Protein 4WBY (pdb70)

Organism: Aquifex aeolicus (strain VF5) (NCBI:txid224324)

Structure (mmCIF, N/CA/C/O backbone):
data_4WBY
#
_entry.id   4WBY
#
_cell.length_a   54.510
_cell.length_b   67.740
_cell.length_c   127.500
_cell.angle_alpha   90.000
_cell.angle_beta   90.000
_cell.angle_gamma   90.000
#
_symmetry.space_group_name_H-M   'P 21 21 21'
#
loop_
_entity.id
_entity.type
_entity.pdbx_description
1 polymer 'Poly A polymerase'
2 non-polymer 'SULFATE ION'
3 non-polymer GLYCEROL
4 water water
#
loop_
_atom_site.group_PDB
_atom_site.id
_atom_site.type_symbol
_atom_site.label_atom_id
_atom_site.label_alt_id
_atom_site.label_comp_id
_atom_site.label_asym_id
_atom_site.label_entity_id
_atom_site.label_seq_id
_atom_site.pdbx_PDB_ins_code
_atom_site.Cartn_x
_atom_site.Cartn_y
_atom_site.Cartn_z
_atom_site.occupancy
_atom_site.B_iso_or_equiv
_atom_site.auth_seq_id
_atom_site.auth_comp_id
_atom_site.auth_asym_id
_atom_site.auth_atom_id
_atom_site.pdbx_PDB_model_num
ATOM 1 N N . ARG A 1 1 ? 3.753 69.097 64.726 1.00 19.79 -13 ARG A N 1
ATOM 2 C CA . ARG A 1 1 ? 2.379 68.697 65.008 1.00 17.51 -13 ARG A CA 1
ATOM 3 C C . ARG A 1 1 ? 2.114 68.731 66.504 1.00 17.07 -13 ARG A C 1
ATOM 4 O O . ARG A 1 1 ? 3.028 68.526 67.305 1.00 17.25 -13 ARG A O 1
ATOM 12 N N . LYS A 1 2 ? 0.864 68.990 66.874 1.00 18.14 -12 LYS A N 1
ATOM 13 C CA . LYS A 1 2 ? 0.467 68.942 68.277 1.00 18.61 -12 LYS A CA 1
ATOM 14 C C . LYS A 1 2 ? -0.674 67.962 68.512 1.00 18.91 -12 LYS A C 1
ATOM 15 O O . LYS A 1 2 ? -1.522 67.743 67.650 1.00 19.23 -12 LYS A O 1
ATOM 21 N N . ILE A 1 3 ? -0.705 67.378 69.698 1.00 21.72 -11 ILE A N 1
ATOM 22 C CA . ILE A 1 3 ? -1.901 66.658 70.104 1.00 28.59 -11 ILE A CA 1
ATOM 23 C C . ILE A 1 3 ? -2.457 67.256 71.379 1.00 27.88 -11 ILE A C 1
ATOM 24 O O . ILE A 1 3 ? -1.759 67.967 72.092 1.00 31.23 -11 ILE A O 1
ATOM 29 N N . LYS A 1 4 ? -3.720 66.968 71.661 1.00 30.68 -10 LYS A N 1
ATOM 30 C CA . LYS A 1 4 ? -4.251 67.264 72.978 1.00 30.68 -10 LYS A CA 1
ATOM 31 C C . LYS A 1 4 ? -3.842 66.134 73.909 1.00 29.58 -10 LYS A C 1
ATOM 32 O O . LYS A 1 4 ? -3.892 64.955 73.554 1.00 29.84 -10 LYS A O 1
ATOM 38 N N . VAL A 1 5 ? -3.408 66.511 75.098 1.00 25.48 -9 VAL A N 1
ATOM 39 C CA . VAL A 1 5 ? -3.062 65.542 76.118 1.00 20.48 -9 VAL A CA 1
ATOM 40 C C . VAL A 1 5 ? -4.369 64.927 76.638 1.00 19.17 -9 VAL A C 1
ATOM 41 O O . VAL A 1 5 ? -5.353 65.642 76.832 1.00 20.95 -9 VAL A O 1
ATOM 45 N N . PRO A 1 6 ? -4.401 63.597 76.833 1.00 16.78 -8 PRO A N 1
ATOM 46 C CA . PRO A 1 6 ? -5.627 62.984 77.357 1.00 17.46 -8 PRO A CA 1
ATOM 47 C C . PRO A 1 6 ? -6.119 63.655 78.631 1.00 15.19 -8 PRO A C 1
ATOM 48 O O . PRO A 1 6 ? -5.307 64.073 79.459 1.00 16.74 -8 PRO A O 1
ATOM 52 N N . GLU A 1 7 ? -7.437 63.764 78.767 1.00 18.30 -7 GLU A N 1
ATOM 53 C CA . GLU A 1 7 ? -8.022 64.502 79.878 1.00 19.30 -7 GLU A CA 1
ATOM 54 C C . GLU A 1 7 ? -7.576 63.965 81.234 1.00 17.57 -7 GLU A C 1
ATOM 55 O O . GLU A 1 7 ? -7.437 64.736 82.178 1.00 19.95 -7 GLU A O 1
ATOM 61 N N . ASN A 1 8 ? -7.339 62.657 81.345 1.00 17.49 -6 ASN A N 1
ATOM 62 C CA . ASN A 1 8 ? -6.981 62.117 82.655 1.00 18.81 -6 ASN A CA 1
ATOM 63 C C . ASN A 1 8 ? -5.534 62.418 83.059 1.00 17.33 -6 ASN A C 1
ATOM 64 O O . ASN A 1 8 ? -5.179 62.266 84.220 1.00 21.32 -6 ASN A O 1
ATOM 69 N N . ILE A 1 9 ? -4.719 62.869 82.104 1.00 15.23 -5 ILE A N 1
ATOM 70 C CA . ILE A 1 9 ? -3.304 63.177 82.328 1.00 16.15 -5 ILE A CA 1
ATOM 71 C C . ILE A 1 9 ? -3.034 64.689 82.297 1.00 14.90 -5 ILE A C 1
ATOM 72 O O . ILE A 1 9 ? -2.008 65.152 82.774 1.00 15.17 -5 ILE A O 1
ATOM 77 N N . GLU A 1 10 ? -3.978 65.453 81.757 1.00 14.29 -4 GLU A N 1
ATOM 78 C CA . GLU A 1 10 ? -3.783 66.877 81.488 1.00 15.86 -4 GLU A CA 1
ATOM 79 C C . GLU A 1 10 ? -3.339 67.693 82.707 1.00 15.61 -4 GLU A C 1
ATOM 80 O O . GLU A 1 10 ? -2.376 68.456 82.621 1.00 15.76 -4 GLU A O 1
ATOM 86 N N . GLU A 1 11 ? -4.011 67.539 83.844 1.00 16.45 -3 GLU A N 1
ATOM 87 C CA . GLU A 1 11 ? -3.662 68.353 85.014 1.00 17.72 -3 GLU A CA 1
ATOM 88 C C . GLU A 1 11 ? -2.222 68.123 85.464 1.00 15.91 -3 GLU A C 1
ATOM 89 O O . GLU A 1 11 ? -1.477 69.075 85.714 1.00 17.75 -3 GLU A O 1
ATOM 95 N N . ILE A 1 12 ? -1.814 66.862 85.541 1.00 15.28 -2 ILE A N 1
ATOM 96 C CA . ILE A 1 12 ? -0.456 66.543 85.956 1.00 15.95 -2 ILE A CA 1
ATOM 97 C C . ILE A 1 12 ? 0.560 66.954 84.885 1.00 15.43 -2 ILE A C 1
ATOM 98 O O . ILE A 1 12 ? 1.623 67.478 85.210 1.00 14.77 -2 ILE A O 1
ATOM 103 N N . ALA A 1 13 ? 0.238 66.730 83.612 1.00 13.94 -1 ALA A N 1
ATOM 104 C CA . ALA A 1 13 ? 1.142 67.138 82.536 1.00 14.79 -1 ALA A CA 1
ATOM 105 C C . ALA A 1 13 ? 1.426 68.649 82.590 1.00 15.15 -1 ALA A C 1
ATOM 106 O O . ALA A 1 13 ? 2.583 69.083 82.492 1.00 14.61 -1 ALA A O 1
ATOM 108 N N . ARG A 1 14 ? 0.372 69.449 82.756 1.00 14.72 0 ARG A N 1
ATOM 109 C CA . ARG A 1 14 ? 0.531 70.896 82.879 1.00 14.84 0 ARG A CA 1
ATOM 110 C C . ARG A 1 14 ? 1.441 71.243 84.052 1.00 14.92 0 ARG A C 1
ATOM 111 O O . ARG A 1 14 ? 2.354 72.069 83.929 1.00 14.98 0 ARG A O 1
ATOM 119 N N . GLU A 1 15 ? 1.179 70.614 85.196 1.00 14.97 1 GLU A N 1
ATOM 120 C CA . GLU A 1 15 ? 1.928 70.907 86.409 1.00 14.74 1 GLU A CA 1
ATOM 121 C C . GLU A 1 15 ? 3.395 70.505 86.280 1.00 13.63 1 GLU A C 1
ATOM 122 O O . GLU A 1 15 ? 4.280 71.218 86.748 1.00 15.65 1 GLU A O 1
ATOM 128 N N . VAL A 1 16 ? 3.659 69.358 85.657 1.00 13.90 2 VAL A N 1
ATOM 129 C CA . VAL A 1 16 ? 5.041 68.942 85.449 1.00 14.29 2 VAL A CA 1
ATOM 130 C C . VAL A 1 16 ? 5.811 69.988 84.621 1.00 13.14 2 VAL A C 1
ATOM 131 O O . VAL A 1 16 ? 6.945 70.325 84.955 1.00 15.29 2 VAL A O 1
ATOM 135 N N . GLY A 1 17 ? 5.191 70.527 83.571 1.00 13.92 3 GLY A N 1
ATOM 136 C CA . GLY A 1 17 ? 5.823 71.577 82.784 1.00 14.78 3 GLY A CA 1
ATOM 137 C C . GLY A 1 17 ? 6.073 72.848 83.585 1.00 15.45 3 GLY A C 1
ATOM 138 O O . GLY A 1 17 ? 7.091 73.527 83.395 1.00 17.07 3 GLY A O 1
ATOM 139 N N . GLN A 1 18 ? 5.137 73.191 84.470 1.00 15.84 4 GLN A N 1
ATOM 140 C CA . GLN A 1 18 ? 5.289 74.375 85.313 1.00 16.34 4 GLN A CA 1
ATOM 141 C C . GLN A 1 18 ? 6.456 74.202 86.276 1.00 17.14 4 GLN A C 1
ATOM 142 O O . GLN A 1 18 ? 7.300 75.095 86.421 1.00 18.17 4 GLN A O 1
ATOM 148 N N . ILE A 1 19 ? 6.512 73.052 86.938 1.00 16.23 5 ILE A N 1
ATOM 149 C CA . ILE A 1 19 ? 7.598 72.784 87.868 1.00 17.80 5 ILE A CA 1
ATOM 150 C C . ILE A 1 19 ? 8.929 72.735 87.120 1.00 17.23 5 ILE A C 1
ATOM 151 O O . ILE A 1 19 ? 9.930 73.263 87.599 1.00 19.38 5 ILE A O 1
ATOM 156 N N . ALA A 1 20 ? 8.939 72.116 85.940 1.00 17.82 6 ALA A N 1
ATOM 157 C CA . ALA A 1 20 ? 10.162 72.073 85.142 1.00 18.13 6 ALA A CA 1
ATOM 158 C C . ALA A 1 20 ? 10.688 73.484 84.875 1.00 19.08 6 ALA A C 1
ATOM 159 O O . ALA A 1 20 ? 11.881 73.757 85.063 1.00 20.03 6 ALA A O 1
ATOM 161 N N . LYS A 1 21 ? 9.803 74.386 84.459 1.00 19.86 7 LYS A N 1
ATOM 162 C CA . LYS A 1 21 ? 10.214 75.765 84.212 1.00 21.38 7 LYS A CA 1
ATOM 163 C C . LYS A 1 21 ? 10.772 76.417 85.476 1.00 22.34 7 LYS A C 1
ATOM 164 O O . LYS A 1 21 ? 11.790 77.112 85.417 1.00 24.73 7 LYS A O 1
ATOM 170 N N . GLU A 1 22 ? 10.114 76.192 86.616 1.00 20.29 8 GLU A N 1
ATOM 171 C CA . GLU A 1 22 ? 10.582 76.765 87.881 1.00 22.09 8 GLU A CA 1
ATOM 172 C C . GLU A 1 22 ? 12.004 76.308 88.206 1.00 21.63 8 GLU A C 1
ATOM 173 O O . GLU A 1 22 ? 12.788 77.054 88.803 1.00 24.22 8 GLU A O 1
ATOM 179 N N . MET A 1 23 ? 12.330 75.084 87.798 1.00 23.14 9 MET A N 1
ATOM 180 C CA . MET A 1 23 ? 13.643 74.496 88.049 1.00 24.69 9 MET A CA 1
ATOM 181 C C . MET A 1 23 ? 14.651 74.724 86.926 1.00 26.88 9 MET A C 1
ATOM 182 O O . MET A 1 23 ? 15.802 74.286 87.017 1.00 28.79 9 MET A O 1
ATOM 187 N N . GLY A 1 24 ? 14.215 75.388 85.863 1.00 25.83 10 GLY A N 1
ATOM 188 C CA . GLY A 1 24 ? 15.070 75.616 84.710 1.00 27.00 10 GLY A CA 1
ATOM 189 C C . GLY A 1 24 ? 15.315 74.365 83.882 1.00 27.36 10 GLY A C 1
ATOM 190 O O . GLY A 1 24 ? 16.344 74.248 83.211 1.00 31.16 10 GLY A O 1
ATOM 191 N N . LEU A 1 25 ? 14.365 73.432 83.923 1.00 24.55 11 LEU A N 1
ATOM 192 C CA . LEU A 1 25 ? 14.483 72.164 83.204 1.00 24.43 11 LEU A CA 1
ATOM 193 C C . LEU A 1 25 ? 13.422 72.036 82.126 1.00 20.88 11 LEU A C 1
ATOM 194 O O . LEU A 1 25 ? 12.544 72.884 82.014 1.00 21.16 11 LEU A O 1
ATOM 199 N N . ARG A 1 26 ? 13.499 70.964 81.343 1.00 21.53 12 ARG A N 1
ATOM 200 C CA . ARG A 1 26 ? 12.438 70.621 80.397 1.00 19.38 12 ARG A CA 1
ATOM 201 C C . ARG A 1 26 ? 11.980 69.197 80.632 1.00 16.27 12 ARG A C 1
ATOM 202 O O . ARG A 1 26 ? 12.771 68.347 81.046 1.00 18.24 12 ARG A O 1
ATOM 210 N N . ALA A 1 27 ? 10.703 68.941 80.369 1.00 15.03 13 ALA A N 1
ATOM 211 C CA . ALA A 1 27 ? 10.122 67.626 80.603 1.00 14.96 13 ALA A CA 1
ATOM 212 C C . ALA A 1 27 ? 9.217 67.208 79.457 1.00 13.63 13 ALA A C 1
ATOM 213 O O . ALA A 1 27 ? 8.593 68.053 78.794 1.00 15.05 13 ALA A O 1
ATOM 215 N N . TYR A 1 28 ? 9.116 65.897 79.265 1.00 13.77 14 TYR A N 1
ATOM 216 C CA . TYR A 1 28 ? 8.418 65.305 78.129 1.00 13.89 14 TYR A CA 1
ATOM 217 C C . TYR A 1 28 ? 7.766 63.994 78.525 1.00 12.89 14 TYR A C 1
ATOM 218 O O . TYR A 1 28 ? 8.341 63.222 79.276 1.00 14.84 14 TYR A O 1
ATOM 227 N N . ILE A 1 29 ? 6.572 63.731 78.010 1.00 13.12 15 ILE A N 1
ATOM 228 C CA . ILE A 1 29 ? 6.010 62.383 78.077 1.00 12.44 15 ILE A CA 1
ATOM 229 C C . ILE A 1 29 ? 6.696 61.583 76.975 1.00 12.12 15 ILE A C 1
ATOM 230 O O . ILE A 1 29 ? 6.879 62.102 75.878 1.00 13.89 15 ILE A O 1
ATOM 235 N N . VAL A 1 30 ? 7.114 60.347 77.256 1.00 12.56 16 VAL A N 1
ATOM 236 C CA . VAL A 1 30 ? 7.938 59.607 76.287 1.00 12.91 16 VAL A CA 1
ATOM 237 C C . VAL A 1 30 ? 7.544 58.145 76.088 1.00 14.83 16 VAL A C 1
ATOM 238 O O . VAL A 1 30 ? 7.007 57.504 76.989 1.00 19.35 16 VAL A O 1
ATOM 245 N N . GLY A 1 31 ? 7.813 57.640 74.885 1.00 13.98 17 GLY A N 1
ATOM 246 C CA . GLY A 1 31 ? 7.938 56.216 74.643 1.00 14.50 17 GLY A CA 1
ATOM 247 C C . GLY A 1 31 ? 6.656 55.478 74.346 1.00 13.44 17 GLY A C 1
ATOM 248 O O . GLY A 1 31 ? 5.801 55.968 73.607 1.00 14.45 17 GLY A O 1
ATOM 249 N N . GLY A 1 32 ? 6.519 54.300 74.943 1.00 14.75 18 GLY A N 1
ATOM 250 C CA . GLY A 1 32 ? 5.343 53.469 74.739 1.00 14.20 18 GLY A CA 1
ATOM 251 C C . GLY A 1 32 ? 4.057 54.188 75.110 1.00 13.25 18 GLY A C 1
ATOM 252 O O . GLY A 1 32 ? 3.016 53.962 74.505 1.00 14.70 18 GLY A O 1
ATOM 253 N N . VAL A 1 33 ? 4.122 55.068 76.106 1.00 13.75 19 VAL A N 1
ATOM 254 C CA . VAL A 1 33 ? 2.929 55.811 76.510 1.00 14.57 19 VAL A CA 1
ATOM 255 C C . VAL A 1 33 ? 2.464 56.749 75.387 1.00 13.65 19 VAL A C 1
ATOM 256 O O . VAL A 1 33 ? 1.266 56.902 75.143 1.00 14.50 19 VAL A O 1
ATOM 260 N N . VAL A 1 34 ? 3.415 57.345 74.675 1.00 12.78 20 VAL A N 1
ATOM 261 C CA . VAL A 1 34 ? 3.067 58.225 73.566 1.00 11.99 20 VAL A CA 1
ATOM 262 C C . VAL A 1 34 ? 2.475 57.404 72.427 1.00 11.67 20 VAL A C 1
ATOM 263 O O . VAL A 1 34 ? 1.472 57.797 71.832 1.00 12.81 20 VAL A O 1
ATOM 267 N N . ARG A 1 35 ? 3.086 56.257 72.138 1.00 11.51 21 ARG A N 1
ATOM 268 C CA . ARG A 1 35 ? 2.511 55.304 71.191 1.00 11.98 21 ARG A CA 1
ATOM 269 C C . ARG A 1 35 ? 1.057 54.996 71.556 1.00 12.00 21 ARG A C 1
ATOM 270 O O . ARG A 1 35 ? 0.157 55.078 70.711 1.00 13.40 21 ARG A O 1
ATOM 278 N N . ASP A 1 36 ? 0.814 54.650 72.817 1.00 12.03 22 ASP A N 1
ATOM 279 C CA . ASP A 1 36 ? -0.525 54.232 73.205 1.00 13.35 22 ASP A CA 1
ATOM 280 C C . ASP A 1 36 ? -1.534 55.386 73.152 1.00 12.52 22 ASP A C 1
ATOM 281 O O . ASP A 1 36 ? -2.696 55.177 72.811 1.00 14.54 22 ASP A O 1
ATOM 286 N N . ILE A 1 37 ? -1.097 56.604 73.460 1.00 12.84 23 ILE A N 1
ATOM 287 C CA . ILE A 1 37 ? -1.965 57.763 73.285 1.00 13.90 23 ILE A CA 1
ATOM 288 C C . ILE A 1 37 ? -2.334 57.925 71.808 1.00 13.29 23 ILE A C 1
ATOM 289 O O . ILE A 1 37 ? -3.498 58.152 71.466 1.00 15.81 23 ILE A O 1
ATOM 294 N N . LEU A 1 38 ? -1.350 57.784 70.926 1.00 13.21 24 LEU A N 1
ATOM 295 C CA . LEU A 1 38 ? -1.624 57.870 69.484 1.00 13.25 24 LEU A CA 1
ATOM 296 C C . LEU A 1 38 ? -2.506 56.723 68.994 1.00 13.31 24 LEU A C 1
ATOM 297 O O . LEU A 1 38 ? -3.204 56.874 67.995 1.00 16.76 24 LEU A O 1
ATOM 302 N N . LEU A 1 39 ? -2.481 55.588 69.689 1.00 12.96 25 LEU A N 1
ATOM 303 C CA . LEU A 1 39 ? -3.343 54.469 69.324 1.00 13.50 25 LEU A CA 1
ATOM 304 C C . LEU A 1 39 ? -4.717 54.565 69.996 1.00 13.55 25 LEU A C 1
ATOM 305 O O . LEU A 1 39 ? -5.517 53.635 69.908 1.00 16.09 25 LEU A O 1
ATOM 310 N N . GLY A 1 40 ? -4.999 55.682 70.661 1.00 14.28 26 GLY A N 1
ATOM 311 C CA . GLY A 1 40 ? -6.328 55.902 71.205 1.00 15.22 26 GLY A CA 1
ATOM 312 C C . GLY A 1 40 ? -6.654 55.091 72.444 1.00 16.42 26 GLY A C 1
ATOM 313 O O . GLY A 1 40 ? -7.827 54.869 72.758 1.00 17.17 26 GLY A O 1
ATOM 314 N N . LYS A 1 41 ? -5.622 54.665 73.163 1.00 14.97 27 LYS A N 1
ATOM 315 C CA . LYS A 1 41 ? -5.807 53.852 74.357 1.00 14.83 27 LYS A CA 1
ATOM 316 C C . LYS A 1 41 ? -5.874 54.714 75.605 1.00 17.31 27 LYS A C 1
ATOM 317 O O . LYS A 1 41 ? -5.218 55.755 75.691 1.00 23.39 27 LYS A O 1
ATOM 323 N N . GLU A 1 42 ? -6.678 54.278 76.568 1.00 19.08 28 GLU A N 1
ATOM 324 C CA . GLU A 1 42 ? -6.689 54.881 77.891 1.00 22.84 28 GLU A CA 1
ATOM 325 C C . GLU A 1 42 ? -5.383 54.556 78.600 1.00 21.34 28 GLU A C 1
ATOM 326 O O . GLU A 1 42 ? -5.011 53.392 78.712 1.00 24.36 28 GLU A O 1
ATOM 332 N N . VAL A 1 43 ? -4.668 55.578 79.056 1.00 19.21 29 VAL A N 1
ATOM 333 C CA . VAL A 1 43 ? -3.376 55.357 79.695 1.00 19.46 29 VAL A CA 1
ATOM 334 C C . VAL A 1 43 ? -3.353 55.876 81.135 1.00 18.06 29 VAL A C 1
ATOM 335 O O . VAL A 1 43 ? -3.730 57.019 81.407 1.00 21.44 29 VAL A O 1
ATOM 339 N N . TRP A 1 44 ? -2.920 55.023 82.059 1.00 18.16 30 TRP A N 1
ATOM 340 C CA . TRP A 1 44 ? -2.828 55.418 83.461 1.00 17.85 30 TRP A CA 1
ATOM 341 C C . TRP A 1 44 ? -1.412 55.367 83.996 1.00 19.67 30 TRP A C 1
ATOM 342 O O . TRP A 1 44 ? -1.156 55.817 85.113 1.00 23.88 30 TRP A O 1
ATOM 353 N N . ASP A 1 45 ? -0.505 54.819 83.195 1.00 18.91 31 ASP A N 1
ATOM 354 C CA . ASP A 1 45 ? 0.905 54.739 83.536 1.00 20.05 31 ASP A CA 1
ATOM 355 C C . ASP A 1 45 ? 1.644 55.693 82.615 1.00 20.37 31 ASP A C 1
ATOM 356 O O . ASP A 1 45 ? 1.746 55.446 81.414 1.00 26.14 31 ASP A O 1
ATOM 361 N N . VAL A 1 46 ? 2.130 56.799 83.166 1.00 16.25 32 VAL A N 1
ATOM 362 C CA . VAL A 1 46 ? 2.755 57.830 82.359 1.00 16.50 32 VAL A CA 1
ATOM 363 C C . VAL A 1 46 ? 4.235 57.949 82.678 1.00 15.19 32 VAL A C 1
ATOM 364 O O . VAL A 1 46 ? 4.617 58.086 83.848 1.00 16.88 32 VAL A O 1
ATOM 368 N N . ASP A 1 47 ? 5.055 57.898 81.627 1.00 15.96 33 ASP A N 1
ATOM 369 C CA . ASP A 1 47 ? 6.505 58.004 81.749 1.00 14.74 33 ASP A CA 1
ATOM 370 C C . ASP A 1 47 ? 6.982 59.358 81.253 1.00 13.81 33 ASP A C 1
ATOM 371 O O . ASP A 1 47 ? 6.622 59.783 80.150 1.00 14.38 33 ASP A O 1
ATOM 376 N N . PHE A 1 48 ? 7.767 60.038 82.081 1.00 13.44 34 PHE A N 1
ATOM 377 C CA . PHE A 1 48 ? 8.368 61.318 81.717 1.00 14.11 34 PHE A CA 1
ATOM 378 C C . PHE A 1 48 ? 9.872 61.215 81.613 1.00 14.78 34 PHE A C 1
ATOM 379 O O . PHE A 1 48 ? 10.503 60.498 82.394 1.00 16.19 34 PHE A O 1
ATOM 387 N N . VAL A 1 49 ? 10.449 61.972 80.684 1.00 14.72 35 VAL A N 1
ATOM 388 C CA . VAL A 1 49 ? 11.887 62.181 80.654 1.00 15.19 35 VAL A CA 1
ATOM 389 C C . VAL A 1 49 ? 12.144 63.648 80.946 1.00 15.09 35 VAL A C 1
ATOM 390 O O . VAL A 1 49 ? 11.441 64.536 80.441 1.00 16.07 35 VAL A O 1
ATOM 394 N N . VAL A 1 50 ? 13.136 63.894 81.792 1.00 15.74 36 VAL A N 1
ATOM 395 C CA . VAL A 1 50 ? 13.503 65.241 82.184 1.00 16.69 36 VAL A CA 1
ATOM 396 C C . VAL A 1 50 ? 14.906 65.532 81.695 1.00 17.53 36 VAL A C 1
ATOM 397 O O . VAL A 1 50 ? 15.812 64.728 81.898 1.00 17.40 36 VAL A O 1
ATOM 401 N N . GLU A 1 51 ? 15.085 66.666 81.030 1.00 17.62 37 GLU A N 1
ATOM 402 C CA . GLU A 1 51 ? 16.423 67.137 80.725 1.00 19.55 37 GLU A CA 1
ATOM 403 C C . GLU A 1 51 ? 16.893 67.877 81.961 1.00 23.03 37 GLU A C 1
ATOM 404 O O . GLU A 1 51 ? 16.625 69.066 82.121 1.00 29.25 37 GLU A O 1
ATOM 410 N N . GLY A 1 52 ? 17.567 67.148 82.848 1.00 21.52 38 GLY A N 1
ATOM 411 C CA . GLY A 1 52 ? 17.923 67.655 84.157 1.00 22.88 38 GLY A CA 1
ATOM 412 C C . GLY A 1 52 ? 17.558 66.652 85.236 1.00 21.04 38 GLY A C 1
ATOM 413 O O . GLY A 1 52 ? 17.293 65.488 84.946 1.00 20.57 38 GLY A O 1
ATOM 414 N N . ASN A 1 53 ? 17.541 67.104 86.485 1.00 21.42 39 ASN A N 1
ATOM 415 C CA . ASN A 1 53 ? 17.363 66.200 87.614 1.00 21.97 39 ASN A CA 1
ATOM 416 C C . ASN A 1 53 ? 15.914 65.739 87.801 1.00 20.51 39 ASN A C 1
ATOM 417 O O . ASN A 1 53 ? 15.116 66.404 88.471 1.00 21.42 39 ASN A O 1
ATOM 422 N N . ALA A 1 54 ? 15.594 64.588 87.217 1.00 19.61 40 ALA A N 1
ATOM 423 C CA . ALA A 1 54 ? 14.245 64.025 87.277 1.00 17.43 40 ALA A CA 1
ATOM 424 C C . ALA A 1 54 ? 13.797 63.711 88.698 1.00 17.66 40 ALA A C 1
ATOM 425 O O . ALA A 1 54 ? 12.626 63.856 89.035 1.00 17.71 40 ALA A O 1
ATOM 427 N N . ILE A 1 55 ? 14.725 63.262 89.527 1.00 18.97 41 ILE A N 1
ATOM 428 C CA . ILE A 1 55 ? 14.377 62.919 90.898 1.00 19.10 41 ILE A CA 1
ATOM 429 C C . ILE A 1 55 ? 13.920 64.155 91.669 1.00 19.78 41 ILE A C 1
ATOM 430 O O . ILE A 1 55 ? 12.929 64.106 92.398 1.00 19.95 41 ILE A O 1
ATOM 435 N N . GLU A 1 56 ? 14.604 65.279 91.491 1.00 19.18 42 GLU A N 1
ATOM 436 C CA . GLU A 1 56 ? 14.199 66.470 92.221 1.00 21.25 42 GLU A CA 1
ATOM 437 C C . GLU A 1 56 ? 12.862 67.007 91.704 1.00 19.59 42 GLU A C 1
ATOM 438 O O . GLU A 1 56 ? 12.056 67.511 92.483 1.00 19.99 42 GLU A O 1
ATOM 444 N N . LEU A 1 57 ? 12.602 66.872 90.406 1.00 17.69 43 LEU A N 1
ATOM 445 C CA . LEU A 1 57 ? 11.305 67.285 89.880 1.00 17.02 43 LEU A CA 1
ATOM 446 C C . LEU A 1 57 ? 10.197 66.409 90.486 1.00 16.62 43 LEU A C 1
ATOM 447 O O . LEU A 1 57 ? 9.168 66.913 90.947 1.00 16.85 43 LEU A O 1
ATOM 452 N N . ALA A 1 58 ? 10.417 65.100 90.483 1.00 15.63 44 ALA A N 1
ATOM 453 C CA . ALA A 1 58 ? 9.451 64.150 91.033 1.00 14.91 44 ALA A CA 1
ATOM 454 C C . ALA A 1 58 ? 9.194 64.412 92.509 1.00 14.88 44 ALA A C 1
ATOM 455 O O . ALA A 1 58 ? 8.052 64.344 92.968 1.00 15.49 44 ALA A O 1
ATOM 457 N N . LYS A 1 59 ? 10.256 64.687 93.260 1.00 16.41 45 LYS A N 1
ATOM 458 C CA . LYS A 1 59 ? 10.103 64.909 94.693 1.00 18.23 45 LYS A CA 1
ATOM 459 C C . LYS A 1 59 ? 9.253 66.153 94.964 1.00 18.26 45 LYS A C 1
ATOM 460 O O . LYS A 1 59 ? 8.466 66.183 95.910 1.00 19.07 45 LYS A O 1
ATOM 466 N N . GLU A 1 60 ? 9.401 67.177 94.129 1.00 18.09 46 GLU A N 1
ATOM 467 C CA . GLU A 1 60 ? 8.614 68.391 94.315 1.00 18.61 46 GLU A CA 1
ATOM 468 C C . GLU A 1 60 ? 7.147 68.168 93.947 1.00 16.52 46 GLU A C 1
ATOM 469 O O . GLU A 1 60 ? 6.248 68.627 94.652 1.00 17.98 46 GLU A O 1
ATOM 475 N N . LEU A 1 61 ? 6.900 67.477 92.837 1.00 15.39 47 LEU A N 1
ATOM 476 C CA . LEU A 1 61 ? 5.535 67.122 92.481 1.00 15.71 47 LEU A CA 1
ATOM 477 C C . LEU A 1 61 ? 4.886 66.300 93.600 1.00 16.16 47 LEU A C 1
ATOM 478 O O . LEU A 1 61 ? 3.732 66.538 93.982 1.00 16.93 47 LEU A O 1
ATOM 483 N N . ALA A 1 62 ? 5.636 65.346 94.136 1.00 16.56 48 ALA A N 1
ATOM 484 C CA . ALA A 1 62 ? 5.124 64.490 95.203 1.00 16.35 48 ALA A CA 1
ATOM 485 C C . ALA A 1 62 ? 4.794 65.289 96.463 1.00 16.63 48 ALA A C 1
ATOM 486 O O . ALA A 1 62 ? 3.777 65.042 97.108 1.00 17.68 48 ALA A O 1
ATOM 488 N N . ARG A 1 63 ? 5.664 66.232 96.813 1.00 18.55 49 ARG A N 1
ATOM 489 C CA . ARG A 1 63 ? 5.440 67.090 97.971 1.00 19.83 49 ARG A CA 1
ATOM 490 C C . ARG A 1 63 ? 4.134 67.877 97.820 1.00 19.17 49 ARG A C 1
ATOM 491 O O . ARG A 1 63 ? 3.318 67.964 98.752 1.00 20.03 49 ARG A O 1
ATOM 499 N N . ARG A 1 64 ? 3.927 68.439 96.635 1.00 18.30 50 ARG A N 1
ATOM 500 C CA . ARG A 1 64 ? 2.730 69.233 96.408 1.00 19.65 50 ARG A CA 1
ATOM 501 C C . ARG A 1 64 ? 1.461 68.396 96.486 1.00 18.83 50 ARG A C 1
ATOM 502 O O . ARG A 1 64 ? 0.413 68.895 96.907 1.00 21.96 50 ARG A O 1
ATOM 510 N N . HIS A 1 65 ? 1.554 67.123 96.101 1.00 16.91 51 HIS A N 1
ATOM 511 C CA . HIS A 1 65 ? 0.385 66.246 96.127 1.00 17.06 51 HIS A CA 1
ATOM 512 C C . HIS A 1 65 ? 0.281 65.389 97.388 1.00 17.89 51 HIS A C 1
ATOM 513 O O . HIS A 1 65 ? -0.678 64.635 97.546 1.00 19.47 51 HIS A O 1
ATOM 520 N N . GLY A 1 66 ? 1.246 65.533 98.294 1.00 17.31 52 GLY A N 1
ATOM 521 C CA . GLY A 1 66 ? 1.240 64.777 99.535 1.00 18.67 52 GLY A CA 1
ATOM 522 C C . GLY A 1 66 ? 1.353 63.273 99.349 1.00 18.88 52 GLY A C 1
ATOM 523 O O . GLY A 1 66 ? 0.747 62.511 100.111 1.00 18.13 52 GLY A O 1
ATOM 524 N N . VAL A 1 67 ? 2.124 62.831 98.352 1.00 17.21 53 VAL A N 1
ATOM 525 C CA . VAL A 1 67 ? 2.297 61.392 98.127 1.00 17.06 53 VAL A CA 1
ATOM 526 C C . VAL A 1 67 ? 3.733 60.934 98.343 1.00 16.97 53 VAL A C 1
ATOM 527 O O . VAL A 1 67 ? 4.675 61.722 98.233 1.00 18.59 53 VAL A O 1
ATOM 531 N N . ASN A 1 68 ? 3.889 59.644 98.632 1.00 17.08 54 ASN A N 1
ATOM 532 C CA . ASN A 1 68 ? 5.206 59.032 98.736 1.00 17.80 54 ASN A CA 1
ATOM 533 C C . ASN A 1 68 ? 5.880 59.043 97.369 1.00 17.47 54 ASN A C 1
ATOM 534 O O . ASN A 1 68 ? 5.210 59.016 96.326 1.00 19.13 54 ASN A O 1
ATOM 539 N N . VAL A 1 69 ? 7.205 59.105 97.376 1.00 18.79 55 VAL A N 1
ATOM 540 C CA . VAL A 1 69 ? 7.971 58.996 96.146 1.00 19.40 55 VAL A CA 1
ATOM 541 C C . VAL A 1 69 ? 9.122 58.014 96.377 1.00 19.95 55 VAL A C 1
ATOM 542 O O . VAL A 1 69 ? 9.668 57.919 97.486 1.00 21.26 55 VAL A O 1
ATOM 546 N N . HIS A 1 70 ? 9.429 57.239 95.341 1.00 19.52 56 HIS A N 1
ATOM 547 C CA . HIS A 1 70 ? 10.504 56.257 95.365 1.00 20.83 56 HIS A CA 1
ATOM 548 C C . HIS A 1 70 ? 11.639 56.675 94.458 1.00 20.38 56 HIS A C 1
ATOM 549 O O . HIS A 1 70 ? 11.539 56.503 93.247 1.00 21.23 56 HIS A O 1
ATOM 562 N N . PRO A 1 71 ? 12.723 57.212 95.033 1.00 21.27 57 PRO A N 1
ATOM 563 C CA . PRO A 1 71 ? 13.874 57.630 94.227 1.00 24.44 57 PRO A CA 1
ATOM 564 C C . PRO A 1 71 ? 14.873 56.509 93.990 1.00 25.85 57 PRO A C 1
ATOM 565 O O . PRO A 1 71 ? 15.053 55.625 94.835 1.00 28.30 57 PRO A O 1
ATOM 569 N N . PHE A 1 72 ? 15.527 56.567 92.839 1.00 25.69 58 PHE A N 1
ATOM 570 C CA . PHE A 1 72 ? 16.575 55.628 92.486 1.00 26.47 58 PHE A CA 1
ATOM 571 C C . PHE A 1 72 ? 17.758 56.397 91.908 1.00 28.35 58 PHE A C 1
ATOM 572 O O . PHE A 1 72 ? 17.886 56.518 90.692 1.00 27.19 58 PHE A O 1
ATOM 580 N N . PRO A 1 73 ? 18.616 56.936 92.788 1.00 32.62 59 PRO A N 1
ATOM 581 C CA . PRO A 1 73 ? 19.719 57.821 92.390 1.00 34.16 59 PRO A CA 1
ATOM 582 C C . PRO A 1 73 ? 20.646 57.213 91.344 1.00 34.00 59 PRO A C 1
ATOM 583 O O . PRO A 1 73 ? 21.112 57.927 90.460 1.00 35.61 59 PRO A O 1
ATOM 587 N N . GLU A 1 74 ? 20.903 55.913 91.437 1.00 36.34 60 GLU A N 1
ATOM 588 C CA . GLU A 1 74 ? 21.836 55.268 90.521 1.00 39.24 60 GLU A CA 1
ATOM 589 C C . GLU A 1 74 ? 21.287 55.191 89.097 1.00 37.82 60 GLU A C 1
ATOM 590 O O . GLU A 1 74 ? 22.045 55.043 88.141 1.00 40.59 60 GLU A O 1
ATOM 596 N N . PHE A 1 75 ? 19.971 55.309 88.958 1.00 35.41 61 PHE A N 1
ATOM 597 C CA . PHE A 1 75 ? 19.343 55.299 87.640 1.00 35.43 61 PHE A CA 1
ATOM 598 C C . PHE A 1 75 ? 18.832 56.681 87.234 1.00 33.34 61 PHE A C 1
ATOM 599 O O . PHE A 1 75 ? 18.394 56.873 86.101 1.00 37.25 61 PHE A O 1
ATOM 607 N N . GLY A 1 76 ? 18.877 57.638 88.157 1.00 29.12 62 GLY A N 1
ATOM 608 C CA . GLY A 1 76 ? 18.334 58.964 87.901 1.00 26.69 62 GLY A CA 1
ATOM 609 C C . GLY A 1 76 ? 16.829 58.958 87.682 1.00 23.54 62 GLY A C 1
ATOM 610 O O . GLY A 1 76 ? 16.296 59.776 86.925 1.00 23.87 62 GLY A O 1
ATOM 611 N N . THR A 1 77 ? 16.143 58.031 88.347 1.00 20.82 63 THR A N 1
ATOM 612 C CA . THR A 1 77 ? 14.709 57.859 88.168 1.00 19.62 63 THR A CA 1
ATOM 613 C C . THR A 1 77 ? 13.955 57.941 89.480 1.00 17.78 63 THR A C 1
ATOM 614 O O . THR A 1 77 ? 14.517 57.702 90.546 1.00 21.88 63 THR A O 1
ATOM 618 N N . ALA A 1 78 ? 12.672 58.265 89.392 1.00 16.78 64 ALA A N 1
ATOM 619 C CA . ALA A 1 78 ? 11.790 58.238 90.557 1.00 16.97 64 ALA A CA 1
ATOM 620 C C . ALA A 1 78 ? 10.381 57.840 90.145 1.00 17.04 64 ALA A C 1
ATOM 621 O O . ALA A 1 78 ? 9.948 58.123 89.033 1.00 18.25 64 ALA A O 1
ATOM 623 N N . HIS A 1 79 ? 9.669 57.191 91.054 1.00 17.76 65 HIS A N 1
ATOM 624 C CA . HIS A 1 79 ? 8.306 56.745 90.805 1.00 19.48 65 HIS A CA 1
ATOM 625 C C . HIS A 1 79 ? 7.383 57.248 91.898 1.00 17.49 65 HIS A C 1
ATOM 626 O O . HIS A 1 79 ? 7.776 57.325 93.067 1.00 17.77 65 HIS A O 1
ATOM 633 N N . LEU A 1 80 ? 6.167 57.620 91.509 1.00 16.15 66 LEU A N 1
ATOM 634 C CA . LEU A 1 80 ? 5.130 57.989 92.469 1.00 15.62 66 LEU A CA 1
ATOM 635 C C . LEU A 1 80 ? 3.767 57.748 91.845 1.00 15.59 66 LEU A C 1
ATOM 636 O O . LEU A 1 80 ? 3.649 57.550 90.634 1.00 18.43 66 LEU A O 1
ATOM 641 N N . LYS A 1 81 ? 2.743 57.730 92.684 1.00 17.20 67 LYS A N 1
ATOM 642 C CA . LYS A 1 81 ? 1.382 57.522 92.231 1.00 17.04 67 LYS A CA 1
ATOM 643 C C . LYS A 1 81 ? 0.530 58.678 92.734 1.00 16.69 67 LYS A C 1
ATOM 644 O O . LYS A 1 81 ? 0.618 59.053 93.900 1.00 19.20 67 LYS A O 1
ATOM 650 N N . ILE A 1 82 ? -0.275 59.252 91.851 1.00 17.04 68 ILE A N 1
ATOM 651 C CA . ILE A 1 82 ? -1.213 60.293 92.235 1.00 17.87 68 ILE A CA 1
ATOM 652 C C . ILE A 1 82 ? -2.597 59.852 91.767 1.00 18.66 68 ILE A C 1
ATOM 653 O O . ILE A 1 82 ? -2.852 59.755 90.568 1.00 18.68 68 ILE A O 1
ATOM 658 N N . GLY A 1 83 ? -3.481 59.567 92.716 1.00 19.33 69 GLY A N 1
ATOM 659 C CA . GLY A 1 83 ? -4.769 58.985 92.382 1.00 21.87 69 GLY A CA 1
ATOM 660 C C . GLY A 1 83 ? -4.539 57.702 91.597 1.00 22.02 69 GLY A C 1
ATOM 661 O O . GLY A 1 83 ? -3.773 56.842 92.019 1.00 22.06 69 GLY A O 1
ATOM 662 N N . LYS A 1 84 ? -5.175 57.587 90.435 1.00 22.72 70 LYS A N 1
ATOM 663 C CA . LYS A 1 84 ? -5.044 56.391 89.607 1.00 23.01 70 LYS A CA 1
ATOM 664 C C . LYS A 1 84 ? -3.823 56.417 88.682 1.00 19.61 70 LYS A C 1
ATOM 665 O O . LYS A 1 84 ? -3.538 55.433 87.988 1.00 22.61 70 LYS A O 1
ATOM 671 N N . LEU A 1 85 ? -3.109 57.537 88.659 1.00 17.30 71 LEU A N 1
ATOM 672 C CA . LEU A 1 85 ? -1.955 57.700 87.768 1.00 16.75 71 LEU A CA 1
ATOM 673 C C . LEU A 1 85 ? -0.646 57.201 88.367 1.00 18.63 71 LEU A C 1
ATOM 674 O O . LEU A 1 85 ? -0.207 57.693 89.405 1.00 21.97 71 LEU A O 1
ATOM 679 N N . LYS A 1 86 ? -0.007 56.254 87.696 1.00 16.60 72 LYS A N 1
ATOM 680 C CA . LYS A 1 86 ? 1.329 55.818 88.086 1.00 17.12 72 LYS A CA 1
ATOM 681 C C . LYS A 1 86 ? 2.337 56.564 87.234 1.00 17.22 72 LYS A C 1
ATOM 682 O O . LYS A 1 86 ? 2.308 56.463 86.002 1.00 20.12 72 LYS A O 1
ATOM 688 N N . LEU A 1 87 ? 3.214 57.315 87.891 1.00 15.01 73 LEU A N 1
ATOM 689 C CA . LEU A 1 8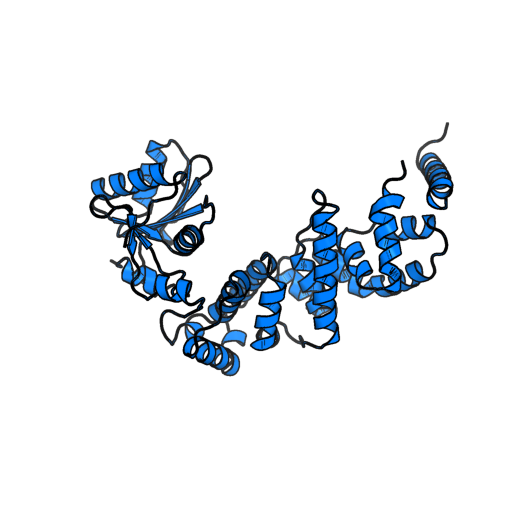7 ? 4.155 58.186 87.208 1.00 15.35 73 LEU A CA 1
ATOM 690 C C . LEU A 1 87 ? 5.600 57.731 87.374 1.00 13.87 73 LEU A C 1
ATOM 691 O O . LEU A 1 87 ? 6.034 57.352 88.466 1.00 17.79 73 LEU A O 1
ATOM 696 N N . GLU A 1 88 ? 6.348 57.785 86.281 1.00 14.50 74 GLU A N 1
ATOM 697 C CA . GLU A 1 88 ? 7.786 57.581 86.322 1.00 16.02 74 GLU A CA 1
ATOM 698 C C . GLU A 1 88 ? 8.470 58.812 85.754 1.00 15.49 74 GLU A C 1
ATOM 699 O O . GLU A 1 88 ? 8.040 59.340 84.728 1.00 17.88 74 GLU A O 1
ATOM 705 N N . PHE A 1 89 ? 9.529 59.260 86.423 1.00 14.90 75 PHE A N 1
ATOM 706 C CA . PHE A 1 89 ? 10.354 60.364 85.957 1.00 15.21 75 PHE A CA 1
ATOM 707 C C . PHE A 1 89 ? 11.782 59.878 85.794 1.00 16.40 75 PHE A C 1
ATOM 708 O O . PHE A 1 89 ? 12.365 59.349 86.736 1.00 20.34 75 PHE A O 1
ATOM 716 N N . ALA A 1 90 ? 12.339 60.051 84.604 1.00 15.85 76 ALA A N 1
ATOM 717 C CA . ALA A 1 90 ? 13.689 59.589 84.318 1.00 16.56 76 ALA A CA 1
ATOM 718 C C . ALA A 1 90 ? 14.525 60.720 83.760 1.00 17.03 76 ALA A C 1
ATOM 719 O O . ALA A 1 90 ? 14.045 61.536 82.989 1.00 18.49 76 ALA A O 1
ATOM 721 N N . THR A 1 91 ? 15.775 60.775 84.184 1.00 18.27 77 THR A N 1
ATOM 722 C CA . THR A 1 91 ? 16.728 61.726 83.642 1.00 18.14 77 THR A CA 1
ATOM 723 C C . THR A 1 91 ? 17.109 61.292 82.226 1.00 18.80 77 THR A C 1
ATOM 724 O O . THR A 1 91 ? 17.384 60.115 81.991 1.00 20.99 77 THR A O 1
ATOM 728 N N . ALA A 1 92 ? 17.114 62.230 81.282 1.00 17.99 78 ALA A N 1
ATOM 729 C CA . ALA A 1 92 ? 17.555 61.933 79.910 1.00 19.13 78 ALA A CA 1
ATOM 730 C C . ALA A 1 92 ? 18.956 61.342 79.920 1.00 21.70 78 ALA A C 1
ATOM 731 O O . ALA A 1 92 ? 19.843 61.889 80.565 1.00 24.00 78 ALA A O 1
ATOM 733 N N . ARG A 1 93 ? 19.160 60.232 79.213 1.00 23.57 79 ARG A N 1
ATOM 734 C CA . ARG A 1 93 ? 20.481 59.605 79.174 1.00 29.07 79 ARG A CA 1
ATOM 735 C C . ARG A 1 93 ? 20.820 59.071 77.787 1.00 27.06 79 ARG A C 1
ATOM 736 O O . ARG A 1 93 ? 19.940 58.645 77.047 1.00 26.37 79 ARG A O 1
ATOM 744 N N . ARG A 1 94 ? 22.101 59.101 77.436 1.00 31.87 80 ARG A N 1
ATOM 745 C CA . ARG A 1 94 ? 22.517 58.688 76.102 1.00 35.98 80 ARG A CA 1
ATOM 746 C C . ARG A 1 94 ? 22.838 57.199 76.057 1.00 42.11 80 ARG A C 1
ATOM 747 O O . ARG A 1 94 ? 23.065 56.643 74.983 1.00 46.10 80 ARG A O 1
ATOM 755 N N . GLU A 1 95 ? 22.832 56.561 77.224 1.00 46.16 81 GLU A N 1
ATOM 756 C CA . GLU A 1 95 ? 23.147 55.138 77.347 1.00 48.68 81 GLU A CA 1
ATOM 757 C C . GLU A 1 95 ? 22.261 54.261 76.467 1.00 54.65 81 GLU A C 1
ATOM 758 O O . GLU A 1 95 ? 22.755 53.514 75.619 1.00 58.50 81 GLU A O 1
ATOM 764 N N . PRO A 1 108 ? 25.184 67.291 79.402 1.00 41.99 94 PRO A N 1
ATOM 765 C CA . PRO A 1 108 ? 24.188 66.251 79.685 1.00 39.37 94 PRO A CA 1
ATOM 766 C C . PRO A 1 108 ? 23.443 65.813 78.431 1.00 38.55 94 PRO A C 1
ATOM 767 O O . PRO A 1 108 ? 23.501 66.501 77.411 1.00 38.69 94 PRO A O 1
ATOM 771 N N . ALA A 1 109 ? 22.744 64.686 78.517 1.00 34.35 95 ALA A N 1
ATOM 772 C CA . ALA A 1 109 ? 22.055 64.128 77.363 1.00 29.38 95 ALA A CA 1
ATOM 773 C C . ALA A 1 109 ? 20.835 64.954 76.975 1.00 27.74 95 ALA A C 1
ATOM 774 O O . ALA A 1 109 ? 20.095 65.448 77.831 1.00 30.13 95 ALA A O 1
ATOM 776 N N . SER A 1 110 ? 20.640 65.104 75.671 1.00 24.09 96 SER A N 1
ATOM 777 C CA . SER A 1 110 ? 19.437 65.727 75.144 1.00 22.21 96 SER A CA 1
ATOM 778 C C . SER A 1 110 ? 18.310 64.706 75.074 1.00 20.65 96 SER A C 1
ATOM 779 O O . SER A 1 110 ? 18.554 63.493 75.107 1.00 20.64 96 SER A O 1
ATOM 782 N N . LEU A 1 111 ? 17.079 65.193 74.962 1.00 19.99 97 LEU A N 1
ATOM 783 C CA . LEU A 1 111 ? 15.949 64.320 74.685 1.00 17.67 97 LEU A CA 1
ATOM 784 C C . LEU A 1 111 ? 16.209 63.445 73.456 1.00 19.54 97 LEU A C 1
ATOM 785 O O . LEU A 1 111 ? 15.934 62.244 73.478 1.00 19.31 97 LEU A O 1
ATOM 790 N N . LYS A 1 112 ? 16.748 64.037 72.390 1.00 19.82 98 LYS A N 1
ATOM 791 C CA . LYS A 1 112 ? 16.962 63.290 71.152 1.00 20.98 98 LYS A CA 1
ATOM 792 C C . LYS A 1 112 ? 17.912 62.115 71.383 1.00 22.07 98 LYS A C 1
ATOM 793 O O . LYS A 1 112 ? 17.704 61.020 70.856 1.00 22.93 98 LYS A O 1
ATOM 799 N N . GLU A 1 113 ? 18.941 62.337 72.192 1.00 21.08 99 GLU A N 1
ATOM 800 C CA . GLU A 1 113 ? 19.881 61.278 72.530 1.00 23.25 99 GLU A CA 1
ATOM 801 C C . GLU A 1 113 ? 19.220 60.193 73.373 1.00 23.51 99 GLU A C 1
ATOM 802 O O . GLU A 1 113 ? 19.531 59.008 73.234 1.00 25.50 99 GLU A O 1
ATOM 808 N N . ASP A 1 114 ? 18.294 60.597 74.235 1.00 21.22 100 ASP A N 1
ATOM 809 C CA . ASP A 1 114 ? 17.544 59.638 75.038 1.00 19.29 100 ASP A CA 1
ATOM 810 C C . ASP A 1 114 ? 16.558 58.818 74.196 1.00 20.12 100 ASP A C 1
ATOM 811 O O . ASP A 1 114 ? 16.280 57.654 74.490 1.00 22.69 100 ASP A O 1
ATOM 816 N N . LEU A 1 115 ? 16.016 59.431 73.154 1.00 18.80 101 LEU A N 1
ATOM 817 C CA . LEU A 1 115 ? 15.046 58.740 72.316 1.00 19.19 101 LEU A CA 1
ATOM 818 C C . LEU A 1 115 ? 15.711 57.797 71.314 1.00 18.89 101 LEU A C 1
ATOM 819 O O . LEU A 1 115 ? 15.192 56.718 71.039 1.00 20.18 101 LEU A O 1
ATOM 824 N N . ILE A 1 116 ? 16.858 58.199 70.776 1.00 19.91 102 ILE A N 1
ATOM 825 C CA . ILE A 1 116 ? 17.471 57.460 69.678 1.00 21.61 102 ILE A CA 1
ATOM 826 C C . ILE A 1 116 ? 18.033 56.127 70.164 1.00 21.96 102 ILE A C 1
ATOM 827 O O . ILE A 1 116 ? 18.326 55.237 69.363 1.00 23.74 102 ILE A O 1
ATOM 832 N N . ARG A 1 117 ? 18.153 55.976 71.479 1.00 21.97 103 ARG A N 1
ATOM 833 C CA . ARG A 1 117 ? 18.661 54.735 72.053 1.00 23.62 103 ARG A CA 1
ATOM 834 C C . ARG A 1 117 ? 17.548 53.716 72.333 1.00 24.89 103 ARG A C 1
ATOM 835 O O . ARG A 1 117 ? 17.815 52.632 72.840 1.00 28.42 103 ARG A O 1
ATOM 843 N N . ARG A 1 118 ? 16.307 54.052 71.997 1.00 21.00 104 ARG A N 1
ATOM 844 C CA . ARG A 1 118 ? 15.186 53.142 72.262 1.00 20.73 104 ARG A CA 1
ATOM 845 C C . ARG A 1 118 ? 15.028 52.089 71.159 1.00 20.44 104 ARG A C 1
ATOM 846 O O . ARG A 1 118 ? 15.857 52.022 70.251 1.00 24.24 104 ARG A O 1
ATOM 854 N N . ASP A 1 119 ? 14.012 51.230 71.226 1.00 15.39 105 ASP A N 1
ATOM 855 C CA . ASP A 1 119 ? 14.047 50.086 70.308 1.00 14.88 105 ASP A CA 1
ATOM 856 C C . ASP A 1 119 ? 13.499 50.363 68.894 1.00 13.35 105 ASP A C 1
ATOM 857 O O . ASP A 1 119 ? 14.215 50.132 67.913 1.00 15.46 105 ASP A O 1
ATOM 862 N N . PHE A 1 120 ? 12.274 50.868 68.779 1.00 12.69 106 PHE A N 1
ATOM 863 C CA . PHE A 1 120 ? 11.622 51.006 67.475 1.00 12.19 106 PHE A CA 1
ATOM 864 C C . PHE A 1 120 ? 11.050 52.398 67.315 1.00 11.85 106 PHE A C 1
ATOM 865 O O . PHE A 1 120 ? 10.760 53.068 68.310 1.00 12.65 106 PHE A O 1
ATOM 873 N N . THR A 1 121 ? 10.908 52.847 66.069 1.00 11.50 107 THR A N 1
ATOM 874 C CA . THR A 1 121 ? 10.539 54.239 65.839 1.00 12.78 107 THR A CA 1
ATOM 875 C C . THR A 1 121 ? 9.206 54.598 66.487 1.00 12.59 107 THR A C 1
ATOM 876 O O . THR A 1 121 ? 9.038 55.717 66.977 1.00 13.11 107 THR A O 1
ATOM 880 N N . ILE A 1 122 ? 8.265 53.660 66.522 1.00 11.84 108 ILE A N 1
ATOM 881 C CA . ILE A 1 122 ? 6.959 53.984 67.079 1.00 12.54 108 ILE A CA 1
ATOM 882 C C . ILE A 1 122 ? 7.021 54.126 68.600 1.00 11.98 108 ILE A C 1
ATOM 883 O O . ILE A 1 122 ? 6.085 54.647 69.206 1.00 13.12 108 ILE A O 1
ATOM 888 N N . ASN A 1 123 ? 8.128 53.683 69.200 1.00 12.23 109 ASN A N 1
ATOM 889 C CA . ASN A 1 123 ? 8.350 53.798 70.645 1.00 12.21 109 ASN A CA 1
ATOM 890 C C . ASN A 1 123 ? 9.321 54.910 71.023 1.00 13.79 109 ASN A C 1
ATOM 891 O O . ASN A 1 123 ? 9.717 55.034 72.192 1.00 16.49 109 ASN A O 1
ATOM 896 N N . ALA A 1 124 ? 9.697 55.724 70.045 1.00 12.94 110 ALA A N 1
ATOM 897 C CA . ALA A 1 124 ? 10.759 56.694 70.249 1.00 14.25 110 ALA A CA 1
ATOM 898 C C . ALA A 1 124 ? 10.267 58.127 70.074 1.00 14.33 110 ALA A C 1
ATOM 899 O O . ALA A 1 124 ? 11.042 59.017 69.743 1.00 17.53 110 ALA A O 1
ATOM 901 N N . MET A 1 125 ? 8.982 58.352 70.317 1.00 13.58 111 MET A N 1
ATOM 902 C CA . MET A 1 125 ? 8.420 59.699 70.257 1.00 13.03 111 MET A CA 1
ATOM 903 C C . MET A 1 125 ? 8.203 60.294 71.636 1.00 11.54 111 MET A C 1
ATOM 904 O O . MET A 1 125 ? 8.221 59.586 72.647 1.00 13.25 111 MET A O 1
ATOM 909 N N . ALA A 1 126 ? 7.999 61.605 71.669 1.00 12.42 1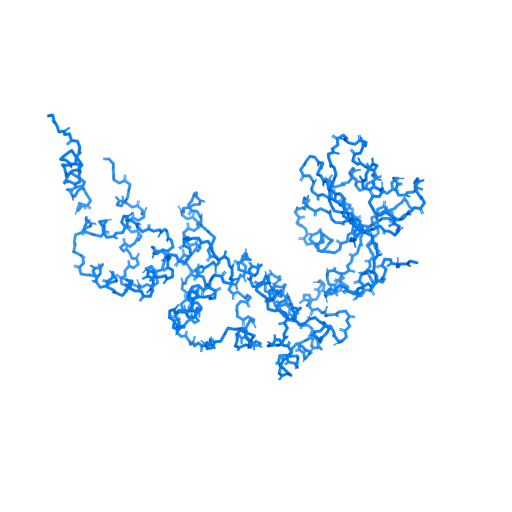12 ALA A N 1
ATOM 910 C CA . ALA A 1 126 ? 7.757 62.313 72.919 1.00 12.27 112 ALA A CA 1
ATOM 911 C C . ALA A 1 126 ? 6.669 63.361 72.731 1.00 11.56 112 ALA A C 1
ATOM 912 O O . ALA A 1 126 ? 6.385 63.786 71.607 1.00 13.21 112 ALA A O 1
ATOM 914 N N . ILE A 1 127 ? 6.056 63.762 73.839 1.00 12.54 113 ILE A N 1
ATOM 915 C CA . ILE A 1 127 ? 5.144 64.893 73.849 1.00 13.28 113 ILE A CA 1
ATOM 916 C C . ILE A 1 127 ? 5.695 65.935 74.802 1.00 12.64 113 ILE A C 1
ATOM 917 O O . ILE A 1 127 ? 5.905 65.649 75.984 1.00 14.27 113 ILE A O 1
ATOM 922 N N . SER A 1 128 ? 5.936 67.144 74.305 1.00 12.35 114 SER A N 1
ATOM 923 C CA . SER A 1 128 ? 6.380 68.211 75.192 1.00 13.27 114 SER A CA 1
ATOM 924 C C . SER A 1 128 ? 5.275 68.604 76.166 1.00 12.75 114 SER A C 1
ATOM 925 O O . SER A 1 128 ? 4.135 68.805 75.761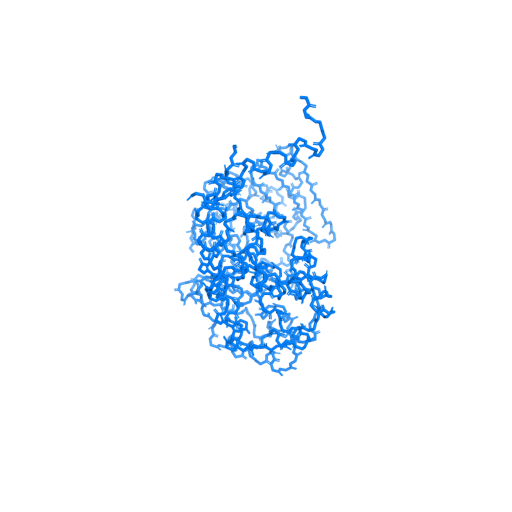 1.00 13.77 114 SER A O 1
ATOM 928 N N . VAL A 1 129 ? 5.611 68.737 77.446 1.00 13.23 115 VAL A N 1
ATOM 929 C CA . VAL A 1 129 ? 4.665 69.325 78.378 1.00 12.40 115 VAL A CA 1
ATOM 930 C C . VAL A 1 129 ? 5.192 70.680 78.836 1.00 14.49 115 VAL A C 1
ATOM 931 O O . VAL A 1 129 ? 4.735 71.248 79.826 1.00 15.45 115 VAL A O 1
ATOM 935 N N . ASN A 1 130 ? 6.147 71.212 78.086 1.00 14.60 116 ASN A N 1
ATOM 936 C CA . ASN A 1 130 ? 6.751 72.483 78.455 1.00 14.91 116 ASN A CA 1
ATOM 937 C C . ASN A 1 130 ? 5.885 73.675 78.098 1.00 14.61 116 ASN A C 1
ATOM 938 O O . ASN A 1 130 ? 4.987 73.574 77.267 1.00 17.24 116 ASN A O 1
ATOM 943 N N . LEU A 1 131 ? 6.154 74.802 78.753 1.00 17.19 117 LEU A N 1
ATOM 944 C CA . LEU A 1 131 ? 5.239 75.932 78.697 1.00 18.01 117 LEU A CA 1
ATOM 945 C C . LEU A 1 131 ? 5.073 76.509 77.302 1.00 18.03 117 LEU A C 1
ATOM 946 O O . LEU A 1 131 ? 3.984 76.938 76.943 1.00 20.43 117 LEU A O 1
ATOM 951 N N . GLU A 1 132 ? 6.141 76.518 76.510 1.00 18.72 118 GLU A N 1
ATOM 952 C CA . GLU A 1 132 ? 6.094 77.289 75.267 1.00 20.07 118 GLU A CA 1
ATOM 953 C C . GLU A 1 132 ? 5.626 76.474 74.064 1.00 19.84 118 GLU A C 1
ATOM 954 O O . GLU A 1 132 ? 5.285 77.045 73.027 1.00 23.56 118 GLU A O 1
ATOM 960 N N . ASP A 1 133 ? 5.594 75.150 74.195 1.00 18.18 119 ASP A N 1
ATOM 961 C CA . ASP A 1 133 ? 5.200 74.295 73.071 1.00 17.87 119 ASP A CA 1
ATOM 962 C C . ASP A 1 133 ? 4.387 73.096 73.556 1.00 16.53 119 ASP A C 1
ATOM 963 O O . ASP A 1 133 ? 4.513 71.990 73.047 1.00 17.47 119 ASP A O 1
ATOM 968 N N . TYR A 1 134 ? 3.529 73.341 74.530 1.00 17.52 120 TYR A N 1
ATOM 969 C CA . TYR A 1 134 ? 2.770 72.279 75.174 1.00 15.63 120 TYR A CA 1
ATOM 970 C C . TYR A 1 134 ? 1.969 71.445 74.184 1.00 13.07 120 TYR A C 1
ATOM 971 O O . TYR A 1 134 ? 1.220 71.985 73.358 1.00 18.45 120 TYR A O 1
ATOM 980 N N . GLY A 1 135 ? 2.128 70.124 74.277 1.00 12.80 121 GLY A N 1
ATOM 981 C CA . GLY A 1 135 ? 1.412 69.191 73.425 1.00 14.78 121 GLY A CA 1
ATOM 982 C C . GLY A 1 135 ? 2.097 68.884 72.098 1.00 13.85 121 GLY A C 1
ATOM 983 O O . GLY A 1 135 ? 1.585 68.089 71.320 1.00 15.74 121 GLY A O 1
ATOM 984 N N . THR A 1 136 ? 3.257 69.487 71.838 1.00 13.51 122 THR A N 1
ATOM 985 C CA . THR A 1 136 ? 3.986 69.210 70.599 1.00 14.29 122 THR A CA 1
ATOM 986 C C . THR A 1 136 ? 4.455 67.758 70.547 1.00 13.91 122 THR A C 1
ATOM 987 O O . THR A 1 136 ? 5.076 67.261 71.489 1.00 13.66 122 THR A O 1
ATOM 991 N N . LEU A 1 137 ? 4.154 67.087 69.436 1.00 13.70 123 LEU A N 1
ATOM 992 C CA . LEU A 1 137 ? 4.644 65.738 69.199 1.00 13.09 123 LEU A CA 1
ATOM 993 C C . LEU A 1 137 ? 6.052 65.832 68.642 1.00 13.28 123 LEU A C 1
ATOM 994 O O . LEU A 1 137 ? 6.271 66.393 67.568 1.00 18.36 123 LEU A O 1
ATOM 999 N N . ILE A 1 138 ? 7.005 65.311 69.403 1.00 13.28 124 ILE A N 1
ATOM 1000 C CA . ILE A 1 138 ? 8.407 65.315 69.019 1.00 13.94 124 ILE A CA 1
ATOM 1001 C C . ILE A 1 138 ? 8.713 63.966 68.399 1.00 13.83 124 ILE A C 1
ATOM 1002 O O . ILE A 1 138 ? 8.683 62.934 69.067 1.00 15.57 124 ILE A O 1
ATOM 1007 N N . ASP A 1 139 ? 8.980 63.985 67.104 1.00 15.52 125 ASP A N 1
ATOM 1008 C CA . ASP A 1 139 ? 9.127 62.770 66.321 1.00 15.83 125 ASP A CA 1
ATOM 1009 C C . ASP A 1 139 ? 10.319 62.936 65.395 1.00 16.83 125 ASP A C 1
ATOM 1010 O O . ASP A 1 139 ? 10.187 63.456 64.282 1.00 19.49 125 ASP A O 1
ATOM 1015 N N . TYR A 1 140 ? 11.489 62.537 65.890 1.00 18.74 126 TYR A N 1
ATOM 1016 C CA . TYR A 1 140 ? 12.736 62.688 65.148 1.00 20.56 126 TYR A CA 1
ATOM 1017 C C . TYR A 1 140 ? 12.982 61.607 64.113 1.00 18.99 126 TYR A C 1
ATOM 1018 O O . TYR A 1 140 ? 13.780 61.807 63.199 1.00 22.69 126 TYR A O 1
ATOM 1027 N N . PHE A 1 141 ? 12.323 60.462 64.269 1.00 16.71 127 PHE A N 1
ATOM 1028 C CA . PHE A 1 141 ? 12.760 59.252 63.580 1.00 16.82 127 PHE A CA 1
ATOM 1029 C C . PHE A 1 141 ? 11.694 58.584 62.729 1.00 16.06 127 PHE A C 1
ATOM 1030 O O . PHE A 1 141 ? 11.855 57.440 62.318 1.00 19.32 127 PHE A O 1
ATOM 1038 N N . GLY A 1 142 ? 10.631 59.314 62.430 1.00 16.28 128 GLY A N 1
ATOM 1039 C CA . GLY A 1 142 ? 9.597 58.810 61.544 1.00 15.00 128 GLY A CA 1
ATOM 1040 C C . GLY A 1 142 ? 8.600 57.881 62.210 1.00 14.30 128 GLY A C 1
ATOM 1041 O O . GLY A 1 142 ? 8.040 56.997 61.557 1.00 15.12 128 GLY A O 1
ATOM 1042 N N . GLY A 1 143 ? 8.372 58.075 63.505 1.00 14.47 129 GLY A N 1
ATOM 1043 C CA . GLY A 1 143 ? 7.454 57.223 64.236 1.00 14.83 129 GLY A CA 1
ATOM 1044 C C . GLY A 1 143 ? 6.015 57.349 63.779 1.00 12.88 129 GLY A C 1
ATOM 1045 O O . GLY A 1 143 ? 5.322 56.345 63.654 1.00 13.29 129 GLY A O 1
ATOM 1046 N N . LEU A 1 144 ? 5.550 58.569 63.521 1.00 12.67 130 LEU A N 1
ATOM 1047 C CA . LEU A 1 144 ? 4.163 58.734 63.102 1.00 12.57 130 LEU A CA 1
ATOM 1048 C C . LEU A 1 144 ? 3.957 58.116 61.718 1.00 12.42 130 LEU A C 1
ATOM 1049 O O . LEU A 1 144 ? 2.937 57.470 61.467 1.00 13.29 130 LEU A O 1
ATOM 1054 N N . ARG A 1 145 ? 4.943 58.283 60.840 1.00 12.68 131 ARG A N 1
ATOM 1055 C CA . ARG A 1 145 ? 4.898 57.676 59.511 1.00 12.75 131 ARG A CA 1
ATOM 1056 C C . ARG A 1 145 ? 4.898 56.146 59.610 1.00 12.49 131 ARG A C 1
ATOM 1057 O O . ARG A 1 145 ? 4.198 55.471 58.850 1.00 14.11 131 ARG A O 1
ATOM 1065 N N . ASP A 1 146 ? 5.661 55.592 60.545 1.00 12.01 132 ASP A N 1
ATOM 1066 C CA . ASP A 1 146 ? 5.673 54.141 60.701 1.00 11.87 132 ASP A CA 1
ATOM 1067 C C . ASP A 1 146 ? 4.391 53.616 61.365 1.00 11.84 132 ASP A C 1
ATOM 1068 O O . ASP A 1 146 ? 3.978 52.489 61.096 1.00 12.93 132 ASP A O 1
ATOM 1073 N N . LEU A 1 147 ? 3.733 54.424 62.191 1.00 13.37 133 LEU A N 1
ATOM 1074 C CA . LEU A 1 147 ? 2.378 54.065 62.621 1.00 13.87 133 LEU A CA 1
ATOM 1075 C C . LEU A 1 147 ? 1.448 54.010 61.418 1.00 13.87 133 LEU A C 1
ATOM 1076 O O . LEU A 1 147 ? 0.714 53.036 61.228 1.00 15.10 133 LEU A O 1
ATOM 1081 N N . LYS A 1 148 ? 1.476 55.067 60.611 1.00 14.62 134 LYS A N 1
ATOM 1082 C CA . LYS A 1 148 ? 0.651 55.144 59.411 1.00 16.07 134 LYS A CA 1
ATOM 1083 C C . LYS A 1 148 ? 0.827 53.911 58.532 1.00 15.71 134 LYS A C 1
ATOM 1084 O O . LYS A 1 148 ? -0.151 53.320 58.053 1.00 18.41 134 LYS A O 1
ATOM 1090 N N . ASP A 1 149 ? 2.083 53.520 58.340 1.00 14.26 135 ASP A N 1
ATOM 1091 C CA . ASP A 1 149 ? 2.420 52.446 57.422 1.00 14.32 135 ASP A CA 1
ATOM 1092 C C . ASP A 1 149 ? 2.430 51.068 58.078 1.00 13.80 135 ASP A C 1
ATOM 1093 O O . ASP A 1 149 ? 2.667 50.066 57.404 1.00 15.53 135 ASP A O 1
ATOM 1098 N N . LYS A 1 150 ? 2.149 51.026 59.382 1.00 13.22 136 LYS A N 1
ATOM 1099 C CA . LYS A 1 150 ? 2.092 49.775 60.156 1.00 12.80 136 LYS A CA 1
ATOM 1100 C C . LYS A 1 150 ? 3.415 49.012 60.087 1.00 12.57 136 LYS A C 1
ATOM 1101 O O . LYS A 1 150 ? 3.467 47.817 59.753 1.00 13.76 136 LYS A O 1
ATOM 1107 N N . VAL A 1 151 ? 4.483 49.712 60.457 1.00 12.40 137 VAL A N 1
ATOM 1108 C CA . VAL A 1 151 ? 5.837 49.200 60.335 1.00 12.60 137 VAL A CA 1
ATOM 1109 C C . VAL A 1 151 ? 6.594 49.224 61.662 1.00 11.41 137 VAL A C 1
ATOM 1110 O O . VAL A 1 151 ? 6.610 50.239 62.367 1.00 12.50 137 VAL A O 1
ATOM 1114 N N . ILE A 1 152 ? 7.216 48.093 61.991 1.00 12.55 138 ILE A N 1
ATOM 1115 C CA . ILE A 1 152 ? 8.204 48.008 63.067 1.00 11.59 138 ILE A CA 1
ATOM 1116 C C . ILE A 1 152 ? 9.600 48.224 62.472 1.00 10.75 138 ILE A C 1
ATOM 1117 O O . ILE A 1 152 ? 10.060 47.444 61.637 1.00 12.81 138 ILE A O 1
ATOM 1122 N N . ARG A 1 153 ? 10.271 49.278 62.920 1.00 11.29 139 ARG A N 1
ATOM 1123 C CA . ARG A 1 153 ? 11.549 49.707 62.370 1.00 11.16 139 ARG A CA 1
ATOM 1124 C C . ARG A 1 153 ? 12.509 50.059 63.491 1.00 10.64 139 ARG A C 1
ATOM 1125 O O . ARG A 1 153 ? 12.157 50.847 64.375 1.00 12.04 139 ARG A O 1
ATOM 1133 N N . VAL A 1 154 ? 13.722 49.503 63.463 1.00 11.87 140 VAL A N 1
ATOM 1134 C CA . VAL A 1 154 ? 14.730 49.902 64.444 1.00 12.21 140 VAL A CA 1
ATOM 1135 C C . VAL A 1 154 ? 15.237 51.331 64.177 1.00 12.31 140 VAL A C 1
ATOM 1136 O O . VAL A 1 154 ? 15.079 51.874 63.077 1.00 15.34 140 VAL A O 1
ATOM 1140 N N . LEU A 1 155 ? 15.857 51.923 65.190 1.00 12.25 141 LEU A N 1
ATOM 1141 C CA . LEU A 1 155 ? 16.329 53.308 65.120 1.00 13.77 141 LEU A CA 1
ATOM 1142 C C . LEU A 1 155 ? 17.679 53.463 64.432 1.00 14.12 141 LEU A C 1
ATOM 1143 O O . LEU A 1 155 ? 18.029 54.560 63.974 1.00 18.53 141 LEU A O 1
ATOM 1152 N N . HIS A 1 156 ? 18.442 52.375 64.406 1.00 14.29 142 HIS A N 1
ATOM 1153 C CA . HIS A 1 156 ? 19.774 52.358 63.816 1.00 13.91 142 HIS A CA 1
ATOM 1154 C C . HIS A 1 156 ? 20.079 50.926 63.413 1.00 13.68 142 HIS A C 1
ATOM 1155 O O . HIS A 1 156 ? 19.592 49.992 64.050 1.00 13.78 142 HIS A O 1
ATOM 1168 N N . PRO A 1 157 ? 20.866 50.739 62.346 1.00 14.21 143 PRO A N 1
ATOM 1169 C CA . PRO A 1 157 ? 21.041 49.380 61.821 1.00 14.94 143 PRO A CA 1
ATOM 1170 C C . PRO A 1 157 ? 21.756 48.394 62.739 1.00 13.63 143 PRO A C 1
ATOM 1171 O O . PRO A 1 157 ? 21.607 47.203 62.503 1.00 16.18 143 PRO A O 1
ATOM 1175 N N . VAL A 1 158 ? 22.502 48.829 63.753 1.00 13.62 144 VAL A N 1
ATOM 1176 C CA . VAL A 1 158 ? 23.149 47.816 64.595 1.00 14.65 144 VAL A CA 1
ATOM 1177 C C . VAL A 1 158 ? 22.290 47.443 65.812 1.00 14.41 144 VAL A C 1
ATOM 1178 O O . VAL A 1 158 ? 22.748 46.744 66.714 1.00 14.78 144 VAL A O 1
ATOM 1182 N N . SER A 1 159 ? 21.023 47.860 65.805 1.00 12.33 145 SER A N 1
ATOM 1183 C CA . SER A 1 159 ? 20.143 47.680 66.960 1.00 12.57 145 SER A CA 1
ATOM 1184 C C . SER A 1 159 ? 20.054 46.244 67.506 1.00 12.95 145 SER A C 1
ATOM 1185 O O . SER A 1 159 ? 20.076 46.036 68.725 1.00 14.39 145 SER A O 1
ATOM 1188 N N . PHE A 1 160 ? 19.941 45.253 66.625 1.00 12.78 146 PHE A N 1
ATOM 1189 C CA . PHE A 1 160 ? 19.810 43.876 67.094 1.00 13.25 146 PHE A CA 1
ATOM 1190 C C . PHE A 1 160 ? 21.155 43.283 67.538 1.00 14.34 146 PHE A C 1
ATOM 1191 O O . PHE A 1 160 ? 21.178 42.348 68.324 1.00 17.76 146 PHE A O 1
ATOM 1199 N N . ILE A 1 161 ? 22.265 43.794 67.016 1.00 14.64 147 ILE A N 1
ATOM 1200 C CA . ILE A 1 161 ? 23.582 43.362 67.483 1.00 15.30 147 ILE A CA 1
ATOM 1201 C C . ILE A 1 161 ? 23.814 43.909 68.889 1.00 15.22 147 ILE A C 1
ATOM 1202 O O . ILE A 1 161 ? 24.298 43.220 69.790 1.00 17.03 147 ILE A O 1
ATOM 1207 N N . GLU A 1 162 ? 23.451 45.177 69.056 1.00 15.63 148 GLU A N 1
ATOM 1208 C CA . GLU A 1 162 ? 23.623 45.906 70.306 1.00 17.47 148 GLU A CA 1
ATOM 1209 C C . GLU A 1 162 ? 22.795 45.289 71.437 1.00 15.43 148 GLU A C 1
ATOM 1210 O O . GLU A 1 162 ? 23.264 45.162 72.570 1.00 20.06 148 GLU A O 1
ATOM 1216 N N . ASP A 1 163 ? 21.575 44.874 71.109 1.00 15.67 149 ASP A N 1
ATOM 1217 C CA . ASP A 1 163 ? 20.679 44.261 72.085 1.00 14.76 149 ASP A CA 1
ATOM 1218 C C . ASP A 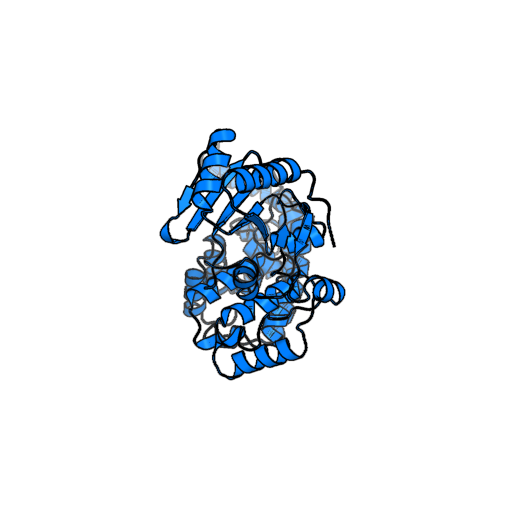1 163 ? 19.783 43.231 71.415 1.00 14.18 149 ASP A C 1
ATOM 1219 O O . ASP A 1 163 ? 18.677 43.559 70.963 1.00 14.36 149 ASP A O 1
ATOM 1224 N N . PRO A 1 164 ? 20.253 41.977 71.355 1.00 14.87 150 PRO A N 1
ATOM 1225 C CA . PRO A 1 164 ? 19.487 40.942 70.649 1.00 14.98 150 PRO A CA 1
ATOM 1226 C C . PRO A 1 164 ? 18.116 40.640 71.256 1.00 13.98 150 PRO A C 1
ATOM 1227 O O . PRO A 1 164 ? 17.293 40.055 70.564 1.00 14.82 150 PRO A O 1
ATOM 1231 N N . VAL A 1 165 ? 17.852 41.039 72.501 1.00 14.68 151 VAL A N 1
ATOM 1232 C CA . VAL A 1 165 ? 16.505 40.880 73.042 1.00 14.43 151 VAL A CA 1
ATOM 1233 C C . VAL A 1 165 ? 15.487 41.648 72.196 1.00 13.67 151 VAL A C 1
ATOM 1234 O O . VAL A 1 165 ? 14.311 41.281 72.134 1.00 14.46 151 VAL A O 1
ATOM 1238 N N . ARG A 1 166 ? 15.941 42.690 71.511 1.00 12.13 152 ARG A N 1
ATOM 1239 C CA . ARG A 1 166 ? 15.045 43.437 70.628 1.00 12.52 152 ARG A CA 1
ATOM 1240 C C . ARG A 1 166 ? 14.504 42.598 69.478 1.00 12.19 152 ARG A C 1
ATOM 1241 O O . ARG A 1 166 ? 13.489 42.953 68.895 1.00 13.22 152 ARG A O 1
ATOM 1249 N N . ILE A 1 167 ? 15.191 41.509 69.138 1.00 11.85 153 ILE A N 1
ATOM 1250 C CA . ILE A 1 167 ? 14.669 40.567 68.147 1.00 12.30 153 ILE A CA 1
ATOM 1251 C C . ILE A 1 167 ? 13.293 40.062 68.586 1.00 12.58 153 ILE A C 1
ATOM 1252 O O . ILE A 1 167 ? 12.327 40.078 67.816 1.00 14.05 153 ILE A O 1
ATOM 1257 N N . LEU A 1 168 ? 13.209 39.600 69.829 1.00 12.91 154 LEU A N 1
ATOM 1258 C CA . LEU A 1 168 ? 11.935 39.127 70.360 1.00 12.68 154 LEU A CA 1
ATOM 1259 C C . LEU A 1 168 ? 10.942 40.278 70.524 1.00 12.20 154 LEU A C 1
ATOM 1260 O O . LEU A 1 168 ? 9.753 40.118 70.227 1.00 14.09 154 LEU A O 1
ATOM 1265 N N . ARG A 1 169 ? 11.419 41.429 71.001 1.00 11.90 155 ARG A N 1
ATOM 1266 C CA . ARG A 1 169 ? 10.528 42.573 71.220 1.00 12.28 155 ARG A CA 1
ATOM 1267 C C . ARG A 1 169 ? 9.887 43.023 69.908 1.00 11.77 155 ARG A C 1
ATOM 1268 O O . ARG A 1 169 ? 8.707 43.374 69.883 1.00 12.38 155 ARG A O 1
ATOM 1276 N N . ALA A 1 170 ? 10.662 43.005 68.823 1.00 11.56 156 ALA A N 1
ATOM 1277 C CA . ALA A 1 170 ? 10.130 43.402 67.516 1.00 11.42 156 ALA A CA 1
ATOM 1278 C C . ALA A 1 170 ? 8.922 42.562 67.153 1.00 11.35 156 ALA A C 1
ATOM 1279 O O . ALA A 1 170 ? 7.924 43.067 66.626 1.00 13.15 156 ALA A O 1
ATOM 1281 N N . LEU A 1 171 ? 9.018 41.268 67.437 1.00 12.26 157 LEU A N 1
ATOM 1282 C CA . LEU A 1 171 ? 7.963 40.341 67.069 1.00 12.67 157 LEU A CA 1
ATOM 1283 C C . LEU A 1 171 ? 6.761 40.492 68.000 1.00 13.25 157 LEU A C 1
ATOM 1284 O O . LEU A 1 171 ? 5.618 40.330 67.569 1.00 13.07 157 LEU A O 1
ATOM 1289 N N . ARG A 1 172 ? 7.008 40.835 69.263 1.00 12.38 158 ARG A N 1
ATOM 1290 C CA . ARG A 1 172 ? 5.897 41.123 70.176 1.00 12.17 158 ARG A CA 1
ATOM 1291 C C . ARG A 1 172 ? 5.088 42.329 69.686 1.00 12.95 158 ARG A C 1
ATOM 1292 O O . ARG A 1 172 ? 3.857 42.268 69.618 1.00 13.79 158 ARG A O 1
ATOM 1300 N N . PHE A 1 173 ? 5.766 43.419 69.325 1.00 12.28 159 PHE A N 1
ATOM 1301 C CA . PHE A 1 173 ? 5.029 44.588 68.851 1.00 12.36 159 PHE A CA 1
ATOM 1302 C C . PHE A 1 173 ? 4.387 44.334 67.490 1.00 12.53 159 PHE A C 1
ATOM 1303 O O . PHE A 1 173 ? 3.255 44.768 67.259 1.00 13.24 159 PHE A O 1
ATOM 1311 N N . ALA A 1 174 ? 5.081 43.618 66.604 1.00 12.46 160 ALA A N 1
ATOM 1312 C CA . ALA A 1 174 ? 4.489 43.300 65.299 1.00 12.24 160 ALA A CA 1
ATOM 1313 C C . ALA A 1 174 ? 3.201 42.494 65.477 1.00 12.39 160 ALA A C 1
ATOM 1314 O O . ALA A 1 174 ? 2.178 42.793 64.850 1.00 13.60 160 ALA A O 1
ATOM 1316 N N . GLY A 1 175 ? 3.237 41.483 66.342 1.00 12.79 161 GLY A N 1
ATOM 1317 C CA . GLY A 1 175 ? 2.064 40.653 66.560 1.00 13.11 161 GLY A CA 1
ATOM 1318 C C . GLY A 1 175 ? 0.949 41.385 67.294 1.00 14.01 161 GLY A C 1
ATOM 1319 O O . GLY A 1 175 ? -0.228 41.252 66.948 1.00 15.14 161 GLY A O 1
ATOM 1320 N N . ARG A 1 176 ? 1.308 42.160 68.318 1.00 12.96 162 ARG A N 1
ATOM 1321 C CA . ARG A 1 176 ? 0.316 42.949 69.046 1.00 13.83 162 ARG A CA 1
ATOM 1322 C C . ARG A 1 176 ? -0.463 43.869 68.122 1.00 13.91 162 ARG A C 1
ATOM 1323 O O . ARG A 1 176 ? -1.681 43.976 68.218 1.00 15.97 162 ARG A O 1
ATOM 1331 N N . LEU A 1 177 ? 0.257 44.532 67.221 1.00 12.81 163 LEU A N 1
ATOM 1332 C CA . LEU A 1 177 ? -0.312 45.625 66.441 1.00 13.27 163 LEU A CA 1
ATOM 1333 C C . LEU A 1 177 ? -0.705 45.222 65.030 1.00 13.71 163 LEU A C 1
ATOM 1334 O O . LEU A 1 177 ? -1.248 46.041 64.288 1.00 14.83 163 LEU A O 1
ATOM 1339 N N . ASN A 1 178 ? -0.425 43.972 64.659 1.00 14.47 164 ASN A N 1
ATOM 1340 C CA . ASN A 1 178 ? -0.569 43.524 63.266 1.00 15.03 164 ASN A CA 1
ATOM 1341 C C . ASN A 1 178 ? 0.223 44.447 62.343 1.00 13.30 164 ASN A C 1
ATOM 1342 O O . ASN A 1 178 ? -0.282 44.925 61.318 1.00 15.70 164 ASN A O 1
ATOM 1347 N N . PHE A 1 179 ? 1.470 44.697 62.735 1.00 12.67 165 PHE A N 1
ATOM 1348 C CA . PHE A 1 179 ? 2.419 45.462 61.927 1.00 13.05 165 PHE A CA 1
ATOM 1349 C C . PHE A 1 179 ? 3.403 44.492 61.268 1.00 14.20 165 PHE A C 1
ATOM 1350 O O . PHE A 1 179 ? 3.570 43.351 61.718 1.00 16.53 165 PHE A O 1
ATOM 1358 N N . LYS A 1 180 ? 4.092 44.977 60.238 1.00 15.25 166 LYS A N 1
ATOM 1359 C CA . LYS A 1 180 ? 5.166 44.230 59.602 1.00 14.91 166 LYS A CA 1
ATOM 1360 C C . LYS A 1 180 ? 6.515 44.839 59.955 1.00 14.10 166 LYS A C 1
ATOM 1361 O O . LYS A 1 180 ? 6.605 46.027 60.237 1.00 15.37 166 LYS A O 1
ATOM 1367 N N . LEU A 1 181 ? 7.567 44.030 59.943 1.00 14.41 167 LEU A N 1
ATOM 1368 C CA . LEU A 1 181 ? 8.915 44.577 60.005 1.00 12.82 167 LEU A CA 1
ATOM 1369 C C . LEU A 1 181 ? 9.224 45.377 58.744 1.00 13.72 167 LEU A C 1
ATOM 1370 O O . LEU A 1 181 ? 8.821 44.988 57.640 1.00 15.45 167 LEU A O 1
ATOM 1375 N N . SER A 1 182 ? 9.958 46.477 58.891 1.00 13.67 168 SER A N 1
ATOM 1376 C CA . SER A 1 182 ? 10.462 47.173 57.708 1.00 14.05 168 SER A CA 1
ATOM 1377 C C . SER A 1 182 ? 11.377 46.216 56.941 1.00 13.30 168 SER A C 1
ATOM 1378 O O . SER A 1 182 ? 11.908 45.267 57.514 1.00 14.40 168 SER A O 1
ATOM 1381 N N . ARG A 1 183 ? 11.564 46.465 55.650 1.00 15.53 169 ARG A N 1
ATOM 1382 C CA . ARG A 1 183 ? 12.385 45.574 54.841 1.00 17.07 169 ARG A CA 1
ATOM 1383 C C . ARG A 1 183 ? 13.796 45.435 55.403 1.00 14.46 169 ARG A C 1
ATOM 1384 O O . ARG A 1 183 ? 14.292 44.316 55.558 1.00 15.17 169 ARG A O 1
ATOM 1392 N N . SER A 1 184 ? 14.441 46.551 55.737 1.00 14.19 170 SER A N 1
ATOM 1393 C CA . SER A 1 184 ? 15.796 46.453 56.276 1.00 14.62 170 SER A CA 1
ATOM 1394 C C . SER A 1 184 ? 15.790 45.887 57.696 1.00 13.32 170 SER A C 1
ATOM 1395 O O . SER A 1 184 ? 16.680 45.124 58.058 1.00 14.16 170 SER A O 1
ATOM 1398 N N . THR A 1 185 ? 14.798 46.258 58.497 1.00 12.18 171 THR A N 1
ATOM 1399 C CA . THR A 1 185 ? 14.700 45.714 59.854 1.00 11.16 171 THR A CA 1
ATOM 1400 C C . THR A 1 185 ? 14.560 44.189 59.814 1.00 11.46 171 THR A C 1
ATOM 1401 O O . THR A 1 185 ? 15.174 43.483 60.621 1.00 12.51 171 THR A O 1
ATOM 1405 N N . GLU A 1 186 ? 13.767 43.682 58.873 1.00 12.83 172 GLU A N 1
ATOM 1406 C CA . GLU A 1 186 ? 13.641 42.235 58.710 1.00 12.92 172 GLU A CA 1
ATOM 1407 C C . GLU A 1 186 ? 14.980 41.585 58.346 1.00 12.04 172 GLU A C 1
ATOM 1408 O O . GLU A 1 186 ? 15.332 40.534 58.887 1.00 14.02 172 GLU A O 1
ATOM 1414 N N . LYS A 1 187 ? 15.720 42.196 57.426 1.00 12.64 173 LYS A N 1
ATOM 1415 C CA . LYS A 1 187 ? 17.034 41.667 57.060 1.00 12.87 173 LYS A CA 1
ATOM 1416 C C . LYS A 1 187 ? 17.941 41.624 58.275 1.00 12.91 173 LYS A C 1
ATOM 1417 O O . LYS A 1 187 ? 18.665 40.648 58.498 1.00 15.19 173 LYS A O 1
ATOM 1423 N N . LEU A 1 188 ? 17.925 42.705 59.047 1.00 12.25 174 LEU A N 1
ATOM 1424 C CA . LEU A 1 188 ? 18.787 42.793 60.220 1.00 13.08 174 LEU A CA 1
ATOM 1425 C C . LEU A 1 188 ? 18.411 41.746 61.256 1.00 12.25 174 LEU A C 1
ATOM 1426 O O . LEU A 1 188 ? 19.279 41.157 61.892 1.00 13.49 174 LEU A O 1
ATOM 1431 N N . LEU A 1 189 ? 17.113 41.522 61.434 1.00 12.00 175 LEU A N 1
ATOM 1432 C CA . LEU A 1 189 ? 16.649 40.554 62.418 1.00 12.59 175 LEU A CA 1
ATOM 1433 C C . LEU A 1 189 ? 17.064 39.145 62.004 1.00 13.02 175 LEU A C 1
ATOM 1434 O O . LEU A 1 189 ? 17.597 38.385 62.812 1.00 13.70 175 LEU A O 1
ATOM 1439 N N . LYS A 1 190 ? 16.842 38.804 60.741 1.00 13.14 176 LYS A N 1
ATOM 1440 C CA . LYS A 1 190 ? 17.208 37.477 60.253 1.00 13.19 176 LYS A CA 1
ATOM 1441 C C . LYS A 1 190 ? 18.717 37.265 60.346 1.00 13.44 176 LYS A C 1
ATOM 1442 O O . LYS A 1 190 ? 19.176 36.178 60.705 1.00 15.92 176 LYS A O 1
ATOM 1448 N N . GLN A 1 191 ? 19.487 38.300 60.026 1.00 14.45 177 GLN A N 1
ATOM 1449 C CA . GLN A 1 191 ? 20.939 38.198 60.084 1.00 16.52 177 GLN A CA 1
ATOM 1450 C C . GLN A 1 191 ? 21.424 38.021 61.516 1.00 13.61 177 GLN A C 1
ATOM 1451 O O . GLN A 1 191 ? 22.334 37.226 61.767 1.00 14.76 177 GLN A O 1
ATOM 1457 N N . ALA A 1 192 ? 20.806 38.728 62.462 1.00 13.23 178 ALA A N 1
ATOM 1458 C CA . ALA A 1 192 ? 21.216 38.584 63.862 1.00 13.96 178 ALA A CA 1
ATOM 1459 C C . ALA A 1 192 ? 20.934 37.168 64.354 1.00 14.02 178 ALA A C 1
ATOM 1460 O O . ALA A 1 192 ? 21.747 36.589 65.067 1.00 15.78 178 ALA A O 1
ATOM 1462 N N . VAL A 1 193 ? 19.784 36.608 63.975 1.00 14.00 179 VAL A N 1
ATOM 1463 C CA . VAL A 1 193 ? 19.483 35.232 64.354 1.00 14.13 179 VAL A CA 1
ATOM 1464 C C . VAL A 1 193 ? 20.518 34.297 63.718 1.00 14.73 179 VAL A C 1
ATOM 1465 O O . VAL A 1 193 ? 21.101 33.434 64.396 1.00 16.30 179 VAL A O 1
ATOM 1469 N N . ASN A 1 194 ? 20.789 34.491 62.431 1.00 14.05 180 ASN A N 1
ATOM 1470 C CA . ASN A 1 194 ? 21.686 33.575 61.729 1.00 15.69 180 ASN A CA 1
ATOM 1471 C C . ASN A 1 194 ? 23.110 33.622 62.268 1.00 14.62 180 ASN A C 1
ATOM 1472 O O . ASN A 1 194 ? 23.803 32.600 62.293 1.00 17.25 180 ASN A O 1
ATOM 1477 N N . LEU A 1 195 ? 23.539 34.812 62.687 1.00 14.68 181 LEU A N 1
ATOM 1478 C CA . LEU A 1 195 ? 24.885 35.022 63.216 1.00 14.70 181 LEU A CA 1
ATOM 1479 C C . LEU A 1 195 ? 25.087 34.405 64.598 1.00 15.22 181 LEU A C 1
ATOM 1480 O O . LEU A 1 195 ? 26.212 34.358 65.090 1.00 18.48 181 LEU A O 1
ATOM 1485 N N . GLY A 1 196 ? 24.001 33.959 65.224 1.00 15.33 182 GLY A N 1
ATOM 1486 C CA . GLY A 1 196 ? 24.074 33.364 66.547 1.00 16.09 182 GLY A CA 1
ATOM 1487 C C . GLY A 1 196 ? 23.899 34.363 67.672 1.00 16.17 182 GLY A C 1
ATOM 1488 O O . GLY A 1 196 ? 24.113 34.028 68.829 1.00 18.22 182 GLY A O 1
ATOM 1489 N N . LEU A 1 197 ? 23.498 35.587 67.354 1.00 16.56 183 LEU A N 1
ATOM 1490 C CA . LEU A 1 197 ? 23.496 36.635 68.367 1.00 16.34 183 LEU A CA 1
ATOM 1491 C C . LEU A 1 197 ? 22.399 36.440 69.404 1.00 16.69 183 LEU A C 1
ATOM 1492 O O . LEU A 1 197 ? 22.523 36.879 70.544 1.00 17.78 183 LEU A O 1
ATOM 1497 N N . LEU A 1 198 ? 21.325 35.776 69.013 1.00 17.81 184 LEU A N 1
ATOM 1498 C CA . LEU A 1 198 ? 20.233 35.558 69.926 1.00 19.93 184 LEU A CA 1
ATOM 1499 C C . LEU A 1 198 ? 20.629 34.481 70.920 1.00 24.11 184 LEU A C 1
ATOM 1500 O O . LEU A 1 198 ? 20.393 34.601 72.126 1.00 25.59 184 LEU A O 1
ATOM 1505 N N . LYS A 1 199 ? 21.265 33.433 70.406 1.00 27.28 185 LYS A N 1
ATOM 1506 C CA . LYS A 1 199 ? 21.651 32.302 71.235 1.00 29.29 185 LYS A CA 1
ATOM 1507 C C . LYS A 1 199 ? 22.605 32.738 72.350 1.00 31.59 185 LYS A C 1
ATOM 1508 O O . LYS A 1 199 ? 22.604 32.165 73.438 1.00 35.02 185 LYS A O 1
ATOM 1514 N N . GLU A 1 200 ? 23.382 33.781 72.084 1.00 28.82 186 GLU A N 1
ATOM 1515 C CA . GLU A 1 200 ? 24.413 34.250 73.009 1.00 27.58 186 GLU A CA 1
ATOM 1516 C C . GLU A 1 200 ? 23.987 35.420 73.905 1.00 33.08 186 GLU A C 1
ATOM 1517 O O . GLU A 1 200 ? 24.770 35.877 74.734 1.00 35.46 186 GLU A O 1
ATOM 1523 N N . ALA A 1 201 ? 22.759 35.902 73.735 1.00 31.99 187 ALA A N 1
ATOM 1524 C CA . ALA A 1 201 ? 22.241 37.047 74.495 1.00 33.60 187 ALA A CA 1
ATOM 1525 C C . ALA A 1 201 ? 21.988 36.695 75.971 1.00 33.60 187 ALA A C 1
ATOM 1526 O O . ALA A 1 201 ? 21.807 35.526 76.289 1.00 34.04 187 ALA A O 1
ATOM 1528 N N . PRO A 1 202 ? 21.974 37.707 76.868 1.00 34.89 188 PRO A N 1
ATOM 1529 C CA . PRO A 1 202 ? 21.708 37.466 78.296 1.00 32.90 188 PRO A CA 1
ATOM 1530 C C . PRO A 1 202 ? 20.413 36.702 78.520 1.00 26.19 188 PRO A C 1
ATOM 1531 O O . PRO A 1 202 ? 19.337 37.181 78.172 1.00 25.53 188 PRO A O 1
ATOM 1535 N N . ARG A 1 203 ? 20.534 35.518 79.107 1.00 25.99 189 ARG A N 1
ATOM 1536 C CA . ARG A 1 203 ? 19.424 34.593 79.250 1.00 24.65 189 ARG A CA 1
ATOM 1537 C C . ARG A 1 203 ? 18.218 35.186 79.976 1.00 21.30 189 ARG A C 1
ATOM 1538 O O . ARG A 1 203 ? 17.077 35.071 79.517 1.00 21.31 189 ARG A O 1
ATOM 1546 N N . GLY A 1 204 ? 18.478 35.830 81.109 1.00 23.36 190 GLY A N 1
ATOM 1547 C CA . GLY A 1 204 ? 17.411 36.366 81.934 1.00 22.51 190 GLY A CA 1
ATOM 1548 C C . GLY A 1 204 ? 16.553 37.370 81.194 1.00 21.59 190 GLY A C 1
ATOM 1549 O O . GLY A 1 204 ? 15.336 37.398 81.358 1.00 21.96 190 GLY A O 1
ATOM 1550 N N . ARG A 1 205 ? 17.184 38.189 80.363 1.00 20.37 191 ARG A N 1
ATOM 1551 C CA . ARG A 1 205 ? 16.449 39.205 79.622 1.00 20.13 191 ARG A CA 1
ATOM 1552 C C . ARG A 1 205 ? 15.610 38.587 78.501 1.00 18.03 191 ARG A C 1
ATOM 1553 O O . ARG A 1 205 ? 14.508 39.062 78.219 1.00 18.33 191 ARG A O 1
ATOM 1561 N N . LEU A 1 206 ? 16.107 37.521 77.877 1.00 16.86 192 LEU A N 1
ATOM 1562 C CA . LEU A 1 206 ? 15.300 36.796 76.889 1.00 17.19 192 LEU A CA 1
ATOM 1563 C C . LEU A 1 206 ? 14.067 36.181 77.541 1.00 18.13 192 LEU A C 1
ATOM 1564 O O . LEU A 1 206 ? 12.959 36.275 77.016 1.00 18.12 192 LEU A O 1
ATOM 1569 N N . ILE A 1 207 ? 14.271 35.542 78.689 1.00 18.48 193 ILE A N 1
ATOM 1570 C CA . ILE A 1 207 ? 13.179 34.900 79.411 1.00 20.23 193 ILE A CA 1
ATOM 1571 C C . ILE A 1 207 ? 12.134 35.944 79.819 1.00 19.85 193 ILE A C 1
ATOM 1572 O O . ILE A 1 207 ? 10.926 35.718 79.667 1.00 19.47 193 ILE A O 1
ATOM 1577 N N . ASN A 1 208 ? 12.594 37.098 80.299 1.00 18.56 194 ASN A N 1
ATOM 1578 C CA . ASN A 1 208 ? 11.670 38.156 80.694 1.00 18.55 194 ASN A CA 1
ATOM 1579 C C . ASN A 1 208 ? 10.821 38.619 79.522 1.00 17.17 194 ASN A C 1
ATOM 1580 O O . ASN A 1 208 ? 9.643 38.927 79.680 1.00 18.28 194 ASN A O 1
ATOM 1585 N N . GLU A 1 209 ? 11.414 38.655 78.335 1.00 15.65 195 GLU A N 1
ATOM 1586 C CA . GLU A 1 209 ? 10.676 39.112 77.166 1.00 16.14 195 GLU A CA 1
ATOM 1587 C C . GLU A 1 209 ? 9.642 38.063 76.735 1.00 16.56 195 GLU A C 1
ATOM 1588 O O . GLU A 1 209 ? 8.530 38.415 76.329 1.00 16.79 195 GLU A O 1
ATOM 1594 N N . ILE A 1 210 ? 9.972 36.775 76.862 1.00 16.62 196 ILE A N 1
ATOM 1595 C CA . ILE A 1 210 ? 8.984 35.744 76.538 1.00 15.73 196 ILE A CA 1
ATOM 1596 C C . ILE A 1 210 ? 7.813 35.819 77.524 1.00 14.97 196 ILE A C 1
ATOM 1597 O O . ILE A 1 210 ? 6.650 35.636 77.142 1.00 16.53 196 ILE A O 1
ATOM 1602 N N . LYS A 1 211 ? 8.117 36.118 78.786 1.00 16.46 197 LYS A N 1
ATOM 1603 C CA . LYS A 1 211 ? 7.073 36.276 79.795 1.00 17.16 197 LYS A CA 1
ATOM 1604 C C . LYS A 1 211 ? 6.150 37.439 79.436 1.00 16.33 197 LYS A C 1
ATOM 1605 O O . LYS A 1 211 ? 4.949 37.364 79.658 1.00 18.70 197 LYS A O 1
ATOM 1611 N N . LEU A 1 212 ? 6.702 38.510 78.866 1.00 16.44 198 LEU A N 1
ATOM 1612 C CA . LEU A 1 212 ? 5.860 39.619 78.420 1.00 15.85 198 LEU A CA 1
ATOM 1613 C C . LEU A 1 212 ? 4.991 39.206 77.233 1.00 15.57 198 LEU A C 1
ATOM 1614 O O . LEU A 1 212 ? 3.809 39.559 77.165 1.00 17.00 198 LEU A O 1
ATOM 1619 N N . ALA A 1 213 ? 5.565 38.448 76.305 1.00 15.03 199 ALA A N 1
ATOM 1620 C CA . ALA A 1 213 ? 4.809 38.020 75.133 1.00 14.96 199 ALA A CA 1
ATOM 1621 C C . ALA A 1 213 ? 3.605 37.158 75.510 1.00 14.13 199 ALA A C 1
ATOM 1622 O O . ALA A 1 213 ? 2.524 37.307 74.923 1.00 15.03 199 ALA A O 1
ATOM 1624 N N . LEU A 1 214 ? 3.770 36.271 76.491 1.00 13.97 200 LEU A N 1
ATOM 1625 C CA . LEU A 1 214 ? 2.693 35.328 76.788 1.00 16.25 200 LEU A CA 1
ATOM 1626 C C . LEU A 1 214 ? 1.496 36.039 77.446 1.00 16.94 200 LEU A C 1
ATOM 1627 O O . LEU A 1 214 ? 0.395 35.500 77.467 1.00 19.17 200 LEU A O 1
ATOM 1632 N N . ARG A 1 215 ? 1.703 37.263 77.933 1.00 16.21 201 ARG A N 1
ATOM 1633 C CA . ARG A 1 215 ? 0.613 38.081 78.472 1.00 16.37 201 ARG A CA 1
ATOM 1634 C C . ARG A 1 215 ? -0.243 38.735 77.376 1.00 16.63 201 ARG A C 1
ATOM 1635 O O . ARG A 1 215 ? -1.345 39.215 77.646 1.00 20.16 201 ARG A O 1
ATOM 1643 N N . GLU A 1 216 ? 0.260 38.750 76.143 1.00 15.86 202 GLU A N 1
ATOM 1644 C CA . GLU A 1 216 ? -0.407 39.483 75.057 1.00 15.72 202 GLU A CA 1
ATOM 1645 C C . GLU A 1 216 ? -1.676 38.789 74.552 1.00 15.52 202 GLU A C 1
ATOM 1646 O O . GLU A 1 216 ? -1.699 37.567 74.387 1.00 17.82 202 GLU A O 1
ATOM 1652 N N . ASP A 1 217 ? -2.712 39.572 74.264 1.00 17.58 203 ASP A N 1
ATOM 1653 C CA . ASP A 1 217 ? -3.918 39.026 73.636 1.00 19.13 203 ASP A CA 1
ATOM 1654 C C . ASP A 1 217 ? -3.581 38.296 72.333 1.00 17.88 203 ASP A C 1
ATOM 1655 O O . ASP A 1 217 ? -4.188 37.269 72.004 1.00 20.32 203 ASP A O 1
ATOM 1660 N N . ARG A 1 218 ? -2.606 38.828 71.600 1.00 16.85 204 ARG A N 1
ATOM 1661 C CA . ARG A 1 218 ? -2.210 38.254 70.321 1.00 16.37 204 ARG A CA 1
ATOM 1662 C C . ARG A 1 218 ? -0.969 37.358 70.444 1.00 15.62 204 ARG A C 1
ATOM 1663 O O . ARG A 1 218 ? -0.143 37.302 69.537 1.00 16.85 204 ARG A O 1
ATOM 1671 N N . PHE A 1 219 ? -0.834 36.653 71.563 1.00 15.62 205 PHE A N 1
ATOM 1672 C CA . PHE A 1 219 ? 0.303 35.749 71.743 1.00 15.96 205 PHE A CA 1
ATOM 1673 C C . PHE A 1 219 ? 0.426 34.726 70.600 1.00 15.70 205 PHE A C 1
ATOM 1674 O O . PHE A 1 219 ? 1.532 34.434 70.170 1.00 16.07 205 PHE A O 1
ATOM 1682 N N . LEU A 1 220 ? -0.687 34.182 70.112 1.00 17.05 206 LEU A N 1
ATOM 1683 C CA . LEU A 1 220 ? -0.600 33.210 69.020 1.00 16.79 206 LEU A CA 1
ATOM 1684 C C . LEU A 1 220 ? 0.026 33.838 67.767 1.00 16.54 206 LEU A C 1
ATOM 1685 O O . LEU A 1 220 ? 0.870 33.222 67.120 1.00 16.90 206 LEU A O 1
ATOM 1690 N N . GLU A 1 221 ? -0.363 35.070 67.442 1.00 16.55 207 GLU A N 1
ATOM 1691 C CA . GLU A 1 221 ? 0.240 35.752 66.301 1.00 16.25 207 GLU A CA 1
ATOM 1692 C C . GLU A 1 221 ? 1.729 35.987 66.533 1.00 15.86 207 GLU A C 1
ATOM 1693 O O . GLU A 1 221 ? 2.542 35.897 65.603 1.00 16.42 207 GLU A O 1
ATOM 1699 N N . ILE A 1 222 ? 2.088 36.299 67.772 1.00 14.75 208 ILE A N 1
ATOM 1700 C CA . ILE A 1 222 ? 3.489 36.499 68.105 1.00 14.52 208 ILE A CA 1
ATOM 1701 C C . ILE A 1 222 ? 4.253 35.178 67.959 1.00 14.19 208 ILE A C 1
ATOM 1702 O O . ILE A 1 222 ? 5.365 35.157 67.423 1.00 14.98 208 ILE A O 1
ATOM 1707 N N . LEU A 1 223 ? 3.655 34.077 68.413 1.00 14.89 209 LEU A N 1
ATOM 1708 C CA . LEU A 1 223 ? 4.267 32.763 68.240 1.00 16.12 209 LEU A CA 1
ATOM 1709 C C . LEU A 1 223 ? 4.466 32.414 66.764 1.00 15.58 209 LEU A C 1
ATOM 1710 O O . LEU A 1 223 ? 5.463 31.791 66.408 1.00 15.90 209 LEU A O 1
ATOM 1715 N N . GLU A 1 224 ? 3.520 32.794 65.904 1.00 15.23 210 GLU A N 1
ATOM 1716 C CA . GLU A 1 224 ? 3.708 32.570 64.470 1.00 16.83 210 GLU A CA 1
ATOM 1717 C C . GLU A 1 224 ? 4.918 33.339 63.938 1.00 15.57 210 GLU A C 1
ATOM 1718 O O . GLU A 1 224 ? 5.645 32.846 63.075 1.00 17.20 210 GLU A O 1
ATOM 1724 N N . LEU A 1 225 ? 5.142 34.546 64.459 1.00 15.02 211 LEU A N 1
ATOM 1725 C CA . LEU A 1 225 ? 6.327 35.311 64.083 1.00 13.80 211 LEU A CA 1
ATOM 1726 C C . LEU A 1 225 ? 7.589 34.654 64.655 1.00 14.37 211 LEU A C 1
ATOM 1727 O O . LEU A 1 225 ? 8.616 34.588 63.980 1.00 15.52 211 LEU A O 1
ATOM 1732 N N . TYR A 1 226 ? 7.512 34.162 65.894 1.00 13.39 212 TYR A N 1
ATOM 1733 C CA . TYR A 1 226 ? 8.627 33.413 66.462 1.00 13.88 212 TYR A CA 1
ATOM 1734 C C . TYR A 1 226 ? 8.996 32.241 65.546 1.00 14.69 212 TYR A C 1
ATOM 1735 O O . TYR A 1 226 ? 10.173 31.953 65.308 1.00 15.88 212 TYR A O 1
ATOM 1744 N N . ARG A 1 227 ? 7.971 31.544 65.060 1.00 14.66 213 ARG A N 1
ATOM 1745 C CA . ARG A 1 227 ? 8.174 30.413 64.163 1.00 15.55 213 ARG A CA 1
ATOM 1746 C C . ARG A 1 227 ? 8.820 30.864 62.849 1.00 15.67 213 ARG A C 1
ATOM 1747 O O . ARG A 1 227 ? 9.819 30.288 62.407 1.00 17.46 213 ARG A O 1
ATOM 1755 N N . LYS A 1 228 ? 8.252 31.902 62.237 1.00 16.85 214 LYS A N 1
ATOM 1756 C CA . LYS A 1 228 ? 8.759 32.424 60.971 1.00 18.34 214 LYS A CA 1
ATOM 1757 C C . LYS A 1 228 ? 10.246 32.778 61.027 1.00 16.45 214 LYS A C 1
ATOM 1758 O O . LYS A 1 228 ? 10.989 32.501 60.076 1.00 19.15 214 LYS A O 1
ATOM 1764 N N . TYR A 1 229 ? 10.669 33.394 62.133 1.00 15.72 215 TYR A N 1
ATOM 1765 C CA . TYR A 1 229 ? 12.041 33.880 62.250 1.00 16.36 215 TYR A CA 1
ATOM 1766 C C . TYR A 1 229 ? 12.942 32.955 63.066 1.00 17.22 215 TYR A C 1
ATOM 1767 O O . TYR A 1 229 ? 14.090 33.301 63.366 1.00 18.72 215 TYR A O 1
ATOM 1776 N N . ARG A 1 230 ? 12.418 31.777 63.400 1.00 17.01 216 ARG A N 1
ATOM 1777 C CA . ARG A 1 230 ? 13.201 30.684 63.987 1.00 17.62 216 ARG A CA 1
ATOM 1778 C C . ARG A 1 230 ? 13.866 31.063 65.303 1.00 15.27 216 ARG A C 1
ATOM 1779 O O . ARG A 1 230 ? 15.005 30.665 65.573 1.00 18.13 216 ARG A O 1
ATOM 1787 N N . VAL A 1 231 ? 13.154 31.800 66.149 1.00 14.52 217 VAL A N 1
ATOM 1788 C CA . VAL A 1 231 ? 13.802 32.301 67.348 1.00 14.77 217 VAL A CA 1
ATOM 1789 C C . VAL A 1 231 ? 13.813 31.302 68.515 1.00 16.09 217 VAL A C 1
ATOM 1790 O O . VAL A 1 231 ? 14.793 31.259 69.251 1.00 17.17 217 VAL A O 1
ATOM 1794 N N . LEU A 1 232 ? 12.764 30.489 68.683 1.00 17.06 218 LEU A N 1
ATOM 1795 C CA . LEU A 1 232 ? 12.694 29.612 69.860 1.00 18.25 218 LEU A CA 1
ATOM 1796 C C . LEU A 1 232 ? 13.761 28.520 69.810 1.00 18.53 218 LEU A C 1
ATOM 1797 O O . LEU A 1 232 ? 14.244 28.061 70.847 1.00 22.06 218 LEU A O 1
ATOM 1802 N N . GLU A 1 233 ? 14.147 28.135 68.596 1.00 20.25 219 GLU A N 1
ATOM 1803 C CA . GLU A 1 233 ? 15.201 27.147 68.395 1.00 21.81 219 GLU A CA 1
ATOM 1804 C C . GLU A 1 233 ? 16.549 27.626 68.939 1.00 20.59 219 GLU A C 1
ATOM 1805 O O . GLU A 1 233 ? 17.428 26.815 69.240 1.00 24.20 219 GLU A O 1
ATOM 1811 N N . GLU A 1 234 ? 16.697 28.944 69.070 1.00 19.81 220 GLU A N 1
ATOM 1812 C CA . GLU A 1 234 ? 17.918 29.552 69.588 1.00 20.99 220 GLU A CA 1
ATOM 1813 C C . GLU A 1 234 ? 17.922 29.663 71.102 1.00 20.21 220 GLU A C 1
ATOM 1814 O O . GLU A 1 234 ? 18.953 29.983 71.699 1.00 22.94 220 GLU A O 1
ATOM 1820 N N . ILE A 1 235 ? 16.763 29.440 71.714 1.00 20.31 221 ILE A N 1
ATOM 1821 C CA . ILE A 1 235 ? 16.581 29.730 73.133 1.00 20.93 221 ILE A CA 1
ATOM 1822 C C . ILE A 1 235 ? 16.270 28.487 73.960 1.00 22.17 221 ILE A C 1
ATOM 1823 O O . ILE A 1 235 ? 16.862 28.266 75.016 1.00 23.49 221 ILE A O 1
ATOM 1828 N N . ILE A 1 236 ? 15.336 27.675 73.486 1.00 21.74 222 ILE A N 1
ATOM 1829 C CA . ILE A 1 236 ? 14.933 26.494 74.237 1.00 22.96 222 ILE A CA 1
ATOM 1830 C C . ILE A 1 236 ? 15.657 25.273 73.693 1.00 25.77 222 ILE A C 1
ATOM 1831 O O . ILE A 1 236 ? 15.385 24.827 72.581 1.00 25.91 222 ILE A O 1
ATOM 1836 N N . GLU A 1 237 ? 16.596 24.752 74.480 1.00 28.77 223 GLU A N 1
ATOM 1837 C CA . GLU A 1 237 ? 17.379 23.595 74.072 1.00 36.39 223 GLU A CA 1
ATOM 1838 C C . GLU A 1 237 ? 16.471 22.424 73.712 1.00 35.06 223 GLU A C 1
ATOM 1839 O O . GLU A 1 237 ? 15.608 22.033 74.497 1.00 35.31 223 GLU A O 1
ATOM 1845 N N . GLY A 1 238 ? 16.656 21.888 72.510 1.00 35.93 224 GLY A N 1
ATOM 1846 C CA . GLY A 1 238 ? 15.888 20.744 72.057 1.00 36.46 224 GLY A CA 1
ATOM 1847 C C . GLY A 1 238 ? 14.491 21.038 71.538 1.00 34.45 224 GLY A C 1
ATOM 1848 O O . GLY A 1 238 ? 13.746 20.110 71.21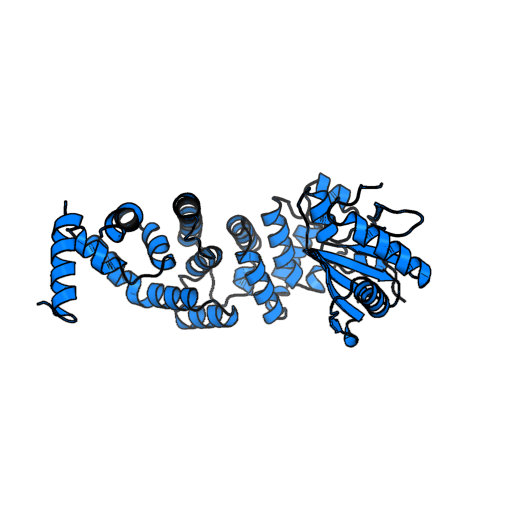2 1.00 36.21 224 GLY A O 1
ATOM 1849 N N . PHE A 1 239 ? 14.121 22.314 71.456 1.00 29.46 225 PHE A N 1
ATOM 1850 C CA . PHE A 1 239 ? 12.809 22.661 70.934 1.00 26.70 225 PHE A CA 1
ATOM 1851 C C . PHE A 1 239 ? 12.772 22.601 69.414 1.00 27.13 225 PHE A C 1
ATOM 1852 O O . PHE A 1 239 ? 13.678 23.094 68.751 1.00 26.47 225 PHE A O 1
ATOM 1860 N N . GLN A 1 240 ? 11.699 22.026 68.877 1.00 27.85 226 GLN A N 1
ATOM 1861 C CA . GLN A 1 240 ? 11.430 22.038 67.442 1.00 29.89 226 GLN A CA 1
ATOM 1862 C C . GLN A 1 240 ? 9.938 22.228 67.181 1.00 28.16 226 GLN A C 1
ATOM 1863 O O . GLN A 1 240 ? 9.097 21.662 67.885 1.00 29.30 226 GLN A O 1
ATOM 1869 N N . TRP A 1 241 ? 9.611 23.029 66.175 1.00 23.98 227 TRP A N 1
ATOM 1870 C CA . TRP A 1 241 ? 8.237 23.119 65.701 1.00 23.41 227 TRP A CA 1
ATOM 1871 C C . TRP A 1 241 ? 7.842 21.881 64.908 1.00 25.82 227 TRP A C 1
ATOM 1872 O O . TRP A 1 241 ? 8.689 21.214 64.309 1.00 29.43 227 TRP A O 1
ATOM 1883 N N . ASN A 1 242 ? 6.546 21.589 64.898 1.00 26.64 228 ASN A N 1
ATOM 1884 C CA . ASN A 1 242 ? 5.974 20.686 63.908 1.00 29.58 228 ASN A CA 1
ATOM 1885 C C . ASN A 1 242 ? 4.509 21.042 63.698 1.00 29.52 228 ASN A C 1
ATOM 1886 O O . ASN A 1 242 ? 3.941 21.843 64.451 1.00 27.84 228 ASN A O 1
ATOM 1891 N N . GLU A 1 243 ? 3.906 20.451 62.673 1.00 34.05 229 GLU A N 1
ATOM 1892 C CA . GLU A 1 243 ? 2.547 20.788 62.277 1.00 35.25 229 GLU A CA 1
ATOM 1893 C C . GLU A 1 243 ? 1.530 20.436 63.357 1.00 31.89 229 GLU A C 1
ATOM 1894 O O . GLU A 1 243 ? 0.577 21.181 63.577 1.00 31.50 229 GLU A O 1
ATOM 1900 N N . LYS A 1 244 ? 1.747 19.312 64.036 1.00 33.73 230 LYS A N 1
ATOM 1901 C CA . LYS A 1 244 ? 0.859 18.880 65.115 1.00 35.38 230 LYS A CA 1
ATOM 1902 C C . LYS A 1 244 ? 0.751 19.931 66.218 1.00 31.27 230 LYS A C 1
ATOM 1903 O O . LYS A 1 244 ? -0.349 20.284 66.641 1.00 31.88 230 LYS A O 1
ATOM 1909 N N . VAL A 1 245 ? 1.899 20.417 66.685 1.00 27.89 231 VAL A N 1
ATOM 1910 C CA . VAL A 1 245 ? 1.932 21.437 67.726 1.00 26.51 231 VAL A CA 1
ATOM 1911 C C . VAL A 1 245 ? 1.252 22.716 67.249 1.00 23.27 231 VAL A C 1
ATOM 1912 O O . VAL A 1 245 ? 0.462 23.325 67.973 1.00 21.99 231 VAL A O 1
ATOM 1916 N N . LEU A 1 246 ? 1.553 23.120 66.024 1.00 23.22 232 LEU A N 1
ATOM 1917 C CA . LEU A 1 246 ? 0.975 24.340 65.484 1.00 23.61 232 LEU A CA 1
ATOM 1918 C C . LEU A 1 246 ? -0.550 24.251 65.441 1.00 23.57 232 LEU A C 1
ATOM 1919 O O . LEU A 1 246 ? -1.244 25.170 65.868 1.00 23.89 232 LEU A O 1
ATOM 1924 N N . GLN A 1 247 ? -1.068 23.131 64.946 1.00 27.36 233 GLN A N 1
ATOM 1925 C CA . GLN A 1 247 ? -2.512 22.956 64.858 1.00 30.44 233 GLN A CA 1
ATOM 1926 C C . GLN A 1 247 ? -3.153 22.908 66.243 1.00 29.43 233 GLN A C 1
ATOM 1927 O O . GLN A 1 247 ? -4.271 23.393 66.429 1.00 30.15 233 GLN A O 1
ATOM 1933 N N . LYS A 1 248 ? -2.440 22.342 67.215 1.00 26.17 234 LYS A N 1
ATOM 1934 C CA . LYS A 1 248 ? -2.931 22.323 68.593 1.00 25.24 234 LYS A CA 1
ATOM 1935 C C . LYS A 1 248 ? -3.074 23.740 69.160 1.00 21.47 234 LYS A C 1
ATOM 1936 O O . LYS A 1 248 ? -4.007 24.017 69.918 1.00 24.05 234 LYS A O 1
ATOM 1942 N N . LEU A 1 249 ? -2.157 24.635 68.802 1.00 19.95 235 LEU A N 1
ATOM 1943 C CA . LEU A 1 249 ? -2.229 26.021 69.275 1.00 19.44 235 LEU A CA 1
ATOM 1944 C C . LEU A 1 249 ? -3.481 26.724 68.744 1.00 21.19 235 LEU A C 1
ATOM 1945 O O . LEU A 1 249 ? -4.133 27.476 69.473 1.00 20.95 235 LEU A O 1
ATOM 1950 N N . TYR A 1 250 ? -3.824 26.477 67.480 1.00 21.60 236 TYR A N 1
ATOM 1951 C CA . TYR A 1 250 ? -5.038 27.063 66.922 1.00 22.64 236 TYR A CA 1
ATOM 1952 C C . TYR A 1 250 ? -6.290 26.447 67.544 1.00 22.87 236 TYR A C 1
ATOM 1953 O O . TYR A 1 250 ? -7.273 27.150 67.792 1.00 22.52 236 TYR A O 1
ATOM 1962 N N . ALA A 1 251 ? -6.249 25.145 67.818 1.00 23.40 237 ALA A N 1
ATOM 1963 C CA . ALA A 1 251 ? -7.355 24.489 68.506 1.00 23.21 237 ALA A CA 1
ATOM 1964 C C . ALA A 1 251 ? -7.513 25.072 69.907 1.00 22.56 237 ALA A C 1
ATOM 1965 O O . ALA A 1 251 ? -8.631 25.288 70.392 1.00 23.72 237 ALA A O 1
ATOM 1967 N N . LEU A 1 252 ? -6.379 25.337 70.548 1.00 21.97 238 LEU A N 1
ATOM 1968 C CA . LEU A 1 252 ? -6.389 25.890 71.890 1.00 21.18 238 LEU A CA 1
ATOM 1969 C C . LEU A 1 252 ? -7.009 27.285 71.900 1.00 21.08 238 LEU A C 1
ATOM 1970 O O . LEU A 1 252 ? -7.773 27.608 72.802 1.00 21.68 238 LEU A O 1
ATOM 1975 N N . ARG A 1 253 ? -6.695 28.108 70.903 1.00 20.63 239 ARG A N 1
ATOM 1976 C CA . ARG A 1 253 ? -7.270 29.450 70.866 1.00 21.30 239 ARG A CA 1
ATOM 1977 C C . ARG A 1 253 ? -8.803 29.403 70.843 1.00 22.00 239 ARG A C 1
ATOM 1978 O O . ARG A 1 253 ? -9.462 30.194 71.512 1.00 21.88 239 ARG A O 1
ATOM 1986 N N . LYS A 1 254 ? -9.371 28.462 70.095 1.00 23.20 240 LYS A N 1
ATOM 1987 C CA . LYS A 1 254 ? -10.821 28.318 70.078 1.00 25.29 240 LYS A CA 1
ATOM 1988 C C . LYS A 1 254 ? -11.348 27.954 71.465 1.00 22.77 240 LYS A C 1
ATOM 1989 O O . LYS A 1 254 ? -12.375 28.472 71.897 1.00 25.08 240 LYS A O 1
ATOM 1995 N N . VAL A 1 255 ? -10.639 27.072 72.163 1.00 22.91 241 VAL A N 1
ATOM 1996 C CA . VAL A 1 255 ? -11.060 26.639 73.495 1.00 22.73 241 VAL A CA 1
ATOM 1997 C C . VAL A 1 255 ? -10.960 27.784 74.504 1.00 22.29 241 VAL A C 1
ATOM 1998 O O . VAL A 1 255 ? -11.872 28.009 75.307 1.00 23.89 241 VAL A O 1
ATOM 2002 N N . VAL A 1 256 ? -9.855 28.518 74.445 1.00 20.92 242 VAL A N 1
ATOM 2003 C CA . VAL A 1 256 ? -9.623 29.633 75.353 1.00 22.61 242 VAL A CA 1
ATOM 2004 C C . VAL A 1 256 ? -10.632 30.760 75.140 1.00 22.28 242 VAL A C 1
ATOM 2005 O O . VAL A 1 256 ? -11.143 31.343 76.102 1.00 23.67 242 VAL A O 1
ATOM 2009 N N . ASP A 1 257 ? -10.920 31.071 73.881 1.00 23.46 243 ASP A N 1
ATOM 2010 C CA . ASP A 1 257 ? -11.879 32.126 73.576 1.00 24.97 243 ASP A CA 1
ATOM 2011 C C . ASP A 1 257 ? -13.263 31.733 74.086 1.00 25.62 243 ASP A C 1
ATOM 2012 O O . ASP A 1 257 ? -13.999 32.563 74.631 1.00 26.73 243 ASP A O 1
ATOM 2017 N N . TRP A 1 258 ? -13.607 30.458 73.924 1.00 25.70 244 TRP A N 1
ATOM 2018 C CA . TRP A 1 258 ? -14.878 29.949 74.429 1.00 26.73 244 TRP A CA 1
ATOM 2019 C C . TRP A 1 258 ? -14.942 30.051 75.953 1.00 26.00 244 TRP A C 1
ATOM 2020 O O . TRP A 1 258 ? -15.926 30.539 76.513 1.00 26.58 244 TRP A O 1
ATOM 2031 N N . HIS A 1 259 ? -13.889 29.598 76.623 1.00 25.11 245 HIS A N 1
ATOM 2032 C CA . HIS A 1 259 ? -13.883 29.607 78.078 1.00 24.76 245 HIS A CA 1
ATOM 2033 C C . HIS A 1 259 ? -13.970 31.032 78.627 1.00 24.74 245 HIS A C 1
ATOM 2034 O O . HIS A 1 259 ? -14.711 31.295 79.578 1.00 24.79 245 HIS A O 1
ATOM 2041 N N . ALA A 1 260 ? -13.213 31.949 78.027 1.00 24.26 246 ALA A N 1
ATOM 2042 C CA . ALA A 1 260 ? -13.182 33.330 78.502 1.00 25.66 246 ALA A CA 1
ATOM 2043 C C . ALA A 1 260 ? -14.542 33.998 78.336 1.00 29.16 246 ALA A C 1
ATOM 2044 O O . ALA A 1 260 ? -14.939 34.833 79.150 1.00 31.20 246 ALA A O 1
ATOM 2046 N N . LEU A 1 261 ? -15.254 33.615 77.282 1.00 29.50 247 LEU A N 1
ATOM 2047 C CA . LEU A 1 261 ? -16.569 34.175 76.992 1.00 33.02 247 LEU A CA 1
ATOM 2048 C C . LEU A 1 261 ? -17.630 33.609 77.928 1.00 33.36 247 LEU A C 1
ATOM 2049 O O . LEU A 1 261 ? -18.428 34.348 78.499 1.00 35.11 247 LEU A O 1
ATOM 2054 N N . GLU A 1 262 ? -17.622 32.290 78.090 1.00 33.20 248 GLU A N 1
ATOM 2055 C CA . GLU A 1 262 ? -18.681 31.594 78.813 1.00 34.38 248 GLU A CA 1
ATOM 2056 C C . GLU A 1 262 ? -18.471 31.574 80.324 1.00 32.89 248 GLU A C 1
ATOM 2057 O O . GLU A 1 262 ? -19.430 31.424 81.084 1.00 35.32 248 GLU A O 1
ATOM 2063 N N . PHE A 1 263 ? -17.223 31.720 80.760 1.00 31.74 249 PHE A N 1
ATOM 2064 C CA . PHE A 1 263 ? -16.909 31.696 82.184 1.00 31.80 249 PHE A CA 1
ATOM 2065 C C . PHE A 1 263 ? -15.978 32.842 82.573 1.00 32.39 249 PHE A C 1
ATOM 2066 O O . PHE A 1 263 ? -14.879 32.618 83.070 1.00 31.03 249 PHE A O 1
ATOM 2074 N N . SER A 1 264 ? -16.443 34.072 82.365 1.00 31.94 250 SER A N 1
ATOM 2075 C CA . SER A 1 264 ? -15.610 35.263 82.534 1.00 34.01 250 SER A CA 1
ATOM 2076 C C . SER A 1 264 ? -15.062 35.443 83.952 1.00 36.83 250 SER A C 1
ATOM 2077 O O . SER A 1 264 ? -14.007 36.051 84.140 1.00 39.40 250 SER A O 1
ATOM 2080 N N . GLU A 1 265 ? -15.773 34.920 84.945 1.00 37.74 251 GLU A N 1
ATOM 2081 C CA . GLU A 1 265 ? -15.338 35.041 86.334 1.00 37.95 251 GLU A CA 1
ATOM 2082 C C . GLU A 1 265 ? -14.302 33.981 86.702 1.00 34.81 251 GLU A C 1
ATOM 2083 O O . GLU A 1 265 ? -13.798 33.958 87.825 1.00 37.07 251 GLU A O 1
ATOM 2089 N N . GLU A 1 266 ? -13.983 33.106 85.754 1.00 32.62 252 GLU A N 1
ATOM 2090 C CA . GLU A 1 266 ? -13.067 32.002 86.018 1.00 30.22 252 GLU A CA 1
ATOM 2091 C C . GLU A 1 266 ? -11.875 32.010 85.082 1.00 27.88 252 GLU A C 1
ATOM 2092 O O . GLU A 1 266 ? -11.209 30.990 84.900 1.00 28.07 252 GLU A O 1
ATOM 2098 N N . ARG A 1 267 ? -11.608 33.162 84.485 1.00 28.33 253 ARG A N 1
ATOM 2099 C CA . ARG A 1 267 ? -10.481 33.289 83.570 1.00 28.94 253 ARG A CA 1
ATOM 2100 C C . ARG A 1 267 ? -9.154 33.009 84.267 1.00 27.07 253 ARG A C 1
ATOM 2101 O O . ARG A 1 267 ? -8.979 33.315 85.449 1.00 28.94 253 ARG A O 1
ATOM 2109 N N . ILE A 1 268 ? -8.237 32.391 83.534 1.00 25.71 254 ILE A N 1
ATOM 2110 C CA . ILE A 1 268 ? -6.883 32.193 84.018 1.00 24.58 254 ILE A CA 1
ATOM 2111 C C . ILE A 1 268 ? -5.935 32.864 83.035 1.00 24.15 254 ILE A C 1
ATOM 2112 O O . ILE A 1 268 ? -6.369 33.363 81.994 1.00 25.91 254 ILE A O 1
ATOM 2117 N N . ASP A 1 269 ? -4.650 32.894 83.370 1.00 23.86 255 ASP A N 1
ATOM 2118 C CA . ASP A 1 269 ? -3.656 33.466 82.473 1.00 23.63 255 ASP A CA 1
ATOM 2119 C C . ASP A 1 269 ? -3.366 32.471 81.353 1.00 20.69 255 ASP A C 1
ATOM 2120 O O . ASP A 1 269 ? -2.429 31.676 81.429 1.00 18.89 255 ASP A O 1
ATOM 2125 N N . TYR A 1 270 ? -4.191 32.532 80.309 1.00 20.19 256 TYR A N 1
ATOM 2126 C CA . TYR A 1 270 ? -4.200 31.514 79.258 1.00 18.30 256 TYR A CA 1
ATOM 2127 C C . TYR A 1 270 ? -2.910 31.401 78.465 1.00 18.87 256 TYR A C 1
ATOM 2128 O O . TYR A 1 270 ? -2.658 30.371 77.848 1.00 17.89 256 TYR A O 1
ATOM 2137 N N . GLY A 1 271 ? -2.113 32.463 78.443 1.00 19.31 257 GLY A N 1
ATOM 2138 C CA . GLY A 1 271 ? -0.860 32.434 77.708 1.00 19.10 257 GLY A CA 1
ATOM 2139 C C . GLY A 1 271 ? 0.024 31.257 78.083 1.00 16.73 257 GLY A C 1
ATOM 2140 O O . GLY A 1 271 ? 0.710 30.688 77.225 1.00 18.22 257 GLY A O 1
ATOM 2141 N N . TRP A 1 272 ? -0.002 30.877 79.358 1.00 17.23 258 TRP A N 1
ATOM 2142 C CA . TRP A 1 272 ? 0.802 29.749 79.812 1.00 17.83 258 TRP A CA 1
ATOM 2143 C C . TRP A 1 272 ? 0.373 28.436 79.159 1.00 19.94 258 TRP A C 1
ATOM 2144 O O . TRP A 1 272 ? 1.195 27.542 78.975 1.00 20.23 258 TRP A O 1
ATOM 2155 N N . LEU A 1 273 ? -0.904 28.321 78.801 1.00 19.79 259 LEU A N 1
ATOM 2156 C CA . LEU A 1 273 ? -1.383 27.118 78.119 1.00 20.62 259 LEU A CA 1
ATOM 2157 C C . LEU A 1 273 ? -0.754 26.954 76.739 1.00 21.71 259 LEU A C 1
ATOM 2158 O O . LEU A 1 273 ? -0.435 25.842 76.328 1.00 20.98 259 LEU A O 1
ATOM 2163 N N . TYR A 1 274 ? -0.596 28.056 76.015 1.00 22.56 260 TYR A N 1
ATOM 2164 C CA . TYR A 1 274 ? 0.099 28.010 74.740 1.00 22.87 260 TYR A CA 1
ATOM 2165 C C . TYR A 1 274 ? 1.523 27.537 74.947 1.00 22.52 260 TYR A C 1
ATOM 2166 O O . TYR A 1 274 ? 2.032 26.726 74.181 1.00 23.71 260 TYR A O 1
ATOM 2175 N N . LEU A 1 275 ? 2.164 28.059 75.989 1.00 22.37 261 LEU A N 1
ATOM 2176 C CA . LEU A 1 275 ? 3.534 27.677 76.294 1.00 22.19 261 LEU A CA 1
ATOM 2177 C C . LEU A 1 275 ? 3.640 26.178 76.598 1.00 18.72 261 LEU A C 1
ATOM 2178 O O . LEU A 1 275 ? 4.561 25.509 76.133 1.00 21.41 261 LEU A O 1
ATOM 2183 N N . LEU A 1 276 ? 2.700 25.662 77.381 1.00 19.28 262 LEU A N 1
ATOM 2184 C CA . LEU A 1 276 ? 2.691 24.233 77.691 1.00 18.45 262 LEU A CA 1
ATOM 2185 C C . LEU A 1 276 ? 2.567 23.376 76.438 1.00 21.95 262 LEU A C 1
ATOM 2186 O O . LEU A 1 276 ? 3.249 22.362 76.311 1.00 23.71 262 LEU A O 1
ATOM 2191 N N . ILE A 1 277 ? 1.693 23.772 75.515 1.00 21.80 263 ILE A N 1
ATOM 2192 C CA . ILE A 1 277 ? 1.578 23.058 74.243 1.00 24.75 263 ILE A CA 1
ATOM 2193 C C . ILE A 1 277 ? 2.887 23.162 73.445 1.00 25.39 263 ILE A C 1
ATOM 2194 O O . ILE A 1 277 ? 3.361 22.166 72.889 1.00 29.12 263 ILE A O 1
ATOM 2199 N N . LEU A 1 278 ? 3.475 24.358 73.405 1.00 27.00 264 LEU A N 1
ATOM 2200 C CA . LEU A 1 278 ? 4.747 24.576 72.711 1.00 28.56 264 LEU A CA 1
ATOM 2201 C C . LEU A 1 278 ? 5.872 23.652 73.161 1.00 29.10 264 LEU A C 1
ATOM 2202 O O . LEU A 1 278 ? 6.655 23.176 72.346 1.00 29.49 264 LEU A O 1
ATOM 2207 N N . ILE A 1 279 ? 5.952 23.398 74.465 1.00 27.70 265 ILE A N 1
ATOM 2208 C CA . ILE A 1 279 ? 7.065 22.629 75.009 1.00 28.85 265 ILE A CA 1
ATOM 2209 C C . ILE A 1 279 ? 6.669 21.187 75.299 1.00 29.70 265 ILE A C 1
ATOM 2210 O O . ILE A 1 279 ? 7.395 20.458 75.969 1.00 30.91 265 ILE A O 1
ATOM 2215 N N . SER A 1 280 ? 5.525 20.776 74.766 1.00 29.10 266 SER A N 1
ATOM 2216 C CA . SER A 1 280 ? 4.954 19.476 75.094 1.00 31.85 266 SER A CA 1
ATOM 2217 C C . SER A 1 280 ? 5.745 18.302 74.523 1.00 35.45 266 SER A C 1
ATOM 2218 O O . SER A 1 280 ? 5.499 17.169 74.908 1.00 36.69 266 SER A O 1
ATOM 2221 N N . ASN A 1 281 ? 6.696 18.550 73.628 1.00 35.39 267 ASN A N 1
ATOM 2222 C CA . ASN A 1 281 ? 7.501 17.444 73.110 1.00 35.75 267 ASN A CA 1
ATOM 2223 C C . ASN A 1 281 ? 8.900 17.380 73.719 1.00 38.11 267 ASN A C 1
ATOM 2224 O O . ASN A 1 281 ? 9.669 16.466 73.426 1.00 40.66 267 ASN A O 1
ATOM 2229 N N . LEU A 1 282 ? 9.229 18.355 74.559 1.00 34.87 268 LEU A N 1
ATOM 2230 C CA . LEU A 1 282 ? 10.461 18.304 75.338 1.00 35.42 268 LEU A CA 1
ATOM 2231 C C . LEU A 1 282 ? 10.410 17.171 76.354 1.00 39.21 268 LEU A C 1
ATOM 2232 O O . LEU A 1 282 ? 9.333 16.808 76.827 1.00 41.08 268 LEU A O 1
ATOM 2237 N N . ASP A 1 283 ? 11.579 16.645 76.706 1.00 40.64 269 ASP A N 1
ATOM 2238 C CA . ASP A 1 283 ? 11.705 15.736 77.841 1.00 42.84 269 ASP A CA 1
ATOM 2239 C C . ASP A 1 283 ? 11.232 16.458 79.093 1.00 40.00 269 ASP A C 1
ATOM 2240 O O . ASP A 1 283 ? 11.375 17.677 79.202 1.00 40.51 269 ASP A O 1
ATOM 2245 N N . TYR A 1 284 ? 10.670 15.710 80.032 1.00 39.65 270 TYR A N 1
ATOM 2246 C CA . TYR A 1 284 ? 10.066 16.306 81.218 1.00 38.04 270 TYR A CA 1
ATOM 2247 C C . TYR A 1 284 ? 11.037 17.183 82.010 1.00 37.25 270 TYR A C 1
ATOM 2248 O O . TYR A 1 284 ? 10.680 18.284 82.426 1.00 34.40 270 TYR A O 1
ATOM 2257 N N . GLU A 1 285 ? 12.262 16.704 82.209 1.00 37.41 271 GLU A N 1
ATOM 2258 C CA . GLU A 1 285 ? 13.255 17.450 82.979 1.00 38.72 271 GLU A CA 1
ATOM 2259 C C . GLU A 1 285 ? 13.558 18.820 82.386 1.00 37.13 271 GLU A C 1
ATOM 2260 O O . GLU A 1 285 ? 13.641 19.806 83.116 1.00 38.60 271 GLU A O 1
ATOM 2266 N N . ARG A 1 286 ? 13.741 18.889 81.072 1.00 39.03 272 ARG A N 1
ATOM 2267 C CA . ARG A 1 286 ? 14.044 20.180 80.461 1.00 39.59 272 ARG A CA 1
ATOM 2268 C C . ARG A 1 286 ? 12.817 21.091 80.458 1.00 36.66 272 ARG A C 1
ATOM 2269 O O . ARG A 1 286 ? 12.950 22.295 80.649 1.00 36.19 272 ARG A O 1
ATOM 2277 N N . GLY A 1 287 ? 11.628 20.522 80.266 1.00 33.77 273 GLY A N 1
ATOM 2278 C CA . GLY A 1 287 ? 10.405 21.309 80.356 1.00 32.93 273 GLY A CA 1
ATOM 2279 C C . GLY A 1 287 ? 10.204 21.877 81.751 1.00 29.81 273 GLY A C 1
ATOM 2280 O O . GLY A 1 287 ? 9.853 23.051 81.916 1.00 29.46 273 GLY A O 1
ATOM 2281 N N . LYS A 1 288 ? 10.421 21.029 82.754 1.00 31.31 274 LYS A N 1
ATOM 2282 C CA . LYS A 1 288 ? 10.317 21.428 84.153 1.00 32.22 274 LYS A CA 1
ATOM 2283 C C . LYS A 1 288 ? 11.283 22.568 84.458 1.00 32.51 274 LYS A C 1
ATOM 2284 O O . LYS A 1 288 ? 10.898 23.570 85.062 1.00 31.86 274 LYS A O 1
ATOM 2290 N N . HIS A 1 289 ? 12.534 22.409 84.023 1.00 32.34 275 HIS A N 1
ATOM 2291 C CA . HIS A 1 289 ? 13.560 23.426 84.231 1.00 34.44 275 HIS A CA 1
ATOM 2292 C C . HIS A 1 289 ? 13.222 24.742 83.535 1.00 31.34 275 HIS A C 1
ATOM 2293 O O . HIS A 1 289 ? 13.441 25.819 84.095 1.00 31.98 275 HIS A O 1
ATOM 2300 N N . PHE A 1 290 ? 12.701 24.657 82.314 1.00 29.14 276 PHE A N 1
ATOM 2301 C CA . PHE A 1 290 ? 12.340 25.857 81.566 1.00 27.42 276 PHE A CA 1
ATOM 2302 C C . PHE A 1 290 ? 11.220 26.612 82.282 1.00 24.65 276 PHE A C 1
ATOM 2303 O O . PHE A 1 290 ? 11.269 27.835 82.413 1.00 23.63 276 PHE A O 1
ATOM 2311 N N . LEU A 1 291 ? 10.220 25.887 82.771 1.00 23.02 277 LEU A N 1
ATOM 2312 C CA . LEU A 1 291 ? 9.127 26.562 83.468 1.00 21.28 277 LEU A CA 1
ATOM 2313 C C . LEU A 1 291 ? 9.621 27.199 84.764 1.00 23.98 277 LEU A C 1
ATOM 2314 O O . LEU A 1 291 ? 9.149 28.264 85.143 1.00 22.87 277 LEU A O 1
ATOM 2319 N N . GLU A 1 292 ? 10.577 26.563 85.433 1.00 26.20 278 GLU A N 1
ATOM 2320 C CA . GLU A 1 292 ? 11.169 27.160 86.626 1.00 30.67 278 GLU A CA 1
ATOM 2321 C C . GLU A 1 292 ? 11.972 28.416 86.260 1.00 30.38 278 GLU A C 1
ATOM 2322 O O . GLU A 1 292 ? 11.943 29.418 86.974 1.00 31.30 278 GLU A O 1
ATOM 2328 N N . GLU A 1 293 ? 12.674 28.362 85.135 1.00 29.14 279 GLU A N 1
ATOM 2329 C CA . GLU A 1 293 ? 13.410 29.515 84.634 1.00 29.47 279 GLU A CA 1
ATOM 2330 C C . GLU A 1 293 ? 12.463 30.676 84.312 1.00 26.54 279 GLU A C 1
ATOM 2331 O O . GLU A 1 293 ? 12.798 31.851 84.488 1.00 27.57 279 GLU A O 1
ATOM 2337 N N . MET A 1 294 ? 11.277 30.326 83.833 1.00 23.80 280 MET A N 1
ATOM 2338 C CA . MET A 1 294 ? 10.231 31.293 83.530 1.00 22.14 280 MET A CA 1
ATOM 2339 C C . MET A 1 294 ? 9.485 31.779 84.779 1.00 22.64 280 MET A C 1
ATOM 2340 O O . MET A 1 294 ? 8.592 32.615 84.670 1.00 21.82 280 MET A O 1
ATOM 2345 N N . SER A 1 295 ? 9.844 31.248 85.950 1.00 22.37 281 SER A N 1
ATOM 2346 C CA . SER A 1 295 ? 9.106 31.511 87.188 1.00 24.68 281 SER A CA 1
ATOM 2347 C C . SER A 1 295 ? 7.609 31.271 86.989 1.00 22.37 281 SER A C 1
ATOM 2348 O O . SER A 1 295 ? 6.770 32.052 87.452 1.00 22.63 281 SER A O 1
ATOM 2351 N N . ALA A 1 296 ? 7.273 30.190 86.294 1.00 19.48 282 ALA A N 1
ATOM 2352 C CA . ALA A 1 296 ? 5.874 29.875 86.034 1.00 17.61 282 ALA A CA 1
ATOM 2353 C C . ALA A 1 296 ? 5.097 29.677 87.333 1.00 17.12 282 ALA A C 1
ATOM 2354 O O . ALA A 1 296 ? 5.634 29.158 88.315 1.00 18.90 282 ALA A O 1
ATOM 2356 N N . PRO A 1 297 ? 3.825 30.098 87.343 1.00 15.97 283 PRO A N 1
ATOM 2357 C CA . PRO A 1 297 ? 2.962 29.838 88.502 1.00 16.88 283 PRO A CA 1
ATOM 2358 C C . PRO A 1 297 ? 2.884 28.357 88.846 1.00 15.88 283 PRO A C 1
ATOM 2359 O O . PRO A 1 297 ? 3.067 27.496 87.973 1.00 15.72 283 PRO A O 1
ATOM 2363 N N . SER A 1 298 ? 2.605 28.074 90.113 1.00 16.36 284 SER A N 1
ATOM 2364 C CA . SER A 1 298 ? 2.420 26.714 90.580 1.00 15.58 284 SER A CA 1
ATOM 2365 C C . SER A 1 298 ? 1.444 25.936 89.709 1.00 14.85 284 SER A C 1
ATOM 2366 O O . SER A 1 298 ? 1.718 24.794 89.344 1.00 16.93 284 SER A O 1
ATOM 2369 N N . TRP A 1 299 ? 0.311 26.538 89.355 1.00 15.02 285 TRP A N 1
ATOM 2370 C CA . TRP A 1 299 ? -0.681 25.781 88.597 1.00 16.17 285 TRP A CA 1
ATOM 2371 C C . TRP A 1 299 ? -0.135 25.372 87.237 1.00 15.69 285 TRP A C 1
ATOM 2372 O O . TRP A 1 299 ? -0.457 24.303 86.740 1.00 17.04 285 TRP A O 1
ATOM 2383 N N . VAL A 1 300 ? 0.710 26.213 86.650 1.00 15.09 286 VAL A N 1
ATOM 2384 C CA . VAL A 1 300 ? 1.319 25.897 85.363 1.00 15.01 286 VAL A CA 1
ATOM 2385 C C . VAL A 1 300 ? 2.303 24.737 85.499 1.00 15.87 286 VAL A C 1
ATOM 2386 O O . VAL A 1 300 ? 2.305 23.800 84.690 1.00 17.44 286 VAL A O 1
ATOM 2390 N N . ARG A 1 301 ? 3.140 24.799 86.527 1.00 16.48 287 ARG A N 1
ATOM 2391 C CA . ARG A 1 301 ? 4.137 23.766 86.740 1.00 18.25 287 ARG A CA 1
ATOM 2392 C C . ARG A 1 301 ? 3.478 22.437 87.093 1.00 18.55 287 ARG A C 1
ATOM 2393 O O . ARG A 1 301 ? 3.921 21.381 86.629 1.00 20.30 287 ARG A O 1
ATOM 2401 N N . GLU A 1 302 ? 2.397 22.488 87.871 1.00 16.63 288 GLU A N 1
ATOM 2402 C CA . GLU A 1 302 ? 1.667 21.276 88.215 1.00 18.53 288 GLU A CA 1
ATOM 2403 C C . GLU A 1 302 ? 0.923 20.733 86.993 1.00 17.10 288 GLU A C 1
ATOM 2404 O O . GLU A 1 302 ? 0.878 19.522 86.774 1.00 20.59 288 GLU A O 1
ATOM 2410 N N . THR A 1 303 ? 0.348 21.618 86.183 1.00 17.73 289 THR A N 1
ATOM 2411 C CA . THR A 1 303 ? -0.333 21.152 84.978 1.00 18.90 289 THR A CA 1
ATOM 2412 C C . THR A 1 303 ? 0.660 20.526 84.003 1.00 19.10 289 THR A C 1
ATOM 2413 O O . THR A 1 303 ? 0.343 19.523 83.362 1.00 20.57 289 THR A O 1
ATOM 2417 N N . TYR A 1 304 ? 1.865 21.084 83.896 1.00 17.58 290 TYR A N 1
ATOM 2418 C CA . TYR A 1 304 ? 2.878 20.460 83.047 1.00 19.06 290 TYR A CA 1
ATOM 2419 C C . TYR A 1 304 ? 3.265 19.055 83.526 1.00 20.48 290 TYR A C 1
ATOM 2420 O O . TYR A 1 304 ? 3.334 1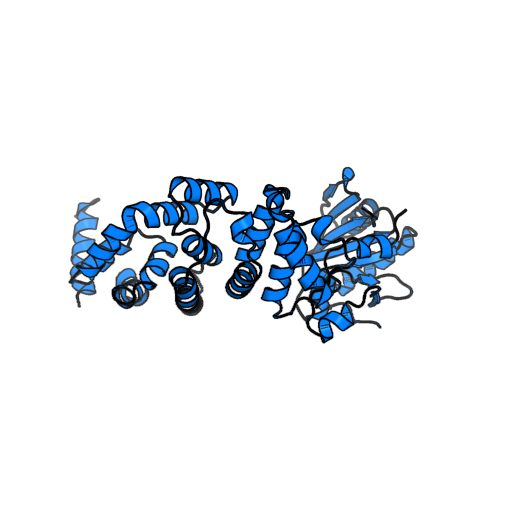8.121 82.722 1.00 22.79 290 TYR A O 1
ATOM 2429 N N . LYS A 1 305 ? 3.500 18.893 84.825 1.00 22.09 291 LYS A N 1
ATOM 2430 C CA . LYS A 1 305 ? 3.841 17.581 85.363 1.00 21.65 291 LYS A CA 1
ATOM 2431 C C . LYS A 1 305 ? 2.703 16.608 85.083 1.00 21.04 291 LYS A C 1
ATOM 2432 O O . LYS A 1 305 ? 2.931 15.454 84.685 1.00 23.63 291 LYS A O 1
ATOM 2438 N N . PHE A 1 306 ? 1.474 17.081 85.261 1.00 21.15 292 PHE A N 1
ATOM 2439 C CA . PHE A 1 306 ? 0.289 16.270 85.015 1.00 22.51 292 PHE A CA 1
ATOM 2440 C C . PHE A 1 306 ? 0.194 15.876 83.543 1.00 24.13 292 PHE A C 1
ATOM 2441 O O . PHE A 1 306 ? -0.094 14.722 83.216 1.00 24.85 292 PHE A O 1
ATOM 2449 N N . MET A 1 307 ? 0.438 16.842 82.667 1.00 23.10 293 MET A N 1
ATOM 2450 C CA . MET A 1 307 ? 0.444 16.629 81.227 1.00 25.85 293 MET A CA 1
ATOM 2451 C C . MET A 1 307 ? 1.408 15.498 80.874 1.00 26.61 293 MET A C 1
ATOM 2452 O O . MET A 1 307 ? 1.078 14.616 80.076 1.00 29.45 293 MET A O 1
ATOM 2457 N N . LYS A 1 308 ? 2.593 15.506 81.476 1.00 23.35 294 LYS A N 1
ATOM 2458 C CA . LYS A 1 308 ? 3.612 14.527 81.102 1.00 25.46 294 LYS A CA 1
ATOM 2459 C C . LYS A 1 308 ? 3.352 13.138 81.699 1.00 23.83 294 LYS A C 1
ATOM 2460 O O . LYS A 1 308 ? 3.480 12.132 80.996 1.00 29.33 294 LYS A O 1
ATOM 2466 N N . PHE A 1 309 ? 2.982 13.076 82.977 1.00 21.97 295 PHE A N 1
ATOM 2467 C CA . PHE A 1 309 ? 2.865 11.799 83.688 1.00 22.60 295 PHE A CA 1
ATOM 2468 C C . PHE A 1 309 ? 1.481 11.169 83.691 1.00 22.48 295 PHE A C 1
ATOM 2469 O O . PHE A 1 309 ? 1.349 9.936 83.599 1.00 25.11 295 PHE A O 1
ATOM 2477 N N . LYS A 1 310 ? 0.449 11.986 83.831 1.00 22.96 296 LYS A N 1
ATOM 2478 C CA . LYS A 1 310 ? -0.866 11.477 84.195 1.00 24.72 296 LYS A CA 1
ATOM 2479 C C . LYS A 1 310 ? -1.922 11.659 83.120 1.00 23.98 296 LYS A C 1
ATOM 2480 O O . LYS A 1 310 ? -2.929 10.966 83.121 1.00 26.90 296 LYS A O 1
ATOM 2486 N N . LEU A 1 311 ? -1.702 12.585 82.196 1.00 25.00 297 LEU A N 1
ATOM 2487 C CA . LEU A 1 311 ? -2.752 12.936 81.255 1.00 23.50 297 LEU A CA 1
ATOM 2488 C C . LEU A 1 311 ? -3.057 11.793 80.286 1.00 26.53 297 LEU A C 1
ATOM 2489 O O . LEU A 1 311 ? -4.202 11.618 79.881 1.00 26.14 297 LEU A O 1
ATOM 2494 N N . GLY A 1 312 ? -2.044 11.005 79.933 1.00 24.61 298 GLY A N 1
ATOM 2495 C CA . GLY A 1 312 ? -2.250 9.866 79.057 1.00 25.43 298 GLY A CA 1
ATOM 2496 C C . GLY A 1 312 ? -3.253 8.896 79.650 1.00 25.83 298 GLY A C 1
ATOM 2497 O O . GLY A 1 312 ? -4.222 8.508 78.999 1.00 25.45 298 GLY A O 1
ATOM 2498 N N . SER A 1 313 ? -3.031 8.515 80.902 1.00 25.12 299 SER A N 1
ATOM 2499 C CA . SER A 1 313 ? -3.934 7.592 81.572 1.00 24.72 299 SER A CA 1
ATOM 2500 C C . SER A 1 313 ? -5.309 8.228 81.747 1.00 25.38 299 SER A C 1
ATOM 2501 O O . SER A 1 313 ? -6.331 7.572 81.568 1.00 28.92 299 SER A O 1
ATOM 2504 N N . LEU A 1 314 ? -5.333 9.516 82.077 1.00 24.27 300 LEU A N 1
ATOM 2505 C CA . LEU A 1 314 ? -6.600 10.189 82.336 1.00 26.71 300 LEU A CA 1
ATOM 2506 C C . LEU A 1 314 ? -7.450 10.262 81.074 1.00 27.46 300 LEU A C 1
ATOM 2507 O O . LEU A 1 314 ? -8.657 10.061 81.129 1.00 27.34 300 LEU A O 1
ATOM 2512 N N . LYS A 1 315 ? -6.818 10.555 79.941 1.00 28.79 301 LYS A N 1
ATOM 2513 C CA . LYS A 1 315 ? -7.530 10.609 78.668 1.00 27.80 301 LYS A CA 1
ATOM 2514 C C . LYS A 1 315 ? -8.203 9.276 78.376 1.00 27.31 301 LYS A C 1
ATOM 2515 O O . LYS A 1 315 ? -9.352 9.233 77.952 1.00 27.54 301 LYS A O 1
ATOM 2521 N N . GLU A 1 316 ? -7.485 8.184 78.614 1.00 28.22 302 GLU A N 1
ATOM 2522 C CA . GLU A 1 316 ? -8.048 6.861 78.406 1.00 30.55 302 GLU A CA 1
ATOM 2523 C C . GLU A 1 316 ? -9.198 6.574 79.378 1.00 31.94 302 GLU A C 1
ATOM 2524 O O . GLU A 1 316 ? -10.223 6.033 78.974 1.00 33.18 302 GLU A O 1
ATOM 2530 N N . GLU A 1 317 ? -9.039 6.948 80.647 1.00 30.06 303 GLU A N 1
ATOM 2531 C CA . GLU A 1 317 ? -10.085 6.710 81.640 1.00 32.93 303 GLU A CA 1
ATOM 2532 C C . GLU A 1 317 ? -11.331 7.511 81.312 1.00 32.05 303 GLU A C 1
ATOM 2533 O O . GLU A 1 317 ? -12.447 7.029 81.477 1.00 33.02 303 GLU A O 1
ATOM 2539 N N . LEU A 1 318 ? -11.133 8.736 80.836 1.00 31.22 304 LEU A N 1
ATOM 2540 C CA . LEU A 1 318 ? -12.253 9.605 80.503 1.00 31.99 304 LEU A CA 1
ATOM 2541 C C . LEU A 1 318 ? -12.988 9.063 79.281 1.00 32.62 304 LEU A C 1
ATOM 2542 O O . LEU A 1 318 ? -14.218 9.114 79.213 1.00 34.62 304 LEU A O 1
ATOM 2547 N N . LYS A 1 319 ? -12.228 8.535 78.323 1.00 32.88 305 LYS A N 1
ATOM 2548 C CA . LYS A 1 319 ? -12.815 7.879 77.156 1.00 37.45 305 LYS A CA 1
ATOM 2549 C C . LYS A 1 319 ? -13.730 6.731 77.570 1.00 41.78 305 LYS A C 1
ATOM 2550 O O . LYS A 1 319 ? -14.855 6.610 77.080 1.00 42.86 305 LYS A O 1
ATOM 2556 N N . LYS A 1 320 ? -13.240 5.896 78.482 1.00 42.03 306 LYS A N 1
ATOM 2557 C CA . LYS A 1 320 ? -13.954 4.692 78.895 1.00 44.37 306 LYS A CA 1
ATOM 2558 C C . LYS A 1 320 ? -15.115 4.980 79.841 1.00 45.58 306 LYS A C 1
ATOM 2559 O O . LYS A 1 320 ? -15.992 4.134 80.022 1.00 47.79 306 LYS A O 1
ATOM 2565 N N . ALA A 1 321 ? -15.115 6.166 80.446 1.00 45.68 307 ALA A N 1
ATOM 2566 C CA . ALA A 1 321 ? -16.175 6.556 81.373 1.00 47.65 307 ALA A CA 1
ATOM 2567 C C . ALA A 1 321 ? -17.532 6.550 80.677 1.00 52.33 307 ALA A C 1
ATOM 2568 O O . ALA A 1 321 ? -17.727 7.227 79.667 1.00 54.91 307 ALA A O 1
ATOM 2570 N N . LYS A 1 322 ? -18.464 5.780 81.228 1.00 53.20 308 LYS A N 1
ATOM 2571 C CA . LYS A 1 322 ? -19.760 5.563 80.593 1.00 56.67 308 LYS A CA 1
ATOM 2572 C C . LYS A 1 322 ? -20.867 6.430 81.191 1.00 57.84 308 LYS A C 1
ATOM 2573 O O . LYS A 1 322 ? -21.740 6.915 80.468 1.00 60.79 308 LYS A O 1
ATOM 2579 N N . GLU A 1 323 ? -20.834 6.624 82.507 1.00 54.55 309 GLU A N 1
ATOM 2580 C CA . GLU A 1 323 ? -21.840 7.445 83.176 1.00 52.28 309 GLU A CA 1
ATOM 2581 C C . GLU A 1 323 ? -21.263 8.797 83.585 1.00 46.77 309 GLU A C 1
ATOM 2582 O O . GLU A 1 323 ? -20.064 8.917 83.841 1.00 46.05 309 GLU A O 1
ATOM 2588 N N . ASN A 1 324 ? -22.127 9.808 83.646 1.00 42.49 310 ASN A N 1
ATOM 2589 C CA . ASN A 1 324 ? -21.698 11.180 83.912 1.00 41.96 310 ASN A CA 1
ATOM 2590 C C . ASN A 1 324 ? -20.980 11.347 85.246 1.00 41.80 310 ASN A C 1
ATOM 2591 O O . ASN A 1 324 ? -20.080 12.177 85.370 1.00 41.48 310 ASN A O 1
ATOM 2596 N N . TYR A 1 325 ? -21.378 10.562 86.242 1.00 42.21 311 TYR A N 1
ATOM 2597 C CA . TYR A 1 325 ? -20.784 10.677 87.568 1.00 41.71 311 TYR A CA 1
ATOM 2598 C C . TYR A 1 325 ? -19.312 10.284 87.552 1.00 41.51 311 TYR A C 1
ATOM 2599 O O . TYR A 1 325 ? -18.514 10.832 88.307 1.00 41.73 311 TYR A O 1
ATOM 2608 N N . GLU A 1 326 ? -18.950 9.338 86.692 1.00 40.80 312 GLU A N 1
ATOM 2609 C CA . GLU A 1 326 ? -17.553 8.930 86.591 1.00 39.92 312 GLU A CA 1
ATOM 2610 C C . GLU A 1 326 ? -16.729 10.056 85.976 1.00 36.27 312 GLU A C 1
ATOM 2611 O O . GLU A 1 326 ? -15.610 10.335 86.413 1.00 33.19 312 GLU A O 1
ATOM 2617 N N . VAL A 1 327 ? -17.289 10.702 84.959 1.00 34.40 313 VAL A N 1
ATOM 2618 C CA . VAL A 1 327 ? -16.650 11.863 84.352 1.00 32.19 313 VAL A CA 1
ATOM 2619 C C . VAL A 1 327 ? -16.448 12.940 85.416 1.00 31.48 313 VAL A C 1
ATOM 2620 O O . VAL A 1 327 ? -15.365 13.527 85.535 1.00 31.14 313 VAL A O 1
ATOM 2624 N N . TYR A 1 328 ? -17.491 13.172 86.211 1.00 32.11 314 TYR A N 1
ATOM 2625 C CA . TYR A 1 328 ? -17.435 14.163 87.281 1.00 32.01 314 TYR A CA 1
ATOM 2626 C C . TYR A 1 328 ? -16.343 13.837 88.294 1.00 33.84 314 TYR A C 1
ATOM 2627 O O . TYR A 1 328 ? -15.581 14.717 88.693 1.00 32.68 314 TYR A O 1
ATOM 2636 N N . ARG A 1 329 ? -16.265 12.572 88.700 1.00 35.14 315 ARG A N 1
ATOM 2637 C CA . ARG A 1 329 ? -15.275 12.141 89.685 1.00 34.63 315 ARG A CA 1
ATOM 2638 C C . ARG A 1 329 ? -13.849 12.311 89.166 1.00 32.02 315 ARG A C 1
ATOM 2639 O O . ARG A 1 329 ? -12.946 12.700 89.910 1.00 33.83 315 ARG A O 1
ATOM 2647 N N . LEU A 1 330 ? -13.649 12.025 87.885 1.00 31.11 316 LEU A N 1
ATOM 2648 C CA . LEU A 1 330 ? -12.330 12.154 87.268 1.00 29.66 316 LEU A CA 1
ATOM 2649 C C . LEU A 1 330 ? -11.900 13.610 87.085 1.00 27.36 316 LEU A C 1
ATOM 2650 O O . LEU A 1 330 ? -10.711 13.928 87.183 1.00 27.67 316 LEU A O 1
ATOM 2655 N N . LEU A 1 331 ? -12.862 14.490 86.825 1.00 24.72 317 LEU A N 1
ATOM 2656 C CA . LEU A 1 331 ? -12.551 15.888 86.510 1.00 26.12 317 LEU A CA 1
ATOM 2657 C C . LEU A 1 331 ? -12.548 16.812 87.719 1.00 26.82 317 LEU A C 1
ATOM 2658 O O . LEU A 1 331 ? -11.892 17.855 87.699 1.00 26.51 317 LEU A O 1
ATOM 2663 N N . LYS A 1 332 ? -13.265 16.423 88.770 1.00 27.40 318 LYS A N 1
ATOM 2664 C CA . LYS A 1 332 ? -13.447 17.281 89.948 1.00 27.13 318 LYS A CA 1
ATOM 2665 C C . LYS A 1 332 ? -12.151 17.863 90.553 1.00 25.41 318 LYS A C 1
ATOM 2666 O O . LYS A 1 332 ? -12.133 19.031 90.943 1.00 25.81 318 LYS A O 1
ATOM 2672 N N . PRO A 1 333 ? -11.065 17.068 90.645 1.00 25.94 319 PRO A N 1
ATOM 2673 C CA . PRO A 1 333 ? -9.907 17.684 91.310 1.00 24.82 319 PRO A CA 1
ATOM 2674 C C . PRO A 1 333 ? -9.012 18.530 90.408 1.00 23.74 319 PRO A C 1
ATOM 2675 O O . PRO A 1 333 ? -8.016 19.071 90.892 1.00 25.26 319 PRO A O 1
ATOM 2679 N N . LEU A 1 334 ? -9.349 18.649 89.129 1.00 22.91 320 LEU A N 1
ATOM 2680 C CA . LEU A 1 334 ? -8.432 19.251 88.168 1.00 22.07 320 LEU A CA 1
ATOM 2681 C C . LEU A 1 334 ? -8.540 20.768 88.091 1.00 21.82 320 LEU A C 1
ATOM 2682 O O . LEU A 1 334 ? -9.625 21.345 88.165 1.00 24.70 320 LEU A O 1
ATOM 2687 N N . HIS A 1 335 ? -7.389 21.408 87.964 1.00 19.70 321 HIS A N 1
ATOM 2688 C CA . HIS A 1 335 ? -7.331 22.828 87.688 1.00 20.36 321 HIS A CA 1
ATOM 2689 C C . HIS A 1 335 ? -7.934 23.104 86.315 1.00 21.89 321 HIS A C 1
ATOM 2690 O O . HIS A 1 335 ? -7.863 22.256 85.420 1.00 21.83 321 HIS A O 1
ATOM 2697 N N . THR A 1 336 ? -8.520 24.287 86.161 1.00 20.83 322 THR A N 1
ATOM 2698 C CA . THR A 1 336 ? -9.109 24.734 84.897 1.00 22.91 322 THR A CA 1
ATOM 2699 C C . THR A 1 336 ? -8.204 24.453 83.703 1.00 21.51 322 THR A C 1
ATOM 2700 O O . THR A 1 336 ? -8.678 24.070 82.629 1.00 21.78 322 THR A O 1
ATOM 2704 N N . SER A 1 337 ? -6.901 24.645 83.894 1.00 20.40 323 SER A N 1
ATOM 2705 C CA . SER A 1 337 ? -5.940 24.444 82.806 1.00 20.00 323 SER A CA 1
ATOM 2706 C C . SER A 1 337 ? -5.994 23.032 82.219 1.00 20.58 323 SER A C 1
ATOM 2707 O O . SER A 1 337 ? -5.916 22.866 80.998 1.00 20.74 323 SER A O 1
ATOM 2710 N N . VAL A 1 338 ? -6.137 22.020 83.072 1.00 19.58 324 VAL A N 1
ATOM 2711 C CA . VAL A 1 338 ? -6.144 20.643 82.584 1.00 18.77 324 VAL A CA 1
ATOM 2712 C C . VAL A 1 338 ? -7.450 20.375 81.832 1.00 21.33 324 VAL A C 1
ATOM 2713 O O . VAL A 1 338 ? -7.449 19.686 80.815 1.00 23.52 324 VAL A O 1
ATOM 2717 N N . LEU A 1 339 ? -8.554 20.946 82.310 1.00 21.72 325 LEU A N 1
ATOM 2718 C CA . LEU A 1 339 ? -9.828 20.819 81.603 1.00 21.42 325 LEU A CA 1
ATOM 2719 C C . LEU A 1 339 ? -9.733 21.375 80.182 1.00 22.85 325 LEU A C 1
ATOM 2720 O O . LEU A 1 339 ? -10.227 20.764 79.233 1.00 22.03 325 LEU A O 1
ATOM 2725 N N . LEU A 1 340 ? -9.104 22.537 80.036 1.00 21.66 326 LEU A N 1
ATOM 2726 C CA . LEU A 1 340 ? -9.003 23.155 78.719 1.00 22.73 326 LEU A CA 1
ATOM 2727 C C . LEU A 1 340 ? -8.080 22.333 77.814 1.00 22.42 326 LEU A C 1
ATOM 2728 O O . LEU A 1 340 ? -8.351 22.173 76.623 1.00 22.66 326 LEU A O 1
ATOM 2733 N N . LEU A 1 341 ? -7.019 21.771 78.386 1.00 22.39 327 LEU A N 1
ATOM 2734 C CA . LEU A 1 341 ? -6.131 20.891 77.629 1.00 24.95 327 LEU A CA 1
ATOM 2735 C C . LEU A 1 341 ? -6.880 19.651 77.132 1.00 24.93 327 LEU A C 1
ATOM 2736 O O . LEU A 1 341 ? -6.694 19.213 75.994 1.00 24.05 327 LEU A O 1
ATOM 2741 N N . LEU A 1 342 ? -7.739 19.100 77.986 1.00 24.54 328 LEU A N 1
ATOM 2742 C CA . LEU A 1 342 ? -8.531 17.930 77.628 1.00 23.60 328 LEU A CA 1
ATOM 2743 C C . LEU A 1 342 ? -9.477 18.236 76.472 1.00 25.22 328 LEU A C 1
ATOM 2744 O O . LEU A 1 342 ? -9.801 17.351 75.681 1.00 27.82 328 LEU A O 1
ATOM 2749 N N . MET A 1 343 ? -9.902 19.492 76.361 1.00 24.09 329 MET A N 1
ATOM 2750 C CA . MET A 1 343 ? -10.798 19.884 75.279 1.00 25.94 329 MET A CA 1
ATOM 2751 C C . MET A 1 343 ? -10.118 19.926 73.914 1.00 26.93 329 MET A C 1
ATOM 2752 O O . MET A 1 343 ? -10.786 20.106 72.901 1.00 27.11 329 MET A O 1
ATOM 2757 N N . LEU A 1 344 ? -8.800 19.755 73.888 1.00 24.79 330 LEU A N 1
ATOM 2758 C CA . LEU A 1 344 ? -8.072 19.611 72.627 1.00 25.05 330 LEU A CA 1
ATOM 2759 C C . LEU A 1 344 ? -8.249 18.216 72.040 1.00 27.67 330 LEU A C 1
ATOM 2760 O O . LEU A 1 344 ? -7.905 17.977 70.883 1.00 30.69 330 LEU A O 1
ATOM 2765 N N . GLU A 1 345 ? -8.760 17.294 72.850 1.00 26.92 331 GLU A N 1
ATOM 2766 C CA . GLU A 1 345 ? -9.079 15.954 72.378 1.00 30.09 331 GLU A CA 1
ATOM 2767 C C . GLU A 1 345 ? -10.534 15.931 71.938 1.00 31.36 331 GLU A C 1
ATOM 2768 O O . GLU A 1 345 ? -11.436 16.025 72.768 1.00 31.30 331 GLU A O 1
ATOM 2774 N N . GLU A 1 346 ? -10.763 15.804 70.636 1.00 35.11 332 GLU A N 1
ATOM 2775 C CA . GLU A 1 346 ? -12.107 15.949 70.086 1.00 38.98 332 GLU A CA 1
ATOM 2776 C C . GLU A 1 346 ? -13.109 14.982 70.720 1.00 39.52 332 GLU A C 1
ATOM 2777 O O . GLU A 1 346 ? -14.271 15.329 70.929 1.00 39.84 332 GLU A O 1
ATOM 2783 N N . GLU A 1 347 ? -12.647 13.780 71.045 1.00 39.19 333 GLU A N 1
ATOM 2784 C CA . GLU A 1 347 ? -13.512 12.755 71.621 1.00 40.50 333 GLU A CA 1
ATOM 2785 C C . GLU A 1 347 ? -13.863 13.041 73.082 1.00 38.25 333 GLU A C 1
ATOM 2786 O O . GLU A 1 347 ? -14.798 12.454 73.630 1.00 39.92 333 GLU A O 1
ATOM 2792 N N . LEU A 1 348 ? -13.120 13.949 73.706 1.00 34.49 334 LEU A N 1
ATOM 2793 C CA . LEU A 1 348 ? -13.329 14.264 75.114 1.00 32.35 334 LEU A CA 1
ATOM 2794 C C . LEU A 1 348 ? -13.995 15.620 75.306 1.00 32.76 334 LEU A C 1
ATOM 2795 O O . LEU A 1 348 ? -14.492 15.922 76.393 1.00 32.24 334 LEU A O 1
ATOM 2800 N N . LYS A 1 349 ? -13.999 16.431 74.249 1.00 33.71 335 LYS A N 1
ATOM 2801 C CA . LYS A 1 349 ? -14.365 17.847 74.351 1.00 35.06 335 LYS A CA 1
ATOM 2802 C C . LYS A 1 349 ? -15.748 18.070 74.957 1.00 35.94 335 LYS A C 1
ATOM 2803 O O . LYS A 1 349 ? -15.930 18.940 75.812 1.00 36.73 335 LYS A O 1
ATOM 2809 N N . GLU A 1 350 ? -16.715 17.268 74.534 1.00 36.99 336 GLU A N 1
ATOM 2810 C CA . GLU A 1 350 ? -18.089 17.441 74.991 1.00 35.55 336 GLU A CA 1
ATOM 2811 C C . GLU A 1 350 ? -18.290 16.990 76.437 1.00 34.74 336 GLU A C 1
ATOM 2812 O O . GLU A 1 350 ? -19.130 17.538 77.152 1.00 36.02 336 GLU A O 1
ATOM 2818 N N . LYS A 1 351 ? -17.515 16.001 76.868 1.00 34.17 337 LYS A N 1
ATOM 2819 C CA . LYS A 1 351 ? -17.556 15.570 78.260 1.00 34.48 337 LYS A CA 1
ATOM 2820 C C . LYS A 1 351 ? -17.058 16.676 79.183 1.00 32.43 337 LYS A C 1
ATOM 2821 O O . LYS A 1 351 ? -17.595 16.864 80.273 1.00 32.99 337 LYS A O 1
ATOM 2827 N N . ILE A 1 352 ? -16.039 17.412 78.747 1.00 31.17 338 ILE A N 1
ATOM 2828 C CA . ILE A 1 352 ? -15.514 18.506 79.554 1.00 30.06 338 ILE A CA 1
ATOM 2829 C C . ILE A 1 352 ? -16.536 19.632 79.623 1.00 29.91 338 ILE A C 1
ATOM 2830 O O . ILE A 1 352 ? -16.781 20.209 80.682 1.00 30.68 338 ILE A O 1
ATOM 2835 N N . LYS A 1 353 ? -17.128 19.936 78.475 1.00 30.87 339 LYS A N 1
ATOM 2836 C CA . LYS A 1 353 ? -18.118 20.994 78.378 1.00 33.50 339 LYS A CA 1
ATOM 2837 C C . LYS A 1 353 ? -19.305 20.674 79.275 1.00 36.29 339 LYS A C 1
ATOM 2838 O O . LYS A 1 353 ? -19.849 21.555 79.940 1.00 35.92 339 LYS A O 1
ATOM 2844 N N . LEU A 1 354 ? -19.687 19.402 79.301 1.00 37.55 340 LEU A N 1
ATOM 2845 C CA . LEU A 1 354 ? -20.789 18.950 80.145 1.00 38.33 340 LEU A CA 1
ATOM 2846 C C . LEU A 1 354 ? -20.444 19.116 81.619 1.00 35.66 340 LEU A C 1
ATOM 2847 O O . LEU A 1 354 ? -21.274 19.562 82.412 1.00 38.79 340 LEU A O 1
ATOM 2852 N N . TYR A 1 355 ? -19.220 18.753 81.987 1.00 33.37 341 TYR A N 1
ATOM 2853 C CA . TYR A 1 355 ? -18.779 18.935 83.361 1.00 30.52 341 TYR A CA 1
ATOM 2854 C C . TYR A 1 355 ? -18.848 20.403 83.760 1.00 32.76 341 TYR A C 1
ATOM 2855 O O . TYR A 1 355 ? -19.357 20.739 84.827 1.00 33.10 341 TYR A O 1
ATOM 2864 N N . LEU A 1 356 ? -18.333 21.271 82.895 1.00 33.64 342 LEU A N 1
ATOM 2865 C CA . LEU A 1 356 ? -18.241 22.696 83.195 1.00 32.76 342 LEU A CA 1
ATOM 2866 C C . LEU A 1 356 ? -19.600 23.376 83.224 1.00 36.61 342 LEU A C 1
ATOM 2867 O O . LEU A 1 356 ? -19.852 24.239 84.066 1.00 37.81 342 LEU A O 1
ATOM 2872 N N . GLU A 1 357 ? -20.476 22.981 82.307 1.00 38.73 343 GLU A N 1
ATOM 2873 C CA . GLU A 1 357 ? -21.762 23.648 82.162 1.00 43.84 343 GLU A CA 1
ATOM 2874 C C . GLU A 1 357 ? -22.855 23.055 83.050 1.00 44.13 343 GLU A C 1
ATOM 2875 O O . GLU A 1 357 ? -23.757 23.773 83.474 1.00 45.33 343 GLU A O 1
ATOM 2881 N N . LYS A 1 358 ? -22.776 21.759 83.341 1.00 45.30 344 LYS A N 1
ATOM 2882 C CA . LYS A 1 358 ? -23.863 21.077 84.048 1.00 45.85 344 LYS A CA 1
ATOM 2883 C C . LYS A 1 358 ? -23.442 20.310 85.306 1.00 44.86 344 LYS A C 1
ATOM 2884 O O . LYS A 1 358 ? -23.984 20.540 86.388 1.00 46.32 344 LYS A O 1
ATOM 2890 N N . LEU A 1 359 ? -22.489 19.393 85.159 1.00 41.39 345 LEU A N 1
ATOM 2891 C CA . LEU A 1 359 ? -22.200 18.415 86.207 1.00 42.89 345 LEU A CA 1
ATOM 2892 C C . LEU A 1 359 ? -21.671 19.026 87.506 1.00 44.08 345 LEU A C 1
ATOM 2893 O O . LEU A 1 359 ? -22.073 18.618 88.598 1.00 46.19 345 LEU A O 1
ATOM 2898 N N . ARG A 1 360 ? -20.775 20.001 87.391 1.00 41.45 346 ARG A N 1
ATOM 2899 C CA . ARG A 1 360 ? -20.163 20.603 88.571 1.00 40.94 346 ARG A CA 1
ATOM 2900 C C . ARG A 1 360 ? -21.141 21.493 89.334 1.00 44.55 346 ARG A C 1
ATOM 2901 O O . ARG A 1 360 ? -20.881 21.870 90.478 1.00 45.74 346 ARG A O 1
ATOM 2909 N N . LYS A 1 361 ? -22.263 21.822 88.701 1.00 47.18 347 LYS A N 1
ATOM 2910 C CA . LYS A 1 361 ? -23.236 22.730 89.303 1.00 50.89 347 LYS A CA 1
ATOM 2911 C C . LYS A 1 361 ? -24.282 21.988 90.127 1.00 52.46 347 LYS A C 1
ATOM 2912 O O . LYS A 1 361 ? -25.090 22.610 90.818 1.00 53.97 347 LYS A O 1
ATOM 2918 N N . VAL A 1 362 ? -24.269 20.660 90.050 1.00 52.35 348 VAL A N 1
ATOM 2919 C CA . VAL A 1 362 ? -25.208 19.848 90.816 1.00 54.50 348 VAL A CA 1
ATOM 2920 C C . VAL A 1 362 ? -25.022 20.090 92.310 1.00 57.02 348 VAL A C 1
ATOM 2921 O O . VAL A 1 362 ? -23.939 19.873 92.856 1.00 57.93 348 VAL A O 1
ATOM 2925 N N . LYS A 1 363 ? -26.083 20.555 92.961 1.00 55.67 349 LYS A N 1
ATOM 2926 C CA . LYS A 1 363 ? -26.023 20.896 94.376 1.00 54.29 349 LYS A CA 1
ATOM 2927 C C . LYS A 1 363 ? -27.302 20.477 95.097 1.00 61.22 349 LYS A C 1
ATOM 2928 O O . LYS A 1 363 ? -27.430 19.338 95.546 1.00 64.56 349 LYS A O 1
ATOM 2934 N N . GLY A 1 376 ? -28.268 10.433 111.413 1.00 64.88 362 GLY A N 1
ATOM 2935 C CA . GLY A 1 376 ? -27.149 11.139 112.008 1.00 65.33 362 GLY A CA 1
ATOM 2936 C C . GLY A 1 376 ? -25.821 10.825 111.343 1.00 65.62 362 GLY A C 1
ATOM 2937 O O . GLY A 1 376 ? -24.898 10.321 111.985 1.00 66.20 362 GLY A O 1
ATOM 2938 N N . LEU A 1 377 ? -25.725 11.125 110.052 1.00 64.47 363 LEU A N 1
ATOM 2939 C CA . LEU A 1 377 ? -24.494 10.910 109.299 1.00 62.99 363 LEU A CA 1
ATOM 2940 C C . LEU A 1 377 ? -23.430 11.936 109.686 1.00 61.10 363 LEU A C 1
ATOM 2941 O O . LEU A 1 377 ? -23.727 13.121 109.835 1.00 59.93 363 LEU A O 1
ATOM 2946 N N . LYS A 1 378 ? -22.193 11.473 109.848 1.00 60.27 364 LYS A N 1
ATOM 2947 C CA . LYS A 1 378 ? -21.097 12.332 110.291 1.00 60.41 364 LYS A CA 1
ATOM 2948 C C . LYS A 1 378 ? -19.812 12.069 109.507 1.00 61.14 364 LYS A C 1
ATOM 2949 O O . LYS A 1 378 ? -19.541 10.941 109.104 1.00 59.15 364 LYS A O 1
ATOM 2955 N N . GLY A 1 379 ? -19.021 13.117 109.298 1.00 63.68 365 GLY A N 1
ATOM 2956 C CA . GLY A 1 379 ? -17.741 12.981 108.623 1.00 63.10 365 GLY A CA 1
ATOM 2957 C C . GLY A 1 379 ? -17.846 12.513 107.183 1.00 62.41 365 GLY A C 1
ATOM 2958 O O . GLY A 1 379 ? -18.621 13.060 106.397 1.00 59.76 365 GLY A O 1
ATOM 2959 N N . LYS A 1 380 ? -17.067 11.491 106.837 1.00 63.77 366 LYS A N 1
ATOM 2960 C CA . LYS A 1 380 ? -17.001 11.016 105.459 1.00 63.14 366 LYS A CA 1
ATOM 2961 C C . LYS A 1 380 ? -18.222 10.189 105.063 1.00 63.41 366 LYS A C 1
ATOM 2962 O O . LYS A 1 380 ? -18.580 10.139 103.886 1.00 63.37 366 LYS A O 1
ATOM 2968 N N . GLU A 1 381 ? -18.864 9.544 106.036 1.00 63.08 367 GLU A N 1
ATOM 2969 C CA . GLU A 1 381 ? -20.063 8.761 105.750 1.00 62.65 367 GLU A CA 1
ATOM 2970 C C . GLU A 1 381 ? -21.183 9.695 105.296 1.00 60.77 367 GLU A C 1
ATOM 2971 O O . GLU A 1 381 ? -22.057 9.305 104.521 1.00 61.82 367 GLU A O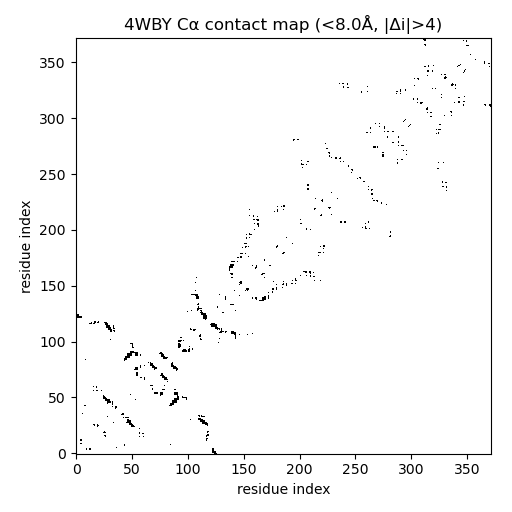 1
ATOM 2977 N N . LEU A 1 382 ? -21.140 10.935 105.778 1.00 58.71 368 LEU A N 1
ATOM 2978 C CA . LEU A 1 382 ? -22.048 11.972 105.313 1.00 57.54 368 LEU A CA 1
ATOM 2979 C C . LEU A 1 382 ? -21.693 12.326 103.873 1.00 55.33 368 LEU A C 1
ATOM 2980 O O . LEU A 1 382 ? -22.569 12.438 103.015 1.00 53.81 368 LEU A O 1
ATOM 2985 N N . GLY A 1 383 ? -20.398 12.493 103.618 1.00 53.67 369 GLY A N 1
ATOM 2986 C CA . GLY A 1 383 ? -19.911 12.823 102.291 1.00 53.01 369 GLY A CA 1
ATOM 2987 C C . GLY A 1 383 ? -20.206 11.738 101.273 1.00 54.45 369 GLY A C 1
ATOM 2988 O O . GLY A 1 383 ? -20.540 12.031 100.125 1.00 52.52 369 GLY A O 1
ATOM 2989 N N . GLU A 1 384 ? -20.083 10.483 101.696 1.00 57.57 370 GLU A N 1
ATOM 2990 C CA . GLU A 1 384 ? -20.357 9.343 100.827 1.00 59.44 370 GLU A CA 1
ATOM 2991 C C . GLU A 1 384 ? -21.812 9.319 100.372 1.00 58.21 370 GLU A C 1
ATOM 2992 O O . GLU A 1 384 ? -22.098 9.087 99.197 1.00 59.08 370 GLU A O 1
ATOM 2998 N N . ARG A 1 385 ? -22.728 9.560 101.304 1.00 57.15 371 ARG A N 1
ATOM 2999 C CA . ARG A 1 385 ? -24.150 9.553 100.984 1.00 58.07 371 ARG A CA 1
ATOM 3000 C C . ARG A 1 385 ? -24.517 10.737 100.091 1.00 56.80 371 ARG A C 1
ATOM 3001 O O . ARG A 1 385 ? -25.383 10.626 99.223 1.00 56.42 371 ARG A O 1
ATOM 3009 N N . ILE A 1 386 ? -23.854 11.870 100.303 1.00 55.25 372 ILE A N 1
ATOM 3010 C CA . ILE A 1 386 ? -24.063 13.035 99.452 1.00 52.77 372 ILE A CA 1
ATOM 3011 C C . ILE A 1 386 ? -23.606 12.737 98.022 1.00 51.19 372 ILE A C 1
ATOM 3012 O O . ILE A 1 386 ? -24.288 13.085 97.056 1.00 46.27 372 ILE A O 1
ATOM 3017 N N . GLU A 1 387 ? -22.463 12.070 97.894 1.00 53.06 373 GLU A N 1
ATOM 3018 C CA . GLU A 1 387 ? -21.932 11.715 96.583 1.00 53.54 373 GLU A CA 1
ATOM 3019 C C . GLU A 1 387 ? -22.824 10.699 95.871 1.00 55.47 373 GLU A C 1
ATOM 3020 O O . GLU A 1 387 ? -22.925 10.708 94.644 1.00 53.59 373 GLU A O 1
ATOM 3026 N N . GLU A 1 388 ? -23.468 9.827 96.642 1.00 58.37 374 GLU A N 1
ATOM 3027 C CA . GLU A 1 388 ? -24.415 8.868 96.080 1.00 59.87 374 GLU A CA 1
ATOM 3028 C C . GLU A 1 388 ? -25.617 9.583 95.474 1.00 57.96 374 GLU A C 1
ATOM 3029 O O . GLU A 1 388 ? -26.044 9.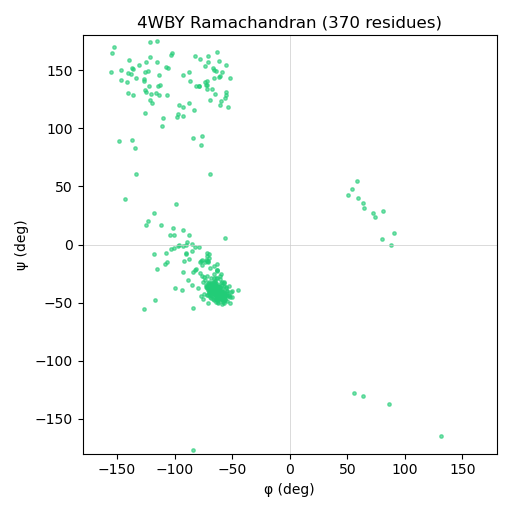271 94.362 1.00 55.35 374 GLU A O 1
ATOM 3035 N N . LEU A 1 389 ? -26.156 10.543 96.219 1.00 58.69 375 LEU A N 1
ATOM 3036 C CA . LEU A 1 389 ? -27.316 11.307 95.776 1.00 60.09 375 LEU A CA 1
ATOM 3037 C C . LEU A 1 389 ? -26.982 12.153 94.553 1.00 59.34 375 LEU A C 1
ATOM 3038 O O . LEU A 1 389 ? -27.827 12.357 93.679 1.00 58.05 375 LEU A O 1
ATOM 3043 N N . LYS A 1 390 ? -25.748 12.646 94.501 1.00 58.07 376 LYS A N 1
ATOM 3044 C CA . LYS A 1 390 ? -25.257 13.375 93.337 1.00 58.27 376 LYS A CA 1
ATOM 3045 C C . LYS A 1 390 ? -25.258 12.483 92.103 1.00 57.57 376 LYS A C 1
ATOM 3046 O O . LYS A 1 390 ? -25.755 12.867 91.044 1.00 57.59 376 LYS A O 1
ATOM 3052 N N . ARG A 1 391 ? -24.687 11.292 92.263 1.00 57.44 377 ARG A N 1
ATOM 3053 C CA . ARG A 1 391 ? -24.586 10.295 91.201 1.00 57.35 377 ARG A CA 1
ATOM 3054 C C . ARG A 1 391 ? -25.924 10.044 90.510 1.00 58.56 377 ARG A C 1
ATOM 3055 O O . ARG A 1 391 ? -25.984 9.903 89.289 1.00 57.67 377 ARG A O 1
ATOM 3063 N N . GLU A 1 392 ? -26.995 10.005 91.295 1.00 59.78 378 GLU A N 1
ATOM 3064 C CA . GLU A 1 392 ? -28.324 9.755 90.752 1.00 61.42 378 GLU A CA 1
ATOM 3065 C C . GLU A 1 392 ? -28.787 10.902 89.861 1.00 61.26 378 GLU A C 1
ATOM 3066 O O . GLU A 1 392 ? -29.388 10.680 88.808 1.00 60.74 378 GLU A O 1
ATOM 3072 N N . ILE A 1 393 ? -28.496 12.127 90.287 1.00 60.78 379 ILE A N 1
ATOM 3073 C CA . ILE A 1 393 ? -28.915 13.314 89.551 1.00 62.74 379 ILE A CA 1
ATOM 3074 C C . ILE A 1 393 ? -28.136 13.488 88.248 1.00 62.79 379 ILE A C 1
ATOM 3075 O O . ILE A 1 393 ? -28.730 13.670 87.185 1.00 62.44 379 ILE A O 1
ATOM 3080 N N . MET A 1 394 ? -26.809 13.427 88.338 1.00 61.03 380 MET A N 1
ATOM 3081 C CA . MET A 1 394 ? -25.938 13.673 87.189 1.00 57.80 380 MET A CA 1
ATOM 3082 C C . MET A 1 394 ? -26.194 12.723 86.026 1.00 56.51 380 MET A C 1
ATOM 3083 O O . MET A 1 394 ? -26.187 13.133 84.866 1.00 56.94 380 MET A O 1
ATOM 3088 N N . ASN A 1 395 ? -26.413 11.451 86.341 1.00 55.62 381 ASN A N 1
ATOM 3089 C CA . ASN A 1 395 ? -26.589 10.438 85.310 1.00 58.26 381 ASN A CA 1
ATOM 3090 C C . ASN A 1 395 ? -27.912 10.584 84.556 1.00 58.61 381 ASN A C 1
ATOM 3091 O O . ASN A 1 395 ? -28.136 9.911 83.549 1.00 59.13 381 ASN A O 1
ATOM 3096 N N . LYS A 1 396 ? -28.779 11.470 85.040 1.00 58.16 382 LYS A N 1
ATOM 3097 C CA . LYS A 1 396 ? -30.029 11.776 84.349 1.00 54.63 382 LYS A CA 1
ATOM 3098 C C . LYS A 1 396 ? -29.840 12.920 83.357 1.00 60.52 382 LYS A C 1
ATOM 3099 O O . LYS A 1 396 ? -29.991 12.738 82.149 1.00 63.55 382 LYS A O 1
#

Sequence (372 aa):
RKIKVPENIEEIAREVGQIAKEMGLRAYIVGGVVRDILLGKEVWDVDFVVEGNAIELAKELARRHGVNVHPFPEFGTAHLKIGKLKLEFATARREPASLKEDLIRRDFTINAMAISVNLEDYGTLIDYFGGLRDLKDKVIRVLHPVSFIEDPVRILRALRFAGRLNFKLSRSTEKLLKQAVNLGLLKEAPRGRLINEIKLALREDRFLEILELYRKYRVLEEIIEGFQWNEKVLQKLYALRKVVDWHALEFSEERIDYGWLYLLILISNLDYERGKHFLEEMSAPSWVRETYKFMKFKLGSLKEELKKAKENYEVYRLLKPLHTSVLLLLMLEEELKEKIKLYLEKLRKVKGLKGKELGERIEELKREIMNK

GO terms:
  GO:0052929 ATP:3'-cytidine-cytidine-tRNA adenylyltransferase activity (F, EXP)

B-factor: mean 28.97, std 13.79, range [10.64, 72.54]

Nearest PDB structures (foldseek):
  4wby-assembly1_A  TM=1.003E+00  e=1.444E-60  Aquifex aeolicus VF5
  4wc5-assembly1_A  TM=9.802E-01  e=1.389E-50  Aquifex aeolicus VF5
  4wc1-assembly1_A  TM=9.776E-01  e=2.911E-50  Aquifex aeolicus VF5
  4wbz-assembly2_B  TM=9.919E-01  e=7.932E-49  Aquifex aeolicus VF5
  1vfg-assembly1_A  TM=9.672E-01  e=2.761E-44  Aquifex aeolicus

Solvent-accessible surface area: 20010 Å² total; per-residue (Å²): 212,141,47,188,12,34,169,50,0,53,148,10,0,108,33,0,1,84,0,0,126,116,69,64,38,78,0,10,0,5,2,25,13,0,17,23,21,50,66,71,109,138,11,95,78,0,47,1,1,0,47,27,78,0,20,80,0,0,90,33,0,2,165,99,72,70,45,117,31,103,64,85,108,170,145,16,22,0,70,12,112,25,63,158,11,114,3,54,0,18,44,8,101,140,159,169,10,47,4,101,62,1,0,82,52,51,12,0,3,0,9,1,1,0,1,0,1,5,102,121,32,33,1,30,15,23,49,101,42,31,0,58,148,3,22,152,67,116,22,0,87,12,28,97,80,68,5,3,102,122,22,15,5,28,0,0,66,0,0,14,6,2,5,76,33,124,20,144,18,8,211,62,0,50,133,40,0,117,104,2,16,136,122,16,40,0,119,138,13,77,100,44,110,4,6,82,4,2,59,62,0,8,182,29,132,97,3,4,59,0,2,42,37,0,95,117,16,167,0,2,61,39,7,6,150,39,10,140,38,62,108,154,4,14,92,58,0,74,40,0,66,156,8,11,85,54,1,22,138,93,21,60,176,62,143,31,95,29,10,18,0,16,2,0,3,4,0,25,97,6,89,42,123,84,0,90,117,6,1,82,55,0,80,5,46,65,50,0,97,107,4,2,104,42,26,72,128,121,16,45,71,14,57,86,84,0,80,145,7,186,47,42,34,52,5,10,116,19,1,106,106,30,72,26,0,6,7,0,6,1,9,29,42,133,93,0,61,104,54,0,67,60,17,4,47,134,6,74,118,30,225,114,89,162,63,166,80,74,28,107,107,80,46,88,88,38,96,91,95,8,58,204

CATH classification: 3.30.460.10 (+1 more: 1.10.3090.10)

Secondary structure (DSSP, 8-state):
-B-PPPHHHHHHHHHHHHHHHHTT-EEEEETHHHHHHHTT----EEEEEEES-HHHHHHHHHHHHT--EEEETTTTEEEEEETTEEEEEEE-------HHHHHHTSSBGGGS-EEE-STTSTTBEE-SSSHHHHHHHTEE-BSSTTHHHH-THHHHHHHHHHHHHT-EE-HHHHHHHHHHHHTTTTTTS-HHHHHHHHHHHHTSTTHHHHHHHHHHTT-GGGTSTT----HHHHHHHHHHHHHHHHHHHHTGGG---THHHHHHHHTTTS-HHHHHHHHHHTT--HHHHHHHHHHHHTHHHHHHHHHH--SHHHHHHHHTT--HHHHHHHTTSTTTHHHHHHHHHTGGG-----THHHHHHHHHHHHHHHT-

InterPro domains:
  IPR000644 CBS domain [PF00571] (301-355)
  IPR000644 CBS domain [PF00571] (367-417)
  IPR000644 CBS domain [PS51371] (305-363)
  IPR000644 CBS domain [PS51371] (367-423)
  IPR000644 CBS domain [SM00116] (308-356)
  IPR000644 CBS domain [SM00116] (370-417)
  IPR002646 Poly A polymerase, head domain [PF01743] (454-580)
  IPR002646 Poly A polymerase, head domain [cd05398] (433-576)
  IPR003156 DHHA1 domain [PF02272] (214-291)
  IPR038763 DHH phosphoesterase superfamily [SSF64182] (6-288)
  IPR043519 Nucleotidyltransferase superfamily [G3DSA:3.30.460.10] (428-575)
  IPR043519 Nucleotidyltransferase superfamily [SSF81301] (444-577)
  IPR046342 CBS domain superfamily [G3DSA:3.10.580.10] (289-363)
  IPR046342 CBS domain superfamily [G3DSA:3.10.580.10] (364-425)
  IPR046342 CBS domain superfamily [SSF54631] (296-421)
  IPR052390 tRNA Nucleotidyltransferase/Poly(A) Polymerase [PTHR47788] (1-822)

Foldseek 3Di:
DFDDDDPVCVVVLLVLQVLCVVVVKWKKFAFVQVLCVVVVHDDQETEMEIQDQQVVSVVVSCVVQVWDKADDVVQSKIWTHRVSHTYIYGYQNQCVHDLQSSLLLDFWQLGRWIATSHDPRHRDIGRDQCNVVCVVQQETEGSDLCRCLVAVLSLLVSLLSCQLRVGYYDPSRVVSSLVCVVVLVLLPHDLLSNLVSVLVLLQGPRSLSSVVVCVVSVRVPSRQPPFDDDPVLNVLLVLLVVLLVVCCVVPVVQHDSCSLLNVLSRCVPPDLVSSLVSCVSSVPDPLSSVLSVCSVPPLVVLLVQLLVDDALLSLLVSPVVHDPSNLSVSCSPVSNVVSSVCNVPPLVPDDVDDDVSVVVVVSVVSSVVRRD

Radius of gyration: 25.93 Å; Cα contacts (8 Å, |Δi|>4): 528; chains: 1; bounding box: 55×73×57 Å